Protein AF-A0A9D5DJA9-F1 (afdb_monomer)

Mean predicted aligned error: 13.7 Å

Structure (mmCIF, N/CA/C/O backbone):
data_AF-A0A9D5DJA9-F1
#
_entry.id   AF-A0A9D5DJA9-F1
#
loop_
_atom_site.group_PDB
_atom_site.id
_atom_site.type_symbol
_atom_site.label_atom_id
_atom_site.label_alt_id
_atom_site.label_comp_id
_atom_site.label_asym_id
_atom_site.label_entity_id
_atom_site.label_seq_id
_atom_site.pdbx_PDB_ins_code
_atom_site.Cartn_x
_atom_site.Cartn_y
_atom_site.Cartn_z
_atom_site.occupancy
_atom_site.B_iso_or_equiv
_atom_site.auth_seq_id
_atom_site.auth_comp_id
_atom_site.auth_asym_id
_atom_site.auth_atom_id
_atom_site.pdbx_PDB_model_num
ATOM 1 N N . MET A 1 1 ? -20.448 58.907 3.415 1.00 36.34 1 MET A N 1
ATOM 2 C CA . MET A 1 1 ? -21.772 58.763 2.767 1.00 36.34 1 MET A CA 1
ATOM 3 C C . MET A 1 1 ? -21.547 58.430 1.294 1.00 36.34 1 MET A C 1
ATOM 5 O O . MET A 1 1 ? -20.767 59.131 0.669 1.00 36.34 1 MET A O 1
ATOM 9 N N . LYS A 1 2 ? -22.205 57.372 0.790 1.00 32.16 2 LYS A N 1
ATOM 10 C CA . LYS A 1 2 ? -22.183 56.823 -0.588 1.00 32.16 2 LYS A CA 1
ATOM 11 C C . LYS A 1 2 ? -20.876 56.150 -1.057 1.00 32.16 2 LYS A C 1
ATOM 13 O O . LYS A 1 2 ? -20.073 56.747 -1.760 1.00 32.16 2 LYS A O 1
ATOM 18 N N . VAL A 1 3 ? -20.738 54.856 -0.750 1.00 26.50 3 VAL A N 1
ATOM 19 C CA . VAL A 1 3 ? -19.906 53.929 -1.540 1.00 26.50 3 VAL A CA 1
ATOM 20 C C . VAL A 1 3 ? -20.794 53.358 -2.647 1.00 26.50 3 VAL A C 1
ATOM 22 O O . VAL A 1 3 ? -21.825 52.747 -2.376 1.00 26.50 3 VAL A O 1
ATOM 25 N N . SER A 1 4 ? -20.425 53.659 -3.890 1.00 28.14 4 SER A N 1
ATOM 26 C CA . SER A 1 4 ? -21.183 53.378 -5.108 1.00 28.14 4 SER A CA 1
ATOM 27 C C . SER A 1 4 ? -20.696 52.094 -5.776 1.00 28.14 4 SER A C 1
ATOM 29 O O . SER A 1 4 ? -19.523 51.979 -6.119 1.00 28.14 4 SER A O 1
ATOM 31 N N . VAL A 1 5 ? -21.641 5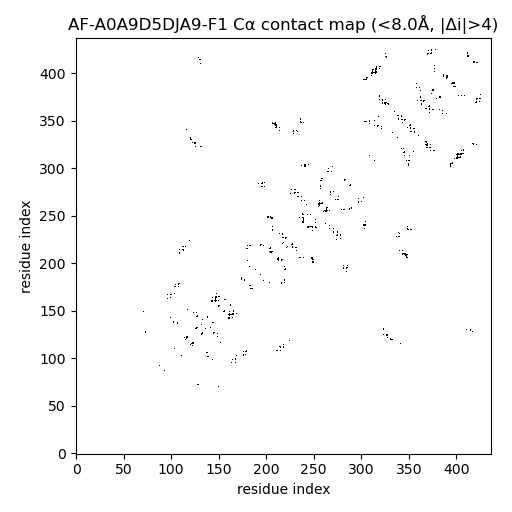1.176 -5.987 1.00 40.59 5 VAL A N 1
ATOM 32 C CA . VAL A 1 5 ? -21.747 50.143 -7.034 1.00 40.59 5 VAL A CA 1
ATOM 33 C C . VAL A 1 5 ? -20.590 50.133 -8.047 1.00 40.59 5 VAL A C 1
ATOM 35 O O . VAL A 1 5 ? -20.647 50.806 -9.074 1.00 40.59 5 VAL A O 1
ATOM 38 N N . LYS A 1 6 ? -19.543 49.346 -7.769 1.00 29.00 6 LYS A N 1
ATOM 39 C CA . LYS A 1 6 ? -18.534 48.940 -8.770 1.00 29.00 6 LYS A CA 1
ATOM 40 C C . LYS A 1 6 ? -17.794 47.635 -8.431 1.00 29.00 6 LYS A C 1
ATOM 42 O O . LYS A 1 6 ? -16.675 47.431 -8.884 1.00 29.00 6 LYS A O 1
ATOM 47 N N . SER A 1 7 ? -18.433 46.723 -7.691 1.00 35.75 7 SER A N 1
ATOM 48 C CA . SER A 1 7 ? -17.777 45.488 -7.215 1.00 35.75 7 SER A CA 1
ATOM 49 C C . SER A 1 7 ? -18.457 44.182 -7.633 1.00 35.75 7 SER A C 1
ATOM 51 O O . SER A 1 7 ? -18.205 43.161 -7.002 1.00 35.75 7 SER A O 1
ATOM 53 N N . HIS A 1 8 ? -19.316 44.161 -8.659 1.00 33.22 8 HIS A N 1
ATOM 54 C CA . HIS A 1 8 ? -20.079 42.948 -9.025 1.00 33.22 8 HIS A CA 1
ATOM 55 C C . HIS A 1 8 ? -19.922 42.461 -10.476 1.00 33.22 8 HIS A C 1
ATOM 57 O O . HIS A 1 8 ? -20.715 41.642 -10.921 1.00 33.22 8 HIS A O 1
ATOM 63 N N . ILE A 1 9 ? -18.889 42.884 -11.218 1.00 36.00 9 ILE A N 1
ATOM 64 C CA . ILE A 1 9 ? -18.659 42.367 -12.590 1.00 36.00 9 ILE A CA 1
ATOM 65 C C . ILE A 1 9 ? -17.254 41.761 -12.802 1.00 36.00 9 ILE A C 1
ATOM 67 O O . ILE A 1 9 ? -17.023 41.084 -13.796 1.00 36.00 9 ILE A O 1
ATOM 71 N N . THR A 1 10 ? -16.340 41.835 -11.828 1.00 32.41 10 THR A N 1
ATOM 72 C CA . THR A 1 10 ? -14.958 41.325 -12.003 1.00 32.41 10 THR A CA 1
ATOM 73 C C . THR A 1 10 ? -14.703 39.930 -11.406 1.00 32.41 10 THR A C 1
ATOM 75 O O . THR A 1 10 ? -13.595 39.422 -11.503 1.00 32.41 10 THR A O 1
ATOM 78 N N . ILE A 1 11 ? -15.706 39.254 -10.831 1.00 35.00 11 ILE A N 1
ATOM 79 C CA . ILE A 1 11 ? -15.525 37.904 -10.238 1.00 35.00 11 ILE A CA 1
ATOM 80 C C . ILE A 1 11 ? -16.177 36.789 -11.084 1.00 35.00 11 ILE A C 1
ATOM 82 O O . ILE A 1 11 ? -15.930 35.609 -10.863 1.00 35.00 11 ILE A O 1
ATOM 86 N N . ALA A 1 12 ? -16.914 37.134 -12.145 1.00 31.17 12 ALA A N 1
ATOM 87 C CA . ALA A 1 12 ? -17.607 36.156 -12.992 1.00 31.17 12 ALA A CA 1
ATOM 88 C C . ALA A 1 12 ? -16.880 35.789 -14.305 1.00 31.17 12 ALA A C 1
ATOM 90 O O . ALA A 1 12 ? -17.435 35.037 -15.099 1.00 31.17 12 ALA A O 1
ATOM 91 N N . PHE A 1 13 ? -15.654 36.276 -14.553 1.00 28.52 13 PHE A N 1
ATOM 92 C CA . PHE A 1 13 ? -14.967 36.066 -15.844 1.00 28.52 13 PHE A CA 1
ATOM 93 C C . PHE A 1 13 ? -13.617 35.327 -15.775 1.00 28.52 13 PHE A C 1
ATOM 95 O O . PHE A 1 13 ? -12.977 35.131 -16.802 1.00 28.52 13 PHE A O 1
ATOM 102 N N . CYS A 1 14 ? -13.209 34.836 -14.598 1.00 27.42 14 CYS A N 1
ATOM 103 C CA . CYS A 1 14 ? -11.973 34.050 -14.431 1.00 27.42 14 CYS A CA 1
ATOM 104 C C . CYS A 1 14 ? -12.200 32.533 -14.260 1.00 27.42 14 CYS A C 1
ATOM 106 O O . CYS A 1 14 ? -11.260 31.820 -13.928 1.00 27.42 14 CYS A O 1
ATOM 108 N N . PHE A 1 15 ? -13.414 32.015 -14.496 1.00 28.53 15 PHE A N 1
ATOM 109 C CA . PHE A 1 15 ? -13.750 30.605 -14.219 1.00 28.53 15 PHE A CA 1
ATOM 110 C C . PHE A 1 15 ? -14.035 29.719 -15.448 1.00 28.53 15 PHE A C 1
ATOM 112 O O . PHE A 1 15 ? -14.559 28.618 -15.299 1.00 28.53 15 PHE A O 1
ATOM 119 N N . THR A 1 16 ? -13.653 30.133 -16.662 1.00 29.38 16 THR A N 1
ATOM 120 C CA . THR A 1 16 ? -13.977 29.381 -17.898 1.00 29.38 16 THR A CA 1
ATOM 121 C C . THR A 1 16 ? -12.842 29.248 -18.918 1.00 29.38 16 THR A C 1
ATOM 123 O O . THR A 1 16 ? -13.104 29.090 -20.105 1.00 29.38 16 THR A O 1
ATOM 126 N N . ILE A 1 17 ? -11.576 29.230 -18.488 1.00 30.67 17 ILE A N 1
ATOM 127 C CA . ILE A 1 17 ? -10.458 28.795 -19.348 1.00 30.67 17 ILE A CA 1
ATOM 128 C C . ILE A 1 17 ? -9.490 27.940 -18.524 1.00 30.67 17 ILE A C 1
ATOM 130 O O . ILE A 1 17 ? -8.507 28.452 -18.010 1.00 30.67 17 ILE A O 1
ATOM 134 N N . LEU A 1 18 ? -9.804 26.650 -18.355 1.00 26.69 18 LEU A N 1
ATOM 135 C CA . LEU A 1 18 ? -8.837 25.563 -18.087 1.00 26.69 18 LEU A CA 1
ATOM 136 C C . LEU A 1 18 ? -9.529 24.188 -18.101 1.00 26.69 18 LEU A C 1
ATOM 138 O O . LEU A 1 18 ? -9.305 23.314 -17.270 1.00 26.69 18 LEU A O 1
ATOM 142 N N . VAL A 1 19 ? -10.389 23.985 -19.095 1.00 31.23 19 VAL A N 1
ATOM 143 C CA . VAL A 1 19 ? -10.791 22.651 -19.537 1.00 31.23 19 VAL A CA 1
ATOM 144 C C . VAL A 1 19 ? -10.399 22.597 -21.001 1.00 31.23 19 VAL A C 1
ATOM 146 O O . VAL A 1 19 ? -10.895 23.418 -21.763 1.00 31.23 19 VAL A O 1
ATOM 149 N N . LEU A 1 20 ? -9.462 21.705 -21.340 1.00 24.70 20 LEU A N 1
ATOM 150 C CA . LEU A 1 20 ? -9.339 20.927 -22.585 1.00 24.70 20 LEU A CA 1
ATOM 151 C C . LEU A 1 20 ? -7.870 20.473 -22.778 1.00 24.70 20 LEU A C 1
ATOM 153 O O . LEU A 1 20 ? -7.034 21.244 -23.222 1.00 24.70 20 LEU A O 1
ATOM 157 N N . PHE A 1 21 ? -7.632 19.185 -22.490 1.00 26.33 21 PHE A N 1
ATOM 158 C CA . PHE A 1 21 ? -6.691 18.260 -23.152 1.00 26.33 21 PHE A CA 1
ATOM 159 C C . PHE A 1 21 ? -5.170 18.536 -23.194 1.00 26.33 21 PHE A C 1
ATOM 161 O O . PHE A 1 21 ? -4.714 19.585 -23.627 1.00 26.33 21 PHE A O 1
ATOM 168 N N . PRO A 1 22 ? -4.384 17.448 -23.083 1.00 28.67 22 PRO A N 1
ATOM 169 C CA . PRO A 1 22 ? -3.460 17.088 -24.145 1.00 28.67 22 PRO A CA 1
ATOM 170 C C . PRO A 1 22 ? -4.057 15.907 -24.919 1.00 28.67 22 PRO A C 1
ATOM 172 O O . PRO A 1 22 ? -4.161 14.786 -24.422 1.00 28.67 22 PRO A O 1
ATOM 175 N N . ARG A 1 23 ? -4.510 16.187 -26.144 1.00 26.44 23 ARG A N 1
ATOM 176 C CA . ARG A 1 23 ? -4.796 15.174 -27.156 1.00 26.44 23 ARG A CA 1
ATOM 177 C C . ARG A 1 23 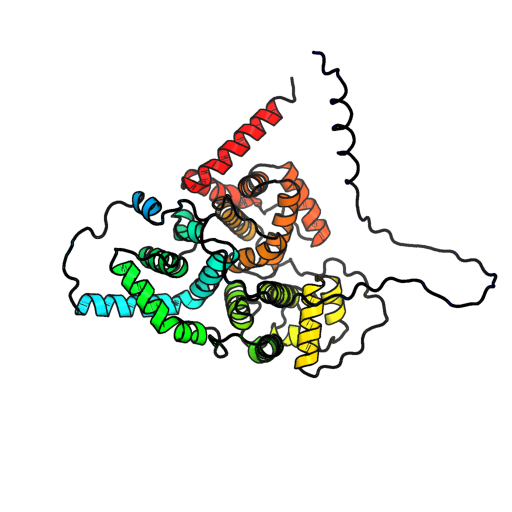? -3.459 14.794 -27.779 1.00 26.44 23 ARG A C 1
ATOM 179 O O . ARG A 1 23 ? -2.734 15.649 -28.279 1.00 26.44 23 ARG A O 1
ATOM 186 N N . SER A 1 24 ? -3.181 13.503 -27.752 1.00 25.73 24 SER A N 1
ATOM 187 C CA . SER A 1 24 ? -2.437 12.802 -28.786 1.00 25.73 24 SER A CA 1
ATOM 188 C C . SER A 1 24 ? -2.873 13.258 -30.186 1.00 25.73 24 SER A C 1
ATOM 190 O O . SER A 1 24 ? -4.067 13.379 -30.449 1.00 25.73 24 SER A O 1
ATOM 192 N N . ASN A 1 25 ? -1.912 13.477 -31.084 1.00 24.27 25 ASN A N 1
ATOM 193 C CA . ASN A 1 25 ? -2.109 13.402 -32.531 1.00 24.27 25 ASN A CA 1
ATOM 194 C C . ASN A 1 25 ? -0.808 12.929 -33.197 1.00 24.27 25 ASN A C 1
ATOM 196 O O . ASN A 1 25 ? 0.294 13.307 -32.801 1.00 24.27 25 ASN A O 1
ATOM 200 N N . PHE A 1 26 ? -0.990 12.075 -34.195 1.00 24.00 26 PHE A N 1
ATOM 201 C CA . PHE A 1 26 ? -0.014 11.358 -35.011 1.00 24.00 26 PHE A CA 1
ATOM 202 C C . PHE A 1 26 ? -0.150 11.873 -36.471 1.00 24.00 26 PHE A C 1
ATOM 204 O O . PHE A 1 26 ? -1.289 12.055 -36.890 1.00 24.00 26 PHE A O 1
ATOM 211 N N . VAL A 1 27 ? 0.985 12.014 -37.200 1.00 25.80 27 VAL A N 1
ATOM 212 C CA . VAL A 1 27 ? 1.198 11.863 -38.686 1.00 25.80 27 VAL A CA 1
ATOM 213 C C . VAL A 1 27 ? 0.548 12.926 -39.635 1.00 25.80 27 VAL A C 1
ATOM 215 O O . VAL A 1 27 ? -0.579 13.316 -39.382 1.00 25.80 27 VAL A O 1
ATOM 218 N N . ASP A 1 28 ? 1.098 13.484 -40.741 1.00 23.45 28 ASP A N 1
ATOM 219 C CA . ASP A 1 28 ? 2.324 13.338 -41.570 1.00 23.45 28 ASP A CA 1
ATOM 220 C C . ASP A 1 28 ? 2.656 14.616 -42.407 1.00 23.45 28 ASP A C 1
ATOM 222 O O . ASP A 1 28 ? 1.810 15.486 -42.592 1.00 23.45 28 ASP A O 1
ATOM 226 N N . SER A 1 29 ? 3.881 14.616 -42.966 1.00 23.44 29 SER A N 1
ATOM 227 C CA . SER A 1 29 ? 4.398 15.192 -44.241 1.00 23.44 29 SER A CA 1
ATOM 228 C C . SER A 1 29 ? 4.299 16.692 -44.611 1.00 23.44 29 SER A C 1
ATOM 230 O O . SER A 1 29 ? 3.230 17.209 -44.907 1.00 23.44 29 SER A O 1
ATOM 232 N N . GLU A 1 30 ? 5.464 17.347 -44.756 1.00 22.75 30 GLU A N 1
ATOM 233 C CA . GLU A 1 30 ? 6.076 17.837 -46.024 1.00 22.75 30 GLU A CA 1
ATOM 234 C C . GLU A 1 30 ? 7.092 18.973 -45.750 1.00 22.75 30 GLU A C 1
ATOM 236 O O . GLU A 1 30 ? 6.800 19.965 -45.086 1.00 22.75 30 GLU A O 1
ATOM 241 N N . GLN A 1 31 ? 8.320 18.834 -46.268 1.00 25.28 31 GLN A N 1
ATOM 242 C CA . GLN A 1 31 ? 9.280 19.944 -46.391 1.00 25.28 31 GLN A CA 1
ATOM 243 C C . GLN A 1 31 ? 8.955 20.786 -47.637 1.00 25.28 31 GLN A C 1
ATOM 245 O O . GLN A 1 31 ? 8.545 20.219 -48.649 1.00 25.28 31 GLN A O 1
ATOM 250 N N . PRO A 1 32 ? 9.308 22.090 -47.653 1.00 24.48 32 PRO A N 1
ATOM 251 C CA . PRO A 1 32 ? 10.512 22.454 -48.418 1.00 24.48 32 PRO A CA 1
ATOM 252 C C . PRO A 1 32 ? 11.396 23.594 -47.841 1.00 24.48 32 PRO A C 1
ATOM 254 O O . PRO A 1 32 ? 10.934 24.646 -47.424 1.00 24.48 32 PRO A O 1
ATOM 257 N N . LYS A 1 33 ? 12.717 23.350 -47.914 1.00 21.42 33 LYS A N 1
ATOM 258 C CA . LYS A 1 33 ? 13.864 24.189 -48.368 1.00 21.42 33 LYS A CA 1
ATOM 259 C C . LYS A 1 33 ? 14.027 25.700 -48.006 1.00 21.42 33 LYS A C 1
ATOM 261 O O . LYS A 1 33 ? 13.395 26.563 -48.593 1.00 21.42 33 LYS A O 1
ATOM 266 N N . ARG A 1 34 ? 15.138 25.952 -47.272 1.00 22.56 34 ARG A N 1
ATOM 267 C CA . ARG A 1 34 ? 16.270 26.933 -47.431 1.00 22.56 34 ARG A CA 1
ATOM 268 C C . ARG A 1 34 ? 16.043 28.461 -47.595 1.00 22.56 34 ARG A C 1
ATOM 270 O O . ARG A 1 34 ? 15.627 28.895 -48.661 1.00 22.56 34 ARG A O 1
ATOM 277 N N . ARG A 1 35 ? 16.658 29.260 -46.691 1.00 22.56 35 ARG A N 1
ATOM 278 C CA . ARG A 1 35 ? 17.911 30.091 -46.821 1.00 22.56 35 ARG A CA 1
ATOM 279 C C . ARG A 1 35 ? 18.038 31.007 -45.574 1.00 22.56 35 ARG A C 1
ATOM 281 O O . ARG A 1 35 ? 17.096 31.711 -45.263 1.00 22.56 35 ARG A O 1
ATOM 288 N N . GLU A 1 36 ? 19.009 30.825 -44.676 1.00 24.50 36 GLU A N 1
ATOM 289 C CA . GLU A 1 36 ? 20.404 31.333 -44.621 1.00 24.50 36 GLU A CA 1
ATOM 290 C C . GLU A 1 36 ? 20.612 32.774 -44.074 1.00 24.50 36 GLU A C 1
ATOM 292 O O . GLU A 1 36 ? 20.091 33.732 -44.633 1.00 24.50 36 GLU A O 1
ATOM 297 N N . LYS A 1 37 ? 21.517 32.854 -43.071 1.00 21.28 37 LYS A N 1
ATOM 298 C CA . LYS A 1 37 ? 22.297 33.987 -42.500 1.00 21.28 37 LYS A CA 1
ATOM 299 C C . LYS A 1 37 ? 21.657 34.864 -41.404 1.00 21.28 37 LYS A C 1
ATOM 301 O O . LYS A 1 37 ? 20.852 35.732 -41.696 1.00 21.28 37 LYS A O 1
ATOM 306 N N . PHE A 1 38 ? 22.164 34.768 -40.167 1.00 20.75 38 PHE A N 1
ATOM 307 C CA . PHE A 1 38 ? 23.286 35.603 -39.696 1.00 20.75 38 PHE A CA 1
ATOM 308 C C . PHE A 1 38 ? 23.914 35.065 -38.392 1.00 20.75 38 PHE A C 1
ATOM 310 O O . PHE A 1 38 ? 23.298 34.332 -37.626 1.00 20.75 38 PHE A O 1
ATOM 317 N N . VAL A 1 39 ? 25.190 35.402 -38.233 1.00 22.12 39 VAL A N 1
ATOM 318 C CA . VAL A 1 39 ? 26.179 35.008 -37.221 1.00 22.12 39 VAL A CA 1
ATOM 319 C C . VAL A 1 39 ? 26.060 35.881 -35.964 1.00 22.12 39 VAL A C 1
ATOM 321 O O . VAL A 1 39 ? 25.800 37.071 -36.101 1.00 22.12 39 VAL A O 1
ATOM 324 N N . GLY A 1 40 ? 26.393 35.338 -34.784 1.00 21.64 40 GLY A N 1
ATOM 325 C CA . GLY A 1 40 ? 27.031 36.132 -33.720 1.00 21.64 40 GLY A CA 1
ATOM 326 C C . GLY A 1 40 ? 26.403 36.066 -32.327 1.00 21.64 40 GLY A C 1
ATOM 327 O O . GLY A 1 40 ? 25.271 36.473 -32.116 1.00 21.64 40 GLY A O 1
ATOM 328 N N . ALA A 1 41 ? 27.211 35.575 -31.389 1.00 22.62 41 ALA A N 1
ATOM 329 C CA . ALA A 1 41 ? 27.055 35.527 -29.939 1.00 22.62 41 ALA A CA 1
ATOM 330 C C . ALA A 1 41 ? 26.520 36.798 -29.250 1.00 22.62 41 ALA A C 1
ATOM 332 O O . ALA A 1 41 ? 26.930 37.900 -29.595 1.00 22.62 41 ALA A O 1
ATOM 333 N N . LEU A 1 42 ? 25.722 36.595 -28.193 1.00 21.22 42 LEU A N 1
ATOM 334 C CA . LEU A 1 42 ? 25.864 37.121 -26.818 1.00 21.22 42 LEU A CA 1
ATOM 335 C C . LEU A 1 42 ? 24.521 36.939 -26.095 1.00 21.22 42 LEU A C 1
ATOM 337 O O . LEU A 1 42 ? 23.494 37.450 -26.532 1.00 21.22 42 LEU A O 1
ATOM 341 N N . GLY A 1 43 ? 24.524 36.159 -25.010 1.00 29.84 43 GLY A N 1
ATOM 342 C CA . GLY A 1 43 ? 23.352 35.992 -24.148 1.00 29.84 43 GLY A CA 1
ATOM 343 C C . GLY A 1 43 ? 23.043 37.244 -23.320 1.00 29.84 43 GLY A C 1
ATOM 344 O O . GLY A 1 43 ? 23.879 38.141 -23.211 1.00 29.84 43 GLY A O 1
ATOM 345 N N . PRO A 1 44 ? 21.862 37.273 -22.686 1.00 23.86 44 PRO A N 1
ATOM 346 C CA . PRO A 1 44 ? 21.751 37.837 -21.342 1.00 23.86 44 PRO A CA 1
ATOM 347 C C . PRO A 1 44 ? 20.846 36.986 -20.419 1.00 23.86 44 PRO A C 1
ATOM 349 O O . PRO A 1 44 ? 19.667 36.819 -20.700 1.00 23.86 44 PRO A O 1
ATOM 352 N N . TRP A 1 45 ? 21.451 36.405 -19.369 1.00 22.64 45 TRP A N 1
ATOM 353 C CA . TRP A 1 45 ? 21.137 36.501 -17.921 1.00 22.64 45 TRP A CA 1
ATOM 354 C C . TRP A 1 45 ? 19.667 36.682 -17.434 1.00 22.64 45 TRP A C 1
ATOM 356 O O . TRP A 1 45 ? 18.876 37.331 -18.107 1.00 22.64 45 TRP A O 1
ATOM 366 N N . PRO A 1 46 ? 19.305 36.210 -16.212 1.00 26.81 46 PRO A N 1
ATOM 367 C CA . PRO A 1 46 ? 20.210 36.106 -15.069 1.00 26.81 46 PRO A CA 1
ATOM 368 C C . PRO A 1 46 ? 20.335 34.733 -14.410 1.00 26.81 46 PRO A C 1
ATOM 370 O O . PRO A 1 46 ? 19.397 33.943 -14.328 1.00 26.81 46 PRO A O 1
ATOM 373 N N . ASN A 1 47 ? 21.540 34.530 -13.875 1.00 28.58 47 ASN A N 1
ATOM 374 C CA . ASN A 1 47 ? 21.827 33.661 -12.749 1.00 28.58 47 ASN A CA 1
ATOM 375 C C . ASN A 1 47 ? 20.749 33.807 -11.673 1.00 28.58 47 ASN A C 1
ATOM 377 O O . ASN A 1 47 ? 20.655 34.838 -11.007 1.00 28.58 47 ASN A O 1
ATOM 381 N N . ILE A 1 48 ? 19.991 32.737 -11.479 1.00 23.33 48 ILE A N 1
ATOM 382 C CA . ILE A 1 48 ? 19.471 32.393 -10.168 1.00 23.33 48 ILE A CA 1
ATOM 383 C C . ILE A 1 48 ? 20.397 31.280 -9.696 1.00 23.33 48 ILE A C 1
ATOM 385 O O . ILE A 1 48 ? 20.356 30.163 -10.214 1.00 23.33 48 ILE A O 1
ATOM 389 N N . GLU A 1 49 ? 21.296 31.622 -8.777 1.00 22.27 49 GLU A N 1
ATOM 390 C CA . GLU A 1 49 ? 21.931 30.626 -7.925 1.00 22.27 49 GLU A CA 1
ATOM 391 C C . GLU A 1 49 ? 20.803 29.831 -7.265 1.00 22.27 49 GLU A C 1
ATOM 393 O O . GLU A 1 49 ? 20.072 30.347 -6.420 1.00 22.27 49 GLU A O 1
ATOM 398 N N . PHE A 1 50 ? 20.618 28.579 -7.679 1.00 22.52 50 PHE A N 1
ATOM 399 C CA . PHE A 1 50 ? 19.891 27.632 -6.852 1.00 22.52 50 PHE A CA 1
ATOM 400 C C . PHE A 1 50 ? 20.797 27.338 -5.660 1.00 22.52 50 PHE A C 1
ATOM 402 O O . PHE A 1 50 ? 21.672 26.478 -5.734 1.00 22.52 50 PHE A O 1
ATOM 409 N N . ARG A 1 51 ? 20.602 28.092 -4.573 1.00 20.73 51 ARG A N 1
ATOM 410 C CA . ARG A 1 51 ? 20.913 27.582 -3.241 1.00 20.73 51 ARG A CA 1
ATOM 411 C C . ARG A 1 51 ? 20.147 26.271 -3.098 1.00 20.73 51 ARG A C 1
ATOM 413 O O . ARG A 1 51 ? 18.922 26.251 -3.232 1.00 20.73 51 ARG A O 1
ATOM 420 N N . GLU A 1 52 ? 20.879 25.184 -2.873 1.00 26.52 52 GLU A N 1
ATOM 421 C CA . GLU A 1 52 ? 20.318 24.030 -2.177 1.00 26.52 52 GLU A CA 1
ATOM 422 C C . GLU A 1 52 ? 19.615 24.572 -0.922 1.00 26.52 52 GLU A C 1
ATOM 424 O O . GLU A 1 52 ? 20.155 25.494 -0.299 1.00 26.52 52 GLU A O 1
ATOM 429 N N . PRO A 1 53 ? 18.405 24.103 -0.569 1.00 24.77 53 PRO A N 1
ATOM 430 C CA . PRO A 1 53 ? 17.883 24.402 0.749 1.00 24.77 53 PRO A CA 1
ATOM 431 C C . PRO A 1 53 ? 18.906 23.827 1.726 1.00 24.77 53 PRO A C 1
ATOM 433 O O . PRO A 1 53 ? 19.101 22.613 1.766 1.00 24.77 53 PRO A O 1
ATOM 436 N N . GLU A 1 54 ? 19.620 24.707 2.425 1.00 24.44 54 GLU A N 1
ATOM 437 C CA . GLU A 1 54 ? 20.298 24.328 3.653 1.00 24.44 54 GLU A CA 1
ATOM 438 C C . GLU A 1 54 ? 19.229 23.678 4.532 1.00 24.44 54 GLU A C 1
ATOM 440 O O . GLU A 1 54 ? 18.116 24.203 4.644 1.00 24.44 54 GLU A O 1
ATOM 445 N N . ASP A 1 55 ? 19.546 22.499 5.066 1.00 29.97 55 ASP A N 1
ATOM 446 C CA . ASP A 1 55 ? 18.750 21.829 6.083 1.00 29.97 55 ASP A CA 1
ATOM 447 C C . ASP A 1 55 ? 18.616 22.789 7.275 1.00 29.97 55 ASP A C 1
ATOM 449 O O . ASP A 1 55 ? 19.471 22.843 8.159 1.00 29.97 55 ASP A O 1
ATOM 453 N N . GLU A 1 56 ? 17.562 23.607 7.273 1.00 25.91 56 GLU A N 1
ATOM 454 C CA . GLU A 1 56 ? 17.128 24.306 8.469 1.00 25.91 56 GLU A CA 1
ATOM 455 C C . GLU A 1 56 ? 16.620 23.241 9.436 1.00 25.91 56 GLU A C 1
ATOM 457 O O . GLU A 1 56 ? 15.592 22.595 9.213 1.00 25.91 56 GLU A O 1
ATOM 462 N N . ASP A 1 57 ? 17.393 23.061 10.507 1.00 28.91 57 ASP A N 1
ATOM 463 C CA . ASP A 1 57 ? 16.999 22.409 11.746 1.00 28.91 57 ASP A CA 1
ATOM 464 C C . ASP A 1 57 ? 15.531 22.735 12.060 1.00 28.91 57 ASP A C 1
ATOM 466 O O . ASP A 1 57 ? 15.190 23.824 12.527 1.00 28.91 57 ASP A O 1
ATOM 470 N N . LEU A 1 58 ? 14.644 21.760 11.851 1.00 29.31 58 LEU A N 1
ATOM 471 C CA . LEU A 1 58 ? 13.266 21.789 12.337 1.00 29.31 58 LEU A CA 1
ATOM 472 C C . LEU A 1 58 ? 13.258 21.543 13.856 1.00 29.31 58 LEU A C 1
ATOM 474 O O . LEU A 1 58 ? 12.675 20.587 14.369 1.00 29.31 58 LEU A O 1
ATOM 478 N N . GLN A 1 59 ? 13.900 22.442 14.602 1.00 30.58 59 GLN A N 1
ATOM 479 C CA . GLN A 1 59 ? 13.546 22.725 15.983 1.00 30.58 59 GLN A CA 1
ATOM 480 C C . GLN A 1 59 ? 12.478 23.819 15.987 1.00 30.58 59 GLN A C 1
ATOM 482 O O . GLN A 1 59 ? 12.768 24.994 15.801 1.00 30.58 59 GLN A O 1
ATOM 487 N N . GLY A 1 60 ? 11.231 23.427 16.258 1.00 31.25 60 GLY A N 1
ATOM 488 C CA . GLY A 1 60 ? 10.185 24.370 16.661 1.00 31.25 60 GLY A CA 1
ATOM 489 C C . GLY A 1 60 ? 8.977 24.451 15.734 1.00 31.25 60 GLY A C 1
ATOM 490 O O . GLY A 1 60 ? 8.711 25.482 15.134 1.00 31.25 60 GLY A O 1
ATOM 491 N N . THR A 1 61 ? 8.172 23.393 15.687 1.00 26.20 61 THR A N 1
ATOM 492 C CA . THR A 1 61 ? 6.707 23.519 15.527 1.00 26.20 61 THR A CA 1
ATOM 493 C C . THR A 1 61 ? 6.040 22.278 16.113 1.00 26.20 61 THR A C 1
ATOM 495 O O . THR A 1 61 ? 5.359 21.492 15.465 1.00 26.20 61 THR A O 1
ATOM 498 N N . ARG A 1 62 ? 6.323 22.057 17.398 1.00 34.44 62 ARG A N 1
ATOM 499 C CA . ARG A 1 62 ? 5.597 21.122 18.254 1.00 34.44 62 ARG A CA 1
ATOM 500 C C . ARG A 1 62 ? 4.590 21.976 19.025 1.00 34.44 62 ARG A C 1
ATOM 502 O O . ARG A 1 62 ? 5.039 22.854 19.755 1.00 34.44 62 ARG A O 1
ATOM 509 N N . ARG A 1 63 ? 3.297 21.647 18.898 1.00 33.47 63 ARG A N 1
ATOM 510 C CA . ARG A 1 63 ? 2.106 22.279 19.517 1.00 33.47 63 ARG A CA 1
ATOM 511 C C . ARG A 1 63 ? 1.495 23.408 18.680 1.00 33.47 63 ARG A C 1
ATOM 513 O O . ARG A 1 63 ? 2.117 24.447 18.530 1.00 33.47 63 ARG A O 1
ATOM 520 N N . ASP A 1 64 ? 0.321 23.135 18.096 1.00 26.81 64 ASP A N 1
ATOM 521 C CA . ASP A 1 64 ? -0.877 24.014 18.144 1.00 26.81 64 ASP A CA 1
ATOM 522 C C . ASP A 1 64 ? -1.954 23.716 17.075 1.00 26.81 64 ASP A C 1
ATOM 524 O O . ASP A 1 64 ? -2.979 24.382 17.039 1.00 26.81 64 ASP A O 1
ATOM 528 N N . SER A 1 65 ? -1.834 22.646 16.279 1.00 30.27 65 SER A N 1
ATOM 529 C CA . SER A 1 65 ? -2.966 22.102 15.488 1.00 30.27 65 SER A CA 1
ATOM 530 C C . SER A 1 65 ? -3.481 20.741 15.984 1.00 30.27 65 SER A C 1
ATOM 532 O O . SER A 1 65 ? -4.323 20.111 15.354 1.00 30.27 65 SER A O 1
ATOM 534 N N . GLN A 1 66 ? -3.011 20.300 17.153 1.00 40.56 66 GLN A N 1
ATOM 535 C CA . GLN A 1 66 ? -3.358 19.031 17.810 1.00 40.56 66 GLN A CA 1
ATOM 536 C C . GLN A 1 66 ? -4.613 19.124 18.702 1.00 40.56 66 GLN A C 1
ATOM 538 O O . GLN A 1 66 ? -4.782 18.328 19.628 1.00 40.56 66 GLN A O 1
ATOM 543 N N . GLU A 1 67 ? -5.490 20.107 18.477 1.00 32.88 67 GLU A N 1
ATOM 544 C CA . GLU A 1 67 ? -6.652 20.319 19.338 1.00 32.88 67 GLU A CA 1
ATOM 545 C C . GLU A 1 67 ? -7.654 19.151 19.255 1.00 32.88 67 GLU A C 1
ATOM 547 O O . GLU A 1 67 ? -8.489 19.053 18.360 1.00 32.88 67 GLU A O 1
ATOM 552 N N . ASN A 1 68 ? -7.602 18.315 20.296 1.00 34.00 68 ASN A N 1
ATOM 553 C CA . ASN A 1 68 ? -8.700 17.517 20.842 1.00 34.00 68 ASN A CA 1
ATOM 554 C C . ASN A 1 68 ? -9.195 16.307 20.036 1.00 34.00 68 ASN A C 1
ATOM 556 O O . ASN A 1 68 ? -10.400 16.140 19.861 1.00 34.00 68 ASN A O 1
ATOM 560 N N . PHE A 1 69 ? -8.312 15.364 19.703 1.00 42.12 69 PHE A N 1
ATOM 561 C CA . PHE A 1 69 ? -8.746 13.972 19.527 1.00 42.12 69 PHE A CA 1
ATOM 562 C C . PHE A 1 69 ? -8.172 13.105 20.640 1.00 42.12 69 PHE A C 1
ATOM 564 O O . PHE A 1 69 ? -7.036 12.654 20.597 1.00 42.12 69 PHE A O 1
ATOM 571 N N . ARG A 1 70 ? -8.970 12.914 21.694 1.00 42.28 70 ARG A N 1
ATOM 572 C CA . ARG A 1 70 ? -8.615 12.031 22.802 1.00 42.28 70 ARG A CA 1
ATOM 573 C C . ARG A 1 70 ? -8.781 10.584 22.337 1.00 42.28 70 ARG A C 1
ATOM 575 O O . ARG A 1 70 ? -9.914 10.163 22.110 1.00 42.28 70 ARG A O 1
ATOM 582 N N . ALA A 1 71 ? -7.722 9.776 22.372 1.00 40.16 71 ALA A N 1
ATOM 583 C CA . ALA A 1 71 ? -7.852 8.314 22.425 1.00 40.16 71 ALA A CA 1
ATOM 584 C C . ALA A 1 71 ? -8.826 7.867 23.550 1.00 40.16 71 ALA A C 1
ATOM 586 O O . ALA A 1 71 ? -9.518 6.857 23.433 1.00 40.16 71 ALA A O 1
ATOM 587 N N . LYS A 1 72 ? -8.999 8.696 24.600 1.00 38.09 72 LYS A N 1
ATOM 588 C CA . LYS A 1 72 ? -10.025 8.525 25.651 1.00 38.09 72 LYS A CA 1
ATOM 589 C C . LYS A 1 72 ? -11.486 8.585 25.152 1.00 38.09 72 LYS A C 1
ATOM 591 O O . LYS A 1 72 ? -12.356 8.112 25.871 1.00 38.09 72 LYS A O 1
ATOM 596 N N . GLN A 1 73 ? -11.789 9.149 23.978 1.00 39.38 73 GLN A N 1
ATOM 597 C CA . GLN A 1 73 ? -13.163 9.235 23.450 1.00 39.38 73 GLN A CA 1
ATOM 598 C C . GLN A 1 73 ? -13.618 7.928 22.777 1.00 39.38 73 GLN A C 1
ATOM 600 O O . GLN A 1 73 ? -14.776 7.556 22.926 1.00 39.38 73 GLN A O 1
ATOM 605 N N . TYR A 1 74 ? -12.709 7.184 22.132 1.00 38.09 74 TYR A N 1
ATOM 606 C CA . TYR A 1 74 ? -13.014 5.852 21.579 1.00 38.09 74 TYR A CA 1
ATOM 607 C C . TYR A 1 74 ? -13.153 4.766 22.659 1.00 38.09 74 TYR A C 1
ATOM 609 O O . TYR A 1 74 ? -13.834 3.767 22.435 1.00 38.09 74 TYR A O 1
ATOM 617 N N . LYS A 1 75 ? -12.610 4.984 23.870 1.00 41.81 75 LYS A N 1
ATOM 618 C CA . LYS A 1 75 ? -12.856 4.111 25.036 1.00 41.81 75 LYS A CA 1
ATOM 619 C C . LYS A 1 75 ? -14.338 4.007 25.423 1.00 41.81 75 LYS A C 1
ATOM 621 O O . LYS A 1 75 ? -14.712 3.057 26.102 1.00 41.81 75 LYS A O 1
ATOM 626 N N . PHE A 1 76 ? -15.189 4.949 25.005 1.00 33.88 76 PHE A N 1
ATOM 627 C CA . PHE A 1 76 ? -16.585 5.005 25.448 1.00 33.88 76 PHE A CA 1
ATOM 628 C C . PHE A 1 76 ? -17.549 4.060 24.712 1.00 33.88 76 PHE A C 1
ATOM 630 O O . PHE A 1 76 ? -18.686 3.923 25.154 1.00 33.88 76 PHE A O 1
ATOM 637 N N . THR A 1 77 ? -17.126 3.370 23.646 1.00 34.81 77 THR A N 1
ATOM 638 C CA . THR A 1 77 ? -18.038 2.518 22.851 1.00 34.81 77 THR A CA 1
ATOM 639 C C . THR A 1 77 ? -17.929 1.021 23.167 1.00 34.81 77 THR A C 1
ATOM 641 O O . THR A 1 77 ? -18.644 0.212 22.579 1.00 34.81 77 THR A O 1
ATOM 644 N N . LYS A 1 78 ? -17.084 0.616 24.123 1.00 36.53 78 LYS A N 1
ATOM 645 C CA . LYS A 1 78 ? -17.017 -0.778 24.588 1.00 36.53 78 LYS A CA 1
ATOM 646 C C . LYS A 1 78 ? -16.945 -0.820 26.111 1.00 36.53 78 LYS A C 1
ATOM 648 O O . LYS A 1 78 ? -15.880 -0.916 26.712 1.00 36.53 78 LYS A O 1
ATOM 653 N N . GLU A 1 79 ? -18.108 -0.707 26.747 1.00 36.50 79 GLU A N 1
ATOM 654 C CA . GLU A 1 79 ? -18.219 -0.961 28.178 1.00 36.50 79 GLU A CA 1
ATOM 655 C C . GLU A 1 79 ? -17.832 -2.412 28.510 1.00 36.50 79 GLU A C 1
ATOM 657 O O . GLU A 1 79 ? -18.406 -3.368 27.994 1.00 36.50 79 GLU A O 1
ATOM 662 N N . ARG A 1 80 ? -16.912 -2.496 29.479 1.00 35.50 80 ARG A N 1
ATOM 663 C CA . ARG A 1 80 ? -16.561 -3.612 30.373 1.00 35.50 80 ARG A CA 1
ATOM 664 C C . ARG A 1 80 ? -15.723 -4.750 29.798 1.00 35.50 80 ARG A C 1
ATOM 666 O O . ARG A 1 80 ? -16.192 -5.629 29.086 1.00 35.50 80 ARG A O 1
ATOM 673 N N . GLY A 1 81 ? -14.492 -4.788 30.304 1.00 32.91 81 GLY A N 1
ATOM 674 C CA . GLY A 1 81 ? -13.633 -5.961 30.256 1.00 32.91 81 GLY A CA 1
ATOM 675 C C . GLY A 1 81 ? -12.662 -6.091 31.423 1.00 32.91 81 GLY A C 1
ATOM 676 O O . GLY A 1 81 ? -12.405 -7.213 31.804 1.00 32.91 81 GLY A O 1
ATOM 677 N N . TYR A 1 82 ? -12.154 -5.013 32.029 1.00 37.56 82 TYR A N 1
ATOM 678 C CA . TYR A 1 82 ? -11.284 -5.115 33.212 1.00 37.56 82 TYR A CA 1
ATOM 679 C C . TYR A 1 82 ? -11.401 -3.855 34.079 1.00 37.56 82 TYR A C 1
ATOM 681 O O . TYR A 1 82 ? -10.584 -2.947 33.993 1.00 37.56 82 TYR A O 1
ATOM 689 N N . SER A 1 83 ? -12.444 -3.786 34.909 1.00 35.44 83 SER A N 1
ATOM 690 C CA . SER A 1 83 ? -12.552 -2.787 35.983 1.00 35.44 83 SER A CA 1
ATOM 691 C C . SER A 1 83 ? -12.221 -3.368 37.356 1.00 35.44 83 SER A C 1
ATOM 693 O O . SER A 1 83 ? -12.679 -2.831 38.358 1.00 35.44 83 SER A O 1
ATOM 695 N N . ASP A 1 84 ? -11.450 -4.453 37.417 1.00 36.53 84 ASP A N 1
ATOM 696 C CA . ASP A 1 84 ? -10.946 -4.952 38.689 1.00 36.53 84 ASP A CA 1
ATOM 697 C C . ASP A 1 84 ? -9.470 -4.600 38.808 1.00 36.53 84 ASP A C 1
ATOM 699 O O . ASP A 1 84 ? -8.618 -5.139 38.103 1.00 36.53 84 ASP A O 1
ATOM 703 N N . GLN A 1 85 ? -9.186 -3.708 39.758 1.00 38.72 85 GLN A N 1
ATOM 704 C CA . GLN A 1 85 ? -7.883 -3.499 40.387 1.00 38.72 85 GLN A CA 1
ATOM 705 C C . GLN A 1 85 ? -7.440 -4.771 41.139 1.00 38.72 85 GLN A C 1
ATOM 707 O O . GLN A 1 85 ? -7.147 -4.744 42.331 1.00 38.72 85 GLN A O 1
ATOM 712 N N . THR A 1 86 ? -7.416 -5.920 40.464 1.00 42.22 86 THR A N 1
ATOM 713 C CA . THR A 1 86 ? -6.686 -7.084 40.952 1.00 42.22 86 THR A CA 1
ATOM 714 C C . THR A 1 86 ? -5.231 -6.857 40.593 1.00 42.22 86 THR A C 1
ATOM 716 O O . THR A 1 86 ? -4.897 -6.680 39.423 1.00 42.22 86 THR A O 1
ATOM 719 N N . SER A 1 87 ? -4.361 -6.836 41.602 1.00 48.09 87 SER A N 1
ATOM 720 C CA . SER A 1 87 ? -2.920 -6.916 41.398 1.00 48.09 87 SER A CA 1
ATOM 721 C C . SER A 1 87 ? -2.635 -8.068 40.433 1.00 48.09 87 SER A C 1
ATOM 723 O O . SER A 1 87 ? -2.885 -9.238 40.731 1.00 48.09 87 SER A O 1
ATOM 725 N N . LEU A 1 88 ? -2.189 -7.728 39.223 1.00 59.78 88 LEU A N 1
ATOM 726 C CA . LEU A 1 88 ? -1.696 -8.709 38.270 1.00 59.78 88 LEU A CA 1
ATOM 727 C C . LEU A 1 88 ? -0.529 -9.420 38.955 1.00 59.78 88 LEU A C 1
ATOM 729 O O . LEU A 1 88 ? 0.469 -8.792 39.292 1.00 59.78 88 LEU A O 1
ATOM 733 N N . THR A 1 89 ? -0.687 -10.711 39.228 1.00 66.81 89 THR A N 1
ATOM 734 C CA . THR A 1 89 ? 0.399 -11.536 39.753 1.00 66.81 89 THR A CA 1
ATOM 735 C C . THR A 1 89 ? 1.539 -11.565 38.737 1.00 66.81 89 THR A C 1
ATOM 737 O O . THR A 1 89 ? 1.278 -11.572 37.532 1.00 66.81 89 THR A O 1
ATOM 740 N N . ASP A 1 90 ? 2.788 -11.635 39.199 1.00 70.88 90 ASP A N 1
ATOM 741 C CA . ASP A 1 90 ? 3.975 -11.648 38.326 1.00 70.88 90 ASP A CA 1
ATOM 742 C C . ASP A 1 90 ? 3.885 -12.726 37.227 1.00 70.88 90 ASP A C 1
ATOM 744 O O . ASP A 1 90 ? 4.263 -12.496 36.079 1.00 70.88 90 ASP A O 1
ATOM 748 N N . GLU A 1 91 ? 3.275 -13.876 37.534 1.00 75.50 91 GLU A N 1
ATOM 749 C CA . GLU A 1 91 ? 3.004 -14.947 36.565 1.00 75.50 91 GLU A CA 1
ATOM 750 C C . GLU A 1 91 ? 2.054 -14.526 35.429 1.00 75.50 91 GLU A C 1
ATOM 752 O O . GLU A 1 91 ? 2.255 -14.912 34.276 1.00 75.50 91 GLU A O 1
ATOM 757 N N . LYS A 1 92 ? 1.026 -13.719 35.725 1.00 72.56 92 LYS A N 1
ATOM 758 C CA . LYS A 1 92 ? 0.086 -13.209 34.713 1.00 72.56 92 LYS A CA 1
ATOM 759 C C . LYS A 1 92 ? 0.746 -12.152 33.835 1.00 72.56 92 LYS A C 1
ATOM 761 O O . LYS A 1 92 ? 0.495 -12.138 32.634 1.00 72.56 92 LYS A O 1
ATOM 766 N N . VAL A 1 93 ? 1.601 -11.305 34.410 1.00 73.00 93 VAL A N 1
ATOM 767 C CA . VAL A 1 93 ? 2.382 -10.318 33.646 1.00 73.00 93 VAL A CA 1
ATOM 768 C C . VAL A 1 93 ? 3.339 -11.030 32.691 1.00 73.00 93 VAL A C 1
ATOM 770 O O . VAL A 1 93 ? 3.324 -10.743 31.499 1.00 73.00 93 VAL A O 1
ATOM 773 N N . ALA A 1 94 ? 4.086 -12.027 33.171 1.00 76.88 94 ALA A N 1
ATOM 774 C CA . ALA A 1 94 ? 5.008 -12.798 32.337 1.00 76.88 94 ALA A CA 1
ATOM 775 C C . ALA A 1 94 ? 4.300 -13.550 31.192 1.00 76.88 94 ALA A C 1
ATOM 777 O O . ALA A 1 94 ? 4.817 -13.630 30.074 1.00 76.88 94 ALA A O 1
ATOM 778 N N . LEU A 1 95 ? 3.100 -14.093 31.442 1.00 80.00 95 LEU A N 1
ATOM 779 C CA . LEU A 1 95 ? 2.288 -14.723 30.399 1.00 80.00 95 LEU A CA 1
ATOM 780 C C . LEU A 1 95 ? 1.853 -13.706 29.334 1.00 80.00 95 LEU A C 1
ATOM 782 O O . LEU A 1 95 ? 2.020 -13.967 28.142 1.00 80.00 95 LEU A O 1
ATOM 786 N N . LEU A 1 96 ? 1.361 -12.539 29.761 1.00 76.06 96 LEU A N 1
ATOM 787 C CA . LEU A 1 96 ? 0.958 -11.452 28.866 1.00 76.06 96 LEU A CA 1
ATOM 788 C C . LEU A 1 96 ? 2.132 -10.938 28.025 1.00 76.06 96 LEU A C 1
ATOM 790 O O . LEU A 1 96 ? 1.974 -10.738 26.824 1.00 76.06 96 LEU A O 1
ATOM 794 N N . GLU A 1 97 ? 3.318 -10.773 28.613 1.00 79.00 97 GLU A N 1
ATOM 795 C CA . GLU A 1 97 ? 4.526 -10.367 27.883 1.00 79.00 97 GLU A CA 1
ATOM 796 C C . GLU A 1 97 ? 4.907 -11.379 26.796 1.00 79.00 97 GLU A C 1
ATOM 798 O O . GLU A 1 97 ? 5.245 -11.004 25.671 1.00 79.00 97 GLU A O 1
ATOM 803 N N . LYS A 1 98 ? 4.806 -12.678 27.098 1.00 83.19 98 LYS A N 1
ATOM 804 C CA . LYS A 1 98 ? 5.089 -13.740 26.127 1.00 83.19 98 LYS A CA 1
ATOM 805 C C . LYS A 1 98 ? 4.078 -13.754 24.979 1.00 83.19 98 LYS A C 1
ATOM 807 O O . LYS A 1 98 ? 4.473 -13.902 23.819 1.00 83.19 98 LYS A O 1
ATOM 812 N N . GLU A 1 99 ? 2.789 -13.621 25.285 1.00 83.31 99 GLU A N 1
ATOM 813 C CA . GLU A 1 99 ? 1.726 -13.526 24.276 1.00 83.31 99 GLU A CA 1
ATOM 814 C C . GLU A 1 99 ? 1.905 -12.292 23.393 1.00 83.31 99 GLU A C 1
ATOM 816 O O . GLU A 1 99 ? 1.827 -12.384 22.168 1.00 83.31 99 GLU A O 1
ATOM 821 N N . LEU A 1 100 ? 2.238 -11.158 24.007 1.00 83.50 100 LEU A N 1
ATOM 822 C CA . LEU A 1 100 ? 2.513 -9.910 23.317 1.00 83.50 100 LEU A CA 1
ATOM 823 C C . LEU A 1 100 ? 3.702 -10.041 22.362 1.00 83.50 100 LEU A C 1
ATOM 825 O O . LEU A 1 100 ? 3.586 -9.687 21.192 1.00 83.50 100 LEU A O 1
ATOM 829 N N . GLY A 1 101 ? 4.827 -10.595 22.819 1.00 83.44 101 GLY A N 1
ATOM 830 C CA . GLY A 1 101 ? 5.993 -10.819 21.966 1.00 83.44 101 GLY A CA 1
ATOM 831 C C . GLY A 1 101 ? 5.684 -11.720 20.769 1.00 83.44 101 GLY A C 1
ATOM 832 O O . GLY A 1 101 ? 6.100 -11.421 19.647 1.00 83.44 101 GLY A O 1
ATOM 833 N N . LYS A 1 102 ? 4.893 -12.781 20.980 1.00 86.69 102 LYS A N 1
ATOM 834 C CA . LYS A 1 102 ? 4.442 -13.672 19.904 1.00 86.69 102 LYS A CA 1
ATOM 835 C C . LYS A 1 102 ? 3.545 -12.941 18.903 1.00 86.69 102 LYS A C 1
ATOM 837 O O . LYS A 1 102 ? 3.760 -13.084 17.702 1.00 86.69 102 LYS A O 1
ATOM 842 N N . ASN A 1 103 ? 2.584 -12.152 19.378 1.00 86.19 103 ASN A N 1
ATOM 843 C CA . ASN A 1 103 ? 1.656 -11.424 18.513 1.00 86.19 103 ASN A CA 1
ATOM 844 C C . ASN A 1 103 ? 2.354 -10.312 17.729 1.00 86.19 103 ASN A C 1
ATOM 846 O O . ASN A 1 103 ? 2.171 -10.228 16.521 1.00 86.19 103 ASN A O 1
ATOM 850 N N . LEU A 1 104 ? 3.231 -9.528 18.360 1.00 87.06 104 LEU A N 1
ATOM 851 C CA . LEU A 1 104 ? 4.003 -8.499 17.657 1.00 87.06 104 LEU A CA 1
ATOM 852 C C . LEU A 1 104 ? 4.930 -9.098 16.586 1.00 87.06 104 LEU A C 1
ATOM 854 O O . LEU A 1 104 ? 5.060 -8.538 15.503 1.00 87.06 104 LEU A O 1
ATOM 858 N N . SER A 1 105 ? 5.559 -10.245 16.860 1.00 88.56 105 SER A N 1
ATOM 859 C CA . SER A 1 105 ? 6.388 -10.948 15.869 1.00 88.56 105 SER A CA 1
ATOM 860 C C . SER A 1 105 ? 5.553 -11.503 14.711 1.00 88.56 105 SER A C 1
ATOM 862 O O . SER A 1 105 ? 5.940 -11.362 13.551 1.00 88.56 105 SER A O 1
ATOM 864 N N . ARG A 1 106 ? 4.383 -12.082 15.008 1.00 90.38 106 ARG A N 1
ATOM 865 C CA . ARG A 1 106 ? 3.442 -12.592 14.000 1.00 90.38 106 ARG A CA 1
ATOM 866 C C . ARG A 1 106 ? 2.956 -11.479 13.067 1.00 90.38 106 ARG A C 1
ATOM 868 O O . ARG A 1 106 ? 2.948 -11.670 11.855 1.00 90.38 106 ARG A O 1
ATOM 875 N N . GLU A 1 107 ? 2.646 -10.315 13.632 1.00 91.69 107 GLU A N 1
ATOM 876 C CA . GLU A 1 107 ? 2.084 -9.163 12.919 1.00 91.69 107 GLU A CA 1
ATOM 877 C C . GLU A 1 107 ? 3.123 -8.126 12.479 1.00 91.69 107 GLU A C 1
ATOM 879 O O . GLU A 1 107 ? 2.785 -6.978 12.200 1.00 91.69 107 GLU A O 1
ATOM 884 N N . VAL A 1 108 ? 4.403 -8.498 12.373 1.00 93.00 108 VAL A N 1
ATOM 885 C CA . VAL A 1 108 ? 5.486 -7.543 12.077 1.00 93.00 108 VAL A CA 1
ATOM 886 C C . VAL A 1 108 ? 5.288 -6.762 10.771 1.00 93.00 108 VAL A C 1
ATOM 888 O O . VAL A 1 108 ? 5.626 -5.583 10.699 1.00 93.00 108 VAL A O 1
ATOM 891 N N . ILE A 1 109 ? 4.702 -7.385 9.742 1.00 95.00 109 ILE A N 1
ATOM 892 C CA . ILE A 1 109 ? 4.388 -6.707 8.473 1.00 95.00 109 ILE A CA 1
ATOM 893 C C . ILE A 1 109 ? 3.354 -5.601 8.711 1.00 95.00 109 ILE A C 1
ATOM 895 O O . ILE A 1 109 ? 3.526 -4.483 8.223 1.00 95.00 109 ILE A O 1
ATOM 899 N N . ASP A 1 110 ? 2.308 -5.905 9.478 1.00 92.88 110 ASP A N 1
ATOM 900 C CA . ASP A 1 110 ? 1.243 -4.959 9.794 1.00 92.88 110 ASP A CA 1
ATOM 901 C C . ASP A 1 110 ? 1.744 -3.854 10.719 1.00 92.88 110 ASP A C 1
ATOM 903 O O . ASP A 1 110 ? 1.428 -2.697 10.477 1.00 92.88 110 ASP A O 1
ATOM 907 N N . LEU A 1 111 ? 2.617 -4.165 11.684 1.00 93.25 111 LEU A N 1
ATOM 908 C CA . LEU A 1 111 ? 3.268 -3.167 12.537 1.00 93.25 111 LEU A CA 1
ATOM 909 C C . LEU A 1 111 ? 4.046 -2.125 11.730 1.00 93.25 111 LEU A C 1
ATOM 911 O O . LEU A 1 111 ? 3.880 -0.930 11.961 1.00 93.25 111 LEU A O 1
ATOM 915 N N . VAL A 1 112 ? 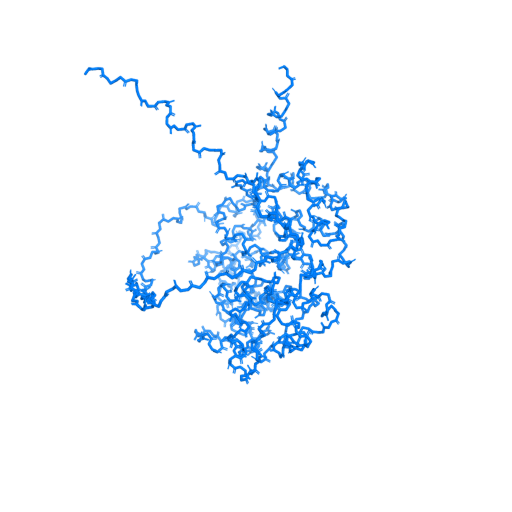4.873 -2.562 10.774 1.00 94.69 112 VAL A N 1
ATOM 916 C CA . VAL A 1 112 ? 5.670 -1.655 9.928 1.00 94.69 112 VAL A CA 1
ATOM 917 C C . VAL A 1 112 ? 4.771 -0.744 9.103 1.00 94.69 112 VAL A C 1
ATOM 919 O O . VAL A 1 112 ? 4.999 0.464 9.029 1.00 94.69 112 VAL A O 1
ATOM 922 N N . VAL A 1 113 ? 3.746 -1.325 8.479 1.00 94.44 113 VAL A N 1
ATOM 923 C CA . VAL A 1 113 ? 2.793 -0.585 7.652 1.00 94.44 113 VAL A CA 1
ATOM 924 C C . VAL A 1 113 ? 1.975 0.385 8.504 1.00 94.44 113 VAL A C 1
ATOM 926 O O . VAL A 1 113 ? 1.823 1.538 8.116 1.00 94.44 113 VAL A O 1
ATOM 929 N N . MET A 1 114 ? 1.492 -0.038 9.672 1.00 93.00 114 MET A N 1
ATOM 930 C CA . MET A 1 114 ? 0.721 0.809 10.583 1.00 93.00 114 MET A CA 1
ATOM 931 C C . MET A 1 114 ? 1.553 1.965 11.135 1.00 93.00 114 MET A C 1
ATOM 933 O O . MET A 1 114 ? 1.078 3.097 11.110 1.00 93.00 114 MET A O 1
ATOM 937 N N . GLU A 1 115 ? 2.792 1.722 11.587 1.00 92.75 115 GLU A N 1
ATOM 938 C CA . GLU A 1 115 ? 3.682 2.795 12.058 1.00 92.75 115 GLU A CA 1
ATOM 939 C C . GLU A 1 115 ? 3.911 3.824 10.942 1.00 92.75 115 GLU A C 1
ATOM 941 O O . GLU A 1 115 ? 3.793 5.030 11.163 1.00 92.75 115 GLU A O 1
ATOM 946 N N . PHE A 1 116 ? 4.179 3.354 9.721 1.00 92.25 116 PHE A N 1
ATOM 947 C CA . PHE A 1 116 ? 4.342 4.216 8.554 1.00 92.25 116 PHE A CA 1
ATOM 948 C C . PHE A 1 116 ? 3.076 5.031 8.259 1.00 92.25 116 PHE A C 1
ATOM 950 O O . PHE A 1 116 ? 3.135 6.250 8.107 1.00 92.25 116 PHE A O 1
ATOM 957 N N . GLU A 1 117 ? 1.915 4.387 8.209 1.00 90.06 117 GLU A N 1
ATOM 958 C CA . GLU A 1 117 ? 0.651 5.053 7.903 1.00 90.06 117 GLU A CA 1
ATOM 959 C C . GLU A 1 117 ? 0.195 6.013 9.006 1.00 90.06 117 GLU A C 1
ATOM 961 O O . GLU A 1 117 ? -0.447 7.026 8.723 1.00 90.06 117 GLU A O 1
ATOM 966 N N . LEU A 1 118 ? 0.550 5.753 10.261 1.00 89.12 118 LEU A N 1
ATOM 967 C CA . LEU A 1 118 ? 0.345 6.713 11.336 1.00 89.12 118 LEU A CA 1
ATOM 968 C C . LEU A 1 118 ? 1.214 7.954 11.115 1.00 89.12 118 LEU A C 1
ATOM 970 O O . LEU A 1 118 ? 0.695 9.064 11.151 1.00 89.12 118 LEU A O 1
ATOM 974 N N . ILE A 1 119 ? 2.506 7.780 10.829 1.00 85.50 119 ILE A N 1
ATOM 975 C CA . ILE A 1 119 ? 3.451 8.896 10.675 1.00 85.50 119 ILE A CA 1
ATOM 976 C C . ILE A 1 119 ? 3.129 9.756 9.444 1.00 85.50 119 ILE A C 1
ATOM 978 O O . ILE A 1 119 ? 3.145 10.980 9.539 1.00 85.50 119 ILE A O 1
ATOM 982 N N . TYR A 1 120 ? 2.852 9.139 8.291 1.00 84.19 120 TYR A N 1
ATOM 983 C CA . TYR A 1 120 ? 2.721 9.865 7.017 1.00 84.19 120 TYR A CA 1
ATOM 984 C C . TYR A 1 120 ? 1.303 10.237 6.647 1.00 84.19 120 TYR A C 1
ATOM 986 O O . TYR A 1 120 ? 1.089 11.230 5.956 1.00 84.19 120 TYR A O 1
ATOM 994 N N . PHE A 1 121 ? 0.343 9.426 7.068 1.00 82.38 121 PHE A N 1
ATOM 995 C CA . PHE A 1 121 ? -1.048 9.650 6.728 1.00 82.38 121 PHE A CA 1
ATOM 996 C C . PHE A 1 121 ? -1.865 10.098 7.928 1.00 82.38 121 PHE A C 1
ATOM 998 O O . PHE A 1 121 ? -3.020 10.424 7.727 1.00 82.38 121 PHE A O 1
ATOM 1005 N N . ASN A 1 122 ? -1.312 10.142 9.147 1.00 82.62 122 ASN A N 1
ATOM 1006 C CA . ASN A 1 122 ? -2.056 10.408 10.383 1.00 82.62 122 ASN A CA 1
ATOM 1007 C C . ASN A 1 122 ? -3.224 9.422 10.603 1.00 82.62 122 ASN A C 1
ATOM 1009 O O . ASN A 1 122 ? -4.289 9.784 11.102 1.00 82.62 122 ASN A O 1
ATOM 1013 N N . SER A 1 123 ? -3.031 8.160 10.203 1.00 83.44 123 SER A N 1
ATOM 1014 C CA . SER A 1 123 ? -4.085 7.130 10.169 1.00 83.44 123 SER A CA 1
ATOM 1015 C C . SER A 1 123 ? -4.470 6.567 11.543 1.00 83.44 123 SER A C 1
ATOM 1017 O O . SER A 1 123 ? -5.220 5.598 11.610 1.00 83.44 123 SER A O 1
ATOM 1019 N N . GLY A 1 124 ? -3.983 7.133 12.653 1.00 83.62 124 GLY A N 1
ATOM 1020 C CA . GLY A 1 124 ? -4.215 6.569 13.985 1.00 83.62 124 GLY A CA 1
ATOM 1021 C C . GLY A 1 124 ? -5.700 6.409 14.318 1.00 83.62 124 GLY A C 1
ATOM 1022 O O . GLY A 1 124 ? -6.092 5.381 14.860 1.00 83.62 124 GLY A O 1
ATOM 1023 N N . ILE A 1 125 ? -6.546 7.356 13.893 1.00 83.25 125 ILE A N 1
ATOM 1024 C CA . ILE A 1 125 ? -8.007 7.268 14.072 1.00 83.25 125 ILE A CA 1
ATOM 1025 C C . ILE A 1 125 ? -8.581 6.029 13.380 1.00 83.25 125 ILE A C 1
ATOM 1027 O O . ILE A 1 125 ? -9.435 5.361 13.956 1.00 83.25 125 ILE A O 1
ATOM 1031 N N . ILE A 1 126 ? -8.102 5.701 12.176 1.00 87.12 126 ILE A N 1
ATOM 1032 C CA . ILE A 1 126 ? -8.577 4.538 11.422 1.00 87.12 126 ILE A CA 1
ATOM 1033 C C . ILE A 1 126 ? -8.341 3.262 12.233 1.00 87.12 126 ILE A C 1
ATOM 1035 O O . ILE A 1 126 ? -9.272 2.481 12.409 1.00 87.12 126 ILE A O 1
ATOM 1039 N N . PHE A 1 127 ? -7.135 3.072 12.775 1.00 88.38 127 PHE A N 1
ATOM 1040 C CA . PHE A 1 127 ? -6.757 1.852 13.501 1.00 88.38 127 PHE A CA 1
ATOM 1041 C C . PHE A 1 127 ? -7.554 1.629 14.789 1.00 88.38 127 PHE A C 1
ATOM 1043 O O . PHE A 1 127 ? -7.696 0.496 15.246 1.00 88.38 127 PHE A O 1
ATOM 1050 N N . LEU A 1 128 ? -8.098 2.703 15.360 1.00 87.12 128 LEU A N 1
ATOM 1051 C CA . LEU A 1 128 ? -8.922 2.649 16.564 1.00 87.12 128 LEU A CA 1
ATOM 1052 C C . LEU A 1 128 ? -10.406 2.384 16.271 1.00 87.12 128 LEU A C 1
ATOM 1054 O O . LEU A 1 128 ? -11.167 2.121 17.199 1.00 87.12 128 LEU A O 1
ATOM 1058 N N . THR A 1 129 ? -10.831 2.413 15.006 1.00 87.38 129 THR A N 1
ATOM 1059 C CA . THR A 1 129 ? -12.229 2.144 14.644 1.00 87.38 129 THR A CA 1
ATOM 1060 C C . THR A 1 129 ? -12.582 0.661 14.732 1.00 87.38 129 THR A C 1
ATOM 1062 O O . THR A 1 129 ? -11.758 -0.216 14.447 1.00 87.38 129 THR A O 1
ATOM 1065 N N . ASN A 1 130 ? -13.843 0.375 15.070 1.00 86.12 130 ASN A N 1
ATOM 1066 C CA . ASN A 1 130 ? -14.386 -0.984 14.991 1.00 86.12 130 ASN A CA 1
ATOM 1067 C C . ASN A 1 130 ? -14.402 -1.470 13.535 1.00 86.12 130 ASN A C 1
ATOM 1069 O O . ASN A 1 130 ? -14.124 -2.637 13.276 1.00 86.12 130 ASN A O 1
ATOM 1073 N N . PHE A 1 131 ? -14.646 -0.566 12.578 1.00 89.25 131 PHE A N 1
ATOM 1074 C CA . PHE A 1 131 ? -14.580 -0.887 11.158 1.00 89.25 131 PHE A CA 1
ATOM 1075 C C . PHE A 1 131 ? -13.217 -1.453 10.737 1.00 89.25 131 PHE A C 1
ATOM 1077 O O . PHE A 1 131 ? -13.157 -2.488 10.074 1.00 89.25 131 PHE A O 1
ATOM 1084 N N . TRP A 1 132 ? -12.110 -0.807 11.120 1.00 88.81 132 TRP A N 1
ATOM 1085 C CA . TRP A 1 132 ? -10.778 -1.298 10.763 1.00 88.81 132 TRP A CA 1
ATOM 1086 C C . TRP A 1 132 ? -10.449 -2.623 11.455 1.00 88.81 132 TRP A C 1
ATOM 1088 O O . TRP A 1 132 ? -9.915 -3.529 10.810 1.00 88.81 132 TRP A O 1
ATOM 1098 N N . GLN A 1 133 ? -10.806 -2.754 12.737 1.00 84.81 133 GLN A N 1
ATOM 1099 C CA . GLN A 1 133 ? -10.601 -3.991 13.494 1.00 84.81 133 GLN A CA 1
ATOM 1100 C C . GLN A 1 133 ? -11.281 -5.184 12.831 1.00 84.81 133 GLN A C 1
ATOM 1102 O O . GLN A 1 133 ? -10.617 -6.184 12.568 1.00 84.81 133 GLN A O 1
ATOM 1107 N N . ASP A 1 134 ? -12.563 -5.040 12.496 1.00 85.56 134 ASP A N 1
ATOM 1108 C CA . ASP A 1 134 ? -13.368 -6.108 11.902 1.00 85.56 134 ASP A CA 1
ATOM 1109 C C . ASP A 1 134 ? -12.885 -6.507 10.504 1.00 85.56 134 ASP A C 1
ATOM 1111 O O . ASP A 1 134 ? -13.109 -7.636 10.066 1.00 85.56 134 ASP A O 1
ATOM 1115 N N . LEU A 1 135 ? -12.245 -5.587 9.777 1.00 83.81 135 LEU A N 1
ATOM 1116 C CA . LEU A 1 135 ? -11.757 -5.861 8.431 1.00 83.81 135 LEU A CA 1
ATOM 1117 C C . LEU A 1 135 ? -10.344 -6.440 8.396 1.00 83.81 135 LEU A C 1
ATOM 1119 O O . LEU A 1 135 ? -10.057 -7.228 7.493 1.00 83.81 135 LEU A O 1
ATOM 1123 N N . ARG A 1 136 ? -9.432 -5.969 9.260 1.00 75.12 136 ARG A N 1
ATOM 1124 C CA . ARG A 1 136 ? -7.984 -6.132 9.021 1.00 75.12 136 ARG A CA 1
ATOM 1125 C C . ARG A 1 136 ? -7.115 -6.348 10.251 1.00 75.12 136 ARG A C 1
ATOM 1127 O O . ARG A 1 136 ? -5.910 -6.518 10.071 1.00 75.12 136 ARG A O 1
ATOM 1134 N N . SER A 1 137 ? -7.661 -6.337 11.467 1.00 71.06 137 SER A N 1
ATOM 1135 C CA . SER A 1 137 ? -6.819 -6.570 12.640 1.00 71.06 137 SER A CA 1
ATOM 1136 C C . SER A 1 137 ? -6.485 -8.051 12.765 1.00 71.06 137 SER A C 1
ATOM 1138 O O . SER A 1 137 ? -7.267 -8.839 13.287 1.00 71.06 137 SER A O 1
ATOM 1140 N N . ASN A 1 138 ? -5.276 -8.409 12.346 1.00 75.50 138 ASN A N 1
ATOM 1141 C CA . ASN A 1 138 ? -4.680 -9.705 12.657 1.00 75.50 138 ASN A CA 1
ATOM 1142 C C . ASN A 1 138 ? -4.188 -9.783 14.119 1.00 75.50 138 ASN A C 1
ATOM 1144 O O . ASN A 1 138 ? -3.729 -10.830 14.574 1.00 75.50 138 ASN A O 1
ATOM 1148 N N . PHE A 1 139 ? -4.293 -8.690 14.885 1.00 79.44 139 PHE A N 1
ATOM 1149 C CA . PHE A 1 139 ? -4.035 -8.702 16.322 1.00 79.44 139 PHE A CA 1
ATOM 1150 C C . PHE A 1 139 ? -5.189 -9.370 17.066 1.00 79.44 139 PHE A C 1
ATOM 1152 O O . PHE A 1 139 ? -6.340 -8.961 16.929 1.00 79.44 139 PHE A O 1
ATOM 1159 N N . ASP A 1 140 ? -4.857 -10.334 17.930 1.00 74.31 140 ASP A N 1
ATOM 1160 C CA . ASP A 1 140 ? -5.839 -11.080 18.736 1.00 74.31 140 ASP A CA 1
ATOM 1161 C C . ASP A 1 140 ? -6.576 -10.200 19.765 1.00 74.31 140 ASP A C 1
ATOM 1163 O O . ASP A 1 140 ? -7.604 -10.604 20.307 1.00 74.31 140 ASP A O 1
ATOM 1167 N N . ARG A 1 141 ? -6.036 -9.014 20.080 1.00 77.56 141 ARG A N 1
ATOM 1168 C CA . ARG A 1 141 ? -6.541 -8.111 21.121 1.00 77.56 141 ARG A CA 1
ATOM 1169 C C . ARG A 1 141 ? -6.492 -6.662 20.655 1.00 77.56 141 ARG A C 1
ATOM 1171 O O . ARG A 1 141 ? -5.429 -6.167 20.281 1.00 77.56 141 ARG A O 1
ATOM 1178 N N . HIS A 1 142 ? -7.629 -5.972 20.720 1.00 80.56 142 HIS A N 1
ATOM 1179 C CA . HIS A 1 142 ? -7.730 -4.561 20.342 1.00 80.56 142 HIS A CA 1
ATOM 1180 C C . HIS A 1 142 ? -6.850 -3.666 21.225 1.00 80.56 142 HIS A C 1
ATOM 1182 O O . HIS A 1 142 ? -6.242 -2.715 20.740 1.00 80.56 142 HIS A O 1
ATOM 1188 N N . GLU A 1 143 ? -6.709 -4.021 22.499 1.00 79.62 143 GLU A N 1
ATOM 1189 C CA . GLU A 1 143 ? -5.870 -3.326 23.476 1.00 79.62 143 GLU A CA 1
ATOM 1190 C C . GLU A 1 143 ? -4.403 -3.241 23.016 1.00 79.62 143 GLU A C 1
ATOM 1192 O O . GLU A 1 143 ? -3.703 -2.286 23.332 1.00 79.62 143 GLU A O 1
ATOM 1197 N N . PHE A 1 144 ? -3.932 -4.193 22.200 1.00 85.25 144 PHE A N 1
ATOM 1198 C CA . PHE A 1 144 ? -2.588 -4.119 21.620 1.00 85.25 144 PHE A CA 1
ATOM 1199 C C . PHE A 1 144 ? -2.485 -3.008 20.577 1.00 85.25 144 PHE A C 1
ATOM 1201 O O . PHE A 1 144 ? -1.507 -2.266 20.563 1.00 85.25 144 PHE A O 1
ATOM 1208 N N . VAL A 1 145 ? -3.508 -2.851 19.737 1.00 88.12 145 VAL A N 1
ATOM 1209 C CA . VAL A 1 145 ? -3.568 -1.772 18.744 1.00 88.12 145 VAL A CA 1
ATOM 1210 C C . VAL A 1 145 ? -3.656 -0.415 19.442 1.00 88.12 145 VAL A C 1
ATOM 1212 O O . VAL A 1 145 ? -2.919 0.499 19.079 1.00 88.12 145 VAL A O 1
ATOM 1215 N N . VAL A 1 146 ? -4.486 -0.300 20.484 1.00 86.75 146 VAL A N 1
ATOM 1216 C CA . VAL A 1 146 ? -4.605 0.921 21.300 1.00 86.75 146 VAL A CA 1
ATOM 1217 C C . VAL A 1 146 ? -3.265 1.285 21.935 1.00 86.75 146 VAL A C 1
ATOM 1219 O O . VAL A 1 146 ? -2.797 2.411 21.764 1.00 86.75 146 VAL A O 1
ATOM 1222 N N . GLY A 1 147 ? -2.608 0.331 22.601 1.00 88.00 147 GLY A N 1
ATOM 1223 C CA . GLY A 1 147 ? -1.300 0.543 23.216 1.00 88.00 147 GLY A CA 1
ATOM 1224 C C . GLY A 1 147 ? -0.233 1.007 22.218 1.00 88.00 147 GLY A C 1
ATOM 1225 O O . GLY A 1 147 ? 0.522 1.929 22.518 1.00 88.00 147 GLY A O 1
ATOM 1226 N N . LEU A 1 148 ? -0.198 0.431 21.011 1.00 90.50 148 LEU A N 1
ATOM 1227 C CA . LEU A 1 148 ? 0.728 0.841 19.946 1.00 90.50 148 LEU A CA 1
ATOM 1228 C C . LEU A 1 148 ? 0.437 2.255 19.427 1.00 90.50 148 LEU A C 1
ATOM 1230 O O . LEU A 1 148 ? 1.358 3.059 19.286 1.00 90.50 148 LEU A O 1
ATOM 1234 N N . VAL A 1 149 ? -0.832 2.577 19.164 1.00 90.00 149 VAL A N 1
ATOM 1235 C CA . VAL A 1 149 ? -1.239 3.904 18.678 1.00 90.00 149 VAL A CA 1
ATOM 1236 C C . VAL A 1 149 ? -0.934 4.984 19.717 1.00 90.00 149 VAL A C 1
ATOM 1238 O O . VAL A 1 149 ? -0.327 5.998 19.369 1.00 90.00 149 VAL A O 1
ATOM 1241 N N . ASN A 1 150 ? -1.261 4.744 20.991 1.00 87.25 150 ASN A N 1
ATOM 1242 C CA . ASN A 1 150 ? -0.930 5.654 22.092 1.00 87.25 150 ASN A CA 1
ATOM 1243 C C . ASN A 1 150 ? 0.588 5.857 22.201 1.00 87.25 150 ASN A C 1
ATOM 1245 O O . ASN A 1 150 ? 1.056 6.995 22.275 1.00 87.25 150 ASN A O 1
ATOM 1249 N N . PHE A 1 151 ? 1.369 4.771 22.119 1.00 89.50 151 PHE A N 1
ATOM 1250 C CA . PHE A 1 151 ? 2.829 4.841 22.108 1.00 89.50 151 PHE A CA 1
ATOM 1251 C C . PHE A 1 151 ? 3.364 5.724 20.973 1.00 89.50 151 PHE A C 1
ATOM 1253 O O . PHE A 1 151 ? 4.209 6.587 21.212 1.00 89.50 151 PHE A O 1
ATOM 1260 N N . TRP A 1 152 ? 2.878 5.533 19.744 1.00 90.19 152 TRP A N 1
ATOM 1261 C CA . TRP A 1 152 ? 3.339 6.296 18.581 1.00 90.19 152 TRP A CA 1
ATOM 1262 C C . TRP A 1 152 ? 2.947 7.776 18.632 1.00 90.19 152 TRP A C 1
ATOM 1264 O O . TRP A 1 152 ? 3.726 8.617 18.181 1.00 90.19 152 TRP A O 1
ATOM 1274 N N . TYR A 1 153 ? 1.800 8.116 19.228 1.00 85.50 153 TYR A N 1
ATOM 1275 C CA . TYR A 1 153 ? 1.429 9.509 19.501 1.00 85.50 153 TYR A CA 1
ATOM 1276 C C . TYR A 1 153 ? 2.168 10.121 20.703 1.00 85.50 153 TYR A C 1
ATOM 1278 O O . TYR A 1 153 ? 2.133 11.339 20.890 1.00 85.50 153 TYR A O 1
ATOM 1286 N N . GLY A 1 154 ? 2.889 9.312 21.484 1.00 81.06 154 GLY A N 1
ATOM 1287 C CA . GLY A 1 154 ? 3.573 9.754 22.697 1.00 81.06 154 GLY A CA 1
ATOM 1288 C C . GLY A 1 154 ? 2.613 10.051 23.850 1.00 81.06 154 GLY A C 1
ATOM 1289 O O . GLY A 1 154 ? 2.933 10.873 24.707 1.00 81.06 154 GLY A O 1
ATOM 1290 N N . GLU A 1 155 ? 1.439 9.418 23.856 1.00 77.38 155 GLU A N 1
ATOM 1291 C CA . GLU A 1 155 ? 0.452 9.539 24.924 1.00 77.38 155 GLU A CA 1
ATOM 1292 C C . GLU A 1 155 ? 0.747 8.532 26.041 1.00 77.38 155 GLU A C 1
ATOM 1294 O O . GLU A 1 155 ? 0.917 7.334 25.803 1.00 77.38 155 GLU A O 1
ATOM 1299 N N . GLU A 1 156 ? 0.782 9.009 27.284 1.00 71.12 156 GLU A N 1
ATOM 1300 C CA . GLU A 1 156 ? 0.875 8.139 28.455 1.00 71.12 156 GLU A CA 1
ATOM 1301 C C . GLU A 1 156 ? -0.518 7.595 28.796 1.00 71.12 156 GLU A C 1
ATOM 1303 O O . GLU A 1 156 ? -1.436 8.349 29.127 1.00 71.12 156 GLU A O 1
ATOM 1308 N N . SER A 1 157 ? -0.688 6.273 28.703 1.00 73.94 157 SER A N 1
ATOM 1309 C CA . SER A 1 157 ? -1.927 5.607 29.113 1.00 73.94 157 SER A CA 1
ATOM 1310 C C . SER A 1 157 ? -1.896 5.270 30.600 1.00 73.94 157 SER A C 1
ATOM 1312 O O . SER A 1 157 ? -0.883 4.816 31.127 1.00 73.94 157 SER A O 1
ATOM 1314 N N . GLU A 1 158 ? -3.031 5.453 31.273 1.00 75.06 158 GLU A N 1
ATOM 1315 C CA . GLU A 1 158 ? -3.251 5.010 32.657 1.00 75.06 158 GLU A CA 1
ATOM 1316 C C . GLU A 1 158 ? -3.514 3.491 32.738 1.00 75.06 158 GLU A C 1
ATOM 1318 O O . GLU A 1 158 ? -3.497 2.914 33.823 1.00 75.06 158 GLU A O 1
ATOM 1323 N N . GLU A 1 159 ? -3.753 2.825 31.601 1.00 79.56 159 GLU A N 1
ATOM 1324 C CA . GLU A 1 159 ? -4.016 1.386 31.556 1.00 79.56 159 GLU A CA 1
ATOM 1325 C C . GLU A 1 159 ? -2.724 0.569 31.508 1.00 79.56 159 GLU A C 1
ATOM 1327 O O . GLU A 1 159 ? -1.879 0.739 30.629 1.00 79.56 159 GLU A O 1
ATOM 1332 N N . ILE A 1 160 ? -2.611 -0.390 32.430 1.00 76.94 160 ILE A N 1
ATOM 1333 C CA . ILE A 1 160 ? -1.436 -1.263 32.568 1.00 76.94 160 ILE A CA 1
ATOM 1334 C C . ILE A 1 160 ? -1.149 -2.028 31.265 1.00 76.94 160 ILE A C 1
ATOM 1336 O O . ILE A 1 160 ? 0.009 -2.170 30.880 1.00 76.94 160 ILE A O 1
ATOM 1340 N N . CYS A 1 161 ? -2.185 -2.500 30.560 1.00 75.62 161 CYS A N 1
ATOM 1341 C CA . CYS A 1 161 ? -2.007 -3.229 29.300 1.00 75.62 161 CYS A CA 1
ATOM 1342 C C . CYS A 1 161 ? -1.351 -2.354 28.221 1.00 75.62 161 CYS A C 1
ATOM 1344 O O . CYS A 1 161 ? -0.382 -2.786 27.601 1.00 75.62 161 CYS A O 1
ATOM 1346 N N . ASP A 1 162 ? -1.808 -1.113 28.049 1.00 80.25 162 ASP A N 1
ATOM 1347 C CA . ASP A 1 162 ? -1.228 -0.167 27.088 1.00 80.25 162 ASP A CA 1
ATOM 1348 C C . ASP A 1 162 ? 0.234 0.161 27.424 1.00 80.25 162 ASP A C 1
ATOM 1350 O O . ASP A 1 162 ? 1.088 0.234 26.534 1.00 80.25 162 ASP A O 1
ATOM 1354 N N . GLN A 1 163 ? 0.541 0.334 28.714 1.00 81.00 163 GLN A N 1
ATOM 1355 C CA . GLN A 1 163 ? 1.904 0.580 29.189 1.00 81.00 163 GLN A CA 1
ATOM 1356 C C . GLN A 1 163 ? 2.828 -0.607 28.892 1.00 81.00 163 GLN A C 1
ATOM 1358 O O . GLN A 1 163 ? 3.945 -0.409 28.410 1.00 81.00 163 GLN A O 1
ATOM 1363 N N . LEU A 1 164 ? 2.358 -1.837 29.124 1.00 82.94 164 LEU A N 1
ATOM 1364 C CA . LEU A 1 164 ? 3.102 -3.061 28.812 1.00 82.94 164 LEU A CA 1
ATOM 1365 C C . LEU A 1 164 ? 3.355 -3.197 27.306 1.00 82.94 164 LEU A C 1
ATOM 1367 O O . LEU A 1 164 ? 4.483 -3.481 26.900 1.00 82.94 164 LEU A O 1
ATOM 1371 N N . VAL A 1 165 ? 2.341 -2.929 26.476 1.00 86.31 165 VAL A N 1
ATOM 1372 C CA . VAL A 1 165 ? 2.464 -2.910 25.008 1.00 86.31 165 VAL A CA 1
ATOM 1373 C C . VAL A 1 165 ? 3.539 -1.923 24.567 1.00 86.31 165 VAL A C 1
ATOM 1375 O O . VAL A 1 165 ? 4.472 -2.292 23.850 1.00 86.31 165 VAL A O 1
ATOM 1378 N N . SER A 1 166 ? 3.447 -0.688 25.058 1.00 86.19 166 SER A N 1
ATOM 1379 C CA . SER A 1 166 ? 4.385 0.396 24.762 1.00 86.19 166 SER A CA 1
ATOM 1380 C C . SER A 1 166 ? 5.817 0.034 25.161 1.00 86.19 166 SER A C 1
ATOM 1382 O O . SER A 1 166 ? 6.754 0.181 24.373 1.00 86.19 166 SER A O 1
ATOM 1384 N N . PHE A 1 167 ? 5.994 -0.475 26.383 1.00 84.62 167 PHE A N 1
ATOM 1385 C CA . PHE A 1 167 ? 7.292 -0.882 26.911 1.00 84.62 167 PHE A CA 1
ATOM 1386 C C . PHE A 1 167 ? 7.911 -2.009 26.082 1.00 84.62 167 PHE A C 1
ATOM 1388 O O . PHE A 1 167 ? 9.072 -1.923 25.671 1.00 84.62 167 PHE A O 1
ATOM 1395 N N . HIS A 1 168 ? 7.131 -3.049 25.792 1.00 84.62 168 HIS A N 1
ATOM 1396 C CA . HIS A 1 168 ? 7.611 -4.203 25.049 1.00 84.62 168 HIS A CA 1
ATOM 1397 C C . HIS A 1 168 ? 7.932 -3.847 23.595 1.00 84.62 168 HIS A C 1
ATOM 1399 O O . HIS A 1 168 ? 8.968 -4.277 23.084 1.00 84.62 168 HIS A O 1
ATOM 1405 N N . TYR A 1 169 ? 7.092 -3.044 22.933 1.00 88.81 169 TYR A N 1
ATOM 1406 C CA . TYR A 1 169 ? 7.371 -2.558 21.584 1.00 88.81 169 TYR A CA 1
ATOM 1407 C C . TYR A 1 169 ? 8.665 -1.744 21.564 1.00 88.81 169 TYR A C 1
ATOM 1409 O O . TYR A 1 169 ? 9.578 -2.064 20.807 1.00 88.81 169 TYR A O 1
ATOM 1417 N N . LYS A 1 170 ? 8.807 -0.764 22.467 1.00 88.81 170 LYS A N 1
ATOM 1418 C CA . LYS A 1 170 ? 10.017 0.063 22.581 1.00 88.81 170 LYS A CA 1
ATOM 1419 C C . LYS A 1 170 ? 11.282 -0.773 22.782 1.00 88.81 170 LYS A C 1
ATOM 1421 O O . LYS A 1 170 ? 12.306 -0.478 22.173 1.00 88.81 170 LYS A O 1
ATOM 1426 N N . ARG A 1 171 ? 11.223 -1.809 23.623 1.00 88.25 171 ARG A N 1
ATOM 1427 C CA . ARG A 1 171 ? 12.375 -2.668 23.935 1.00 88.25 171 ARG A CA 1
ATOM 1428 C C . ARG A 1 171 ? 12.746 -3.620 22.796 1.00 88.25 171 ARG A C 1
ATOM 1430 O O . ARG A 1 171 ? 13.917 -3.956 22.657 1.00 88.25 171 ARG A O 1
ATOM 1437 N N . ASN A 1 172 ? 11.768 -4.061 22.006 1.00 88.56 172 ASN A N 1
ATOM 1438 C CA . ASN A 1 172 ? 11.955 -5.124 21.016 1.00 88.56 172 ASN A CA 1
ATOM 1439 C C . ASN A 1 172 ? 11.845 -4.658 19.560 1.00 88.56 172 ASN A C 1
ATOM 1441 O O . ASN A 1 172 ? 12.032 -5.483 18.667 1.00 88.56 172 ASN A O 1
ATOM 1445 N N . LYS A 1 173 ? 11.568 -3.372 19.303 1.00 90.50 173 LYS A N 1
ATOM 1446 C CA . LYS A 1 173 ? 11.354 -2.818 17.957 1.00 90.50 173 LYS A CA 1
ATOM 1447 C C . LYS A 1 173 ? 12.421 -3.276 16.968 1.00 90.50 173 LYS A C 1
ATOM 1449 O O . LYS A 1 173 ? 12.081 -3.839 15.936 1.00 90.50 173 LYS A O 1
ATOM 1454 N N . ASP A 1 174 ? 13.696 -3.106 17.297 1.00 91.50 174 ASP A N 1
ATOM 1455 C CA . ASP A 1 174 ? 14.786 -3.432 16.372 1.00 91.50 174 ASP A CA 1
ATOM 1456 C C . ASP A 1 174 ? 14.837 -4.926 16.047 1.00 91.50 174 ASP A C 1
ATOM 1458 O O . ASP A 1 174 ? 14.967 -5.305 14.886 1.00 91.50 174 ASP A O 1
ATOM 1462 N N . SER A 1 175 ? 14.649 -5.776 17.060 1.00 92.31 175 SER A N 1
ATOM 1463 C CA . SER A 1 175 ? 14.567 -7.230 16.888 1.00 92.31 175 SER A CA 1
ATOM 1464 C C . SER A 1 175 ? 13.401 -7.626 15.981 1.00 92.31 175 SER A C 1
ATOM 1466 O O . SER A 1 175 ? 13.564 -8.474 15.107 1.00 92.31 175 SER A O 1
ATOM 1468 N N . LEU A 1 176 ? 12.240 -6.980 16.137 1.00 92.38 176 LEU A N 1
ATOM 1469 C CA . LEU A 1 176 ? 11.082 -7.194 15.270 1.00 92.38 176 LEU A CA 1
ATOM 1470 C C . LEU A 1 176 ? 11.404 -6.783 13.827 1.00 92.38 176 LEU A C 1
ATOM 1472 O O . LEU A 1 176 ? 11.244 -7.591 12.916 1.00 92.38 176 LEU A O 1
ATOM 1476 N N . MET A 1 177 ? 11.934 -5.577 13.607 1.00 94.00 177 MET A N 1
ATOM 1477 C CA . MET A 1 177 ? 12.249 -5.094 12.255 1.00 94.00 177 MET A CA 1
ATOM 1478 C C . MET A 1 177 ? 13.291 -5.967 11.546 1.00 94.00 177 MET A C 1
ATOM 1480 O O . MET A 1 177 ? 13.159 -6.228 10.348 1.00 94.00 177 MET A O 1
ATOM 1484 N N . LEU A 1 178 ? 14.274 -6.495 12.283 1.00 93.44 178 LEU A N 1
ATOM 1485 C CA . LEU A 1 178 ? 15.286 -7.418 11.760 1.00 93.44 178 LEU A CA 1
ATOM 1486 C C . LEU A 1 178 ? 14.708 -8.758 11.275 1.00 93.44 178 LEU A C 1
ATOM 1488 O O . LEU A 1 178 ? 15.290 -9.371 10.379 1.00 93.44 178 LEU A O 1
ATOM 1492 N N . GLN A 1 179 ? 13.558 -9.204 11.801 1.00 90.94 179 GLN A N 1
ATOM 1493 C CA . GLN A 1 179 ? 12.869 -10.406 11.301 1.00 90.94 179 GLN A CA 1
ATOM 1494 C C . GLN A 1 179 ? 12.363 -10.216 9.868 1.00 90.94 179 GLN A C 1
ATOM 1496 O O . GLN A 1 179 ? 12.326 -11.169 9.088 1.00 90.94 179 GLN A O 1
ATOM 1501 N N . LEU A 1 180 ? 11.975 -8.987 9.517 1.0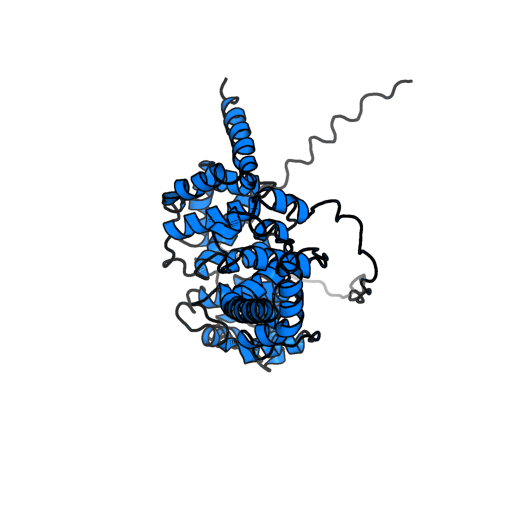0 90.69 180 LEU A N 1
ATOM 1502 C CA . LEU A 1 180 ? 11.476 -8.652 8.188 1.00 90.69 180 LEU A CA 1
ATOM 1503 C C . LEU A 1 180 ? 12.602 -8.213 7.243 1.00 90.69 180 LEU A C 1
ATOM 1505 O O . LEU A 1 180 ? 12.638 -8.641 6.087 1.00 90.69 180 LEU A O 1
ATOM 1509 N N . TYR A 1 181 ? 13.526 -7.384 7.736 1.00 92.31 181 TYR A N 1
ATOM 1510 C CA . TYR A 1 181 ? 14.646 -6.834 6.980 1.00 92.31 181 TYR A CA 1
ATOM 1511 C C . TYR A 1 181 ? 15.953 -6.902 7.796 1.00 92.31 181 TYR A C 1
ATOM 1513 O O . TYR A 1 181 ? 16.200 -6.036 8.635 1.00 92.31 181 TYR A O 1
ATOM 1521 N N . PRO A 1 182 ? 16.842 -7.882 7.529 1.00 87.88 182 PRO A N 1
ATOM 1522 C CA . PRO A 1 182 ? 18.084 -8.057 8.291 1.00 87.88 182 PRO A CA 1
ATOM 1523 C C . PRO A 1 182 ? 19.069 -6.879 8.224 1.00 87.88 182 PRO A C 1
ATOM 1525 O O . PRO A 1 182 ? 19.938 -6.769 9.081 1.00 87.88 182 PRO A O 1
ATOM 1528 N N . GLY A 1 183 ? 18.958 -6.012 7.211 1.00 85.00 183 GLY A N 1
ATOM 1529 C CA . GLY A 1 183 ? 19.776 -4.800 7.072 1.00 85.00 183 GLY A CA 1
ATOM 1530 C C . GLY A 1 183 ? 19.238 -3.589 7.846 1.00 85.00 183 GLY A C 1
ATOM 1531 O O . GLY A 1 183 ? 19.750 -2.476 7.678 1.00 85.00 183 GLY A O 1
ATOM 1532 N N . TYR A 1 184 ? 18.180 -3.767 8.646 1.00 90.00 184 TYR A N 1
ATOM 1533 C CA . TYR A 1 184 ? 17.559 -2.686 9.404 1.00 90.00 184 TYR A CA 1
ATOM 1534 C C . TYR A 1 184 ? 18.527 -2.104 10.436 1.00 90.00 184 TYR A C 1
ATOM 1536 O O . TYR A 1 184 ? 19.165 -2.823 11.204 1.00 90.00 184 TYR A O 1
ATOM 1544 N N . VAL A 1 185 ? 18.593 -0.775 10.470 1.00 86.12 185 VAL A N 1
ATOM 1545 C CA . VAL A 1 185 ? 19.308 -0.014 11.494 1.00 86.12 185 VAL A CA 1
ATOM 1546 C C . VAL A 1 185 ? 18.460 1.180 11.913 1.00 86.12 185 VAL A C 1
ATOM 1548 O O . VAL A 1 185 ? 17.648 1.680 11.133 1.00 86.12 185 VAL A O 1
ATOM 1551 N N . THR A 1 186 ? 18.671 1.648 13.139 1.00 81.38 186 THR A N 1
ATOM 1552 C CA . THR A 1 186 ? 17.933 2.773 13.729 1.00 81.38 186 THR A CA 1
ATOM 1553 C C . THR A 1 186 ? 18.510 4.140 13.398 1.00 81.38 186 THR A C 1
ATOM 1555 O O . THR A 1 186 ? 17.778 5.127 13.441 1.00 81.38 186 THR A O 1
ATOM 1558 N N . HIS A 1 187 ? 19.804 4.215 13.085 1.00 84.75 187 HIS A N 1
ATOM 1559 C CA . HIS A 1 187 ? 20.437 5.471 12.708 1.00 84.75 187 HIS A CA 1
ATOM 1560 C C . HIS A 1 187 ? 20.067 5.865 11.277 1.00 84.75 187 HIS A C 1
ATOM 1562 O O . HIS A 1 187 ? 19.734 5.026 10.433 1.00 84.75 187 HIS A O 1
ATOM 1568 N N . GLU A 1 188 ? 20.123 7.167 11.027 1.00 84.44 188 GLU A N 1
ATOM 1569 C CA . GLU A 1 188 ? 19.876 7.731 9.712 1.00 84.44 188 GLU A CA 1
ATOM 1570 C C . GLU A 1 188 ? 20.964 7.290 8.732 1.00 84.44 188 GLU A C 1
ATOM 1572 O O . GLU A 1 188 ? 22.159 7.367 9.024 1.00 84.44 188 GLU A O 1
ATOM 1577 N N . LYS A 1 189 ? 20.534 6.802 7.570 1.00 88.44 189 LYS A N 1
ATOM 1578 C CA . LYS A 1 189 ? 21.410 6.389 6.476 1.00 88.44 189 LYS A CA 1
ATOM 1579 C C . LYS A 1 189 ? 21.433 7.463 5.403 1.00 88.44 189 LYS A C 1
ATOM 1581 O O . LYS A 1 189 ? 20.401 8.019 5.028 1.00 88.44 189 LYS A O 1
ATOM 1586 N N . SER A 1 190 ? 22.606 7.689 4.825 1.00 89.81 190 SER A N 1
ATOM 1587 C CA . SER A 1 190 ? 22.724 8.533 3.642 1.00 89.81 190 SER A CA 1
ATOM 1588 C C . SER A 1 190 ? 21.936 7.939 2.470 1.00 89.81 190 SER A C 1
ATOM 1590 O O . SER A 1 190 ? 21.775 6.725 2.336 1.00 89.81 190 SER A O 1
ATOM 1592 N N . VAL A 1 191 ? 21.522 8.787 1.526 1.00 87.25 191 VAL A N 1
ATOM 1593 C CA . VAL A 1 191 ? 20.857 8.349 0.283 1.00 87.25 191 VAL A CA 1
ATOM 1594 C C . VAL A 1 191 ? 21.650 7.257 -0.443 1.00 87.25 191 VAL A C 1
ATOM 1596 O O . VAL A 1 191 ? 21.063 6.347 -1.033 1.00 87.25 191 VAL A O 1
ATOM 1599 N N . LYS A 1 192 ? 22.986 7.340 -0.416 1.00 90.12 192 LYS A N 1
ATOM 1600 C CA . LYS A 1 192 ? 23.871 6.353 -1.041 1.00 90.12 192 LYS A CA 1
ATOM 1601 C C . LYS A 1 192 ? 23.728 4.984 -0.375 1.00 90.12 192 LYS A C 1
ATOM 1603 O O . LYS A 1 192 ? 23.631 3.992 -1.092 1.00 90.12 192 LYS A O 1
ATOM 1608 N N . GLU A 1 193 ? 23.693 4.946 0.953 1.00 90.62 193 GLU A N 1
ATOM 1609 C CA . GLU A 1 193 ? 23.516 3.720 1.737 1.00 90.62 193 GLU A CA 1
ATOM 1610 C C . GLU A 1 193 ? 22.121 3.131 1.537 1.00 90.62 193 GLU A C 1
ATOM 1612 O O . GLU A 1 193 ? 22.025 1.967 1.172 1.00 90.62 193 GLU A O 1
ATOM 1617 N N . LEU A 1 194 ? 21.056 3.938 1.631 1.00 91.06 194 LEU A N 1
ATOM 1618 C CA . LEU A 1 194 ? 19.676 3.485 1.378 1.00 91.06 194 LEU A CA 1
ATOM 1619 C C . LEU A 1 194 ? 19.530 2.838 -0.014 1.00 91.06 194 LEU A C 1
ATOM 1621 O O . LEU A 1 194 ? 18.884 1.807 -0.195 1.00 91.06 194 LEU A O 1
ATOM 1625 N N . THR A 1 195 ? 20.167 3.440 -1.020 1.00 90.56 195 THR A N 1
ATOM 1626 C CA . THR A 1 195 ? 20.143 2.942 -2.402 1.00 90.56 195 THR A CA 1
ATOM 1627 C C . THR A 1 195 ? 20.960 1.653 -2.568 1.00 90.56 195 THR A C 1
ATOM 1629 O O . THR A 1 195 ? 20.578 0.762 -3.335 1.00 90.56 195 THR A O 1
ATOM 1632 N N . LEU A 1 196 ? 22.097 1.547 -1.872 1.00 90.50 196 LEU A N 1
ATOM 1633 C CA . LEU A 1 196 ? 22.923 0.341 -1.867 1.00 90.50 196 LEU A CA 1
ATOM 1634 C C . LEU A 1 196 ? 22.173 -0.821 -1.206 1.00 90.50 196 LEU A C 1
ATOM 1636 O O . LEU A 1 196 ? 22.091 -1.897 -1.794 1.00 90.50 196 LEU A O 1
ATOM 1640 N N . ASP A 1 197 ? 21.564 -0.570 -0.051 1.00 90.75 197 ASP A N 1
ATOM 1641 C CA . ASP A 1 197 ? 20.722 -1.508 0.689 1.00 90.75 197 ASP A CA 1
ATOM 1642 C C . ASP A 1 197 ? 19.601 -2.078 -0.182 1.00 90.75 197 ASP A C 1
ATOM 1644 O O . ASP A 1 197 ? 19.452 -3.297 -0.286 1.00 90.75 197 ASP A O 1
ATOM 1648 N N . PHE A 1 198 ? 18.869 -1.208 -0.888 1.00 92.50 198 PHE A N 1
ATOM 1649 C CA . PHE A 1 198 ? 17.841 -1.633 -1.841 1.00 92.50 198 PHE A CA 1
ATOM 1650 C C . PHE A 1 198 ? 18.388 -2.593 -2.905 1.00 92.50 198 PHE A C 1
ATOM 1652 O O . PHE A 1 198 ? 17.743 -3.580 -3.255 1.00 92.50 198 PHE A O 1
ATOM 1659 N N . SER A 1 199 ? 19.592 -2.320 -3.410 1.00 88.62 199 SER A N 1
ATOM 1660 C CA . SER A 1 199 ? 20.225 -3.127 -4.458 1.00 88.62 199 SER A CA 1
ATOM 1661 C C . SER A 1 199 ? 20.674 -4.497 -3.943 1.00 88.62 199 SER A C 1
ATOM 1663 O O . SER A 1 199 ? 20.536 -5.494 -4.650 1.00 88.62 199 SER A O 1
ATOM 1665 N N . ILE A 1 200 ? 21.209 -4.549 -2.720 1.00 88.69 200 ILE A N 1
ATOM 1666 C CA . ILE A 1 200 ? 21.693 -5.781 -2.083 1.00 88.69 200 ILE A CA 1
ATOM 1667 C C . ILE A 1 200 ? 20.521 -6.690 -1.703 1.00 88.69 200 ILE A C 1
ATOM 1669 O O . ILE A 1 200 ? 20.602 -7.901 -1.896 1.00 88.69 200 ILE A O 1
ATOM 1673 N N . HIS A 1 201 ? 19.429 -6.109 -1.206 1.00 89.62 201 HIS A N 1
ATOM 1674 C CA . HIS A 1 201 ? 18.305 -6.841 -0.618 1.00 89.62 201 HIS A CA 1
ATOM 1675 C C . HIS A 1 201 ? 17.072 -6.941 -1.523 1.00 89.62 201 HIS A C 1
ATOM 1677 O O . HIS A 1 201 ? 15.963 -7.209 -1.058 1.00 89.62 201 HIS A O 1
ATOM 1683 N N . VAL A 1 202 ? 17.258 -6.767 -2.834 1.00 91.12 202 VAL A N 1
ATOM 1684 C CA . VAL A 1 202 ? 16.193 -6.906 -3.838 1.00 91.12 202 VAL A CA 1
ATOM 1685 C C . VAL A 1 202 ? 15.529 -8.295 -3.804 1.00 91.12 202 VAL A C 1
ATOM 1687 O O . VAL A 1 202 ? 14.363 -8.428 -4.158 1.00 91.12 202 VAL A O 1
ATOM 1690 N N . ASP A 1 203 ? 16.238 -9.329 -3.331 1.00 91.38 203 ASP A N 1
ATOM 1691 C CA . ASP A 1 203 ? 15.728 -10.697 -3.155 1.00 91.38 203 ASP A CA 1
ATOM 1692 C C . ASP A 1 203 ? 14.633 -10.811 -2.082 1.00 91.38 203 ASP A C 1
ATOM 1694 O O . ASP A 1 203 ? 13.869 -11.774 -2.077 1.00 91.38 203 ASP A O 1
ATOM 1698 N N . LYS A 1 204 ? 14.543 -9.842 -1.163 1.00 93.19 204 LYS A N 1
ATOM 1699 C CA . LYS A 1 204 ? 13.515 -9.812 -0.110 1.00 93.19 204 LYS A CA 1
ATOM 1700 C C . LYS A 1 204 ? 12.174 -9.271 -0.592 1.00 93.19 204 LYS A C 1
ATOM 1702 O O . LYS A 1 204 ? 11.177 -9.408 0.117 1.00 93.19 204 LYS A O 1
ATOM 1707 N N . ILE A 1 205 ? 12.147 -8.681 -1.783 1.00 95.19 205 ILE A N 1
ATOM 1708 C CA . ILE A 1 205 ? 10.966 -8.084 -2.393 1.00 95.19 205 ILE A CA 1
ATOM 1709 C C . ILE A 1 205 ? 10.409 -9.072 -3.424 1.00 95.19 205 ILE A C 1
ATOM 1711 O O . ILE A 1 205 ? 11.132 -9.575 -4.281 1.00 95.19 205 ILE A O 1
ATOM 1715 N N . SER A 1 206 ? 9.111 -9.363 -3.340 1.00 93.88 206 SER A N 1
ATOM 1716 C CA . SER A 1 206 ? 8.436 -10.355 -4.184 1.00 93.88 206 SER A CA 1
ATOM 1717 C C . SER A 1 206 ? 7.134 -9.813 -4.763 1.00 93.88 206 SER A C 1
ATOM 1719 O O . SER A 1 206 ? 6.330 -9.206 -4.051 1.00 93.88 206 SER A O 1
ATOM 1721 N N . CYS A 1 207 ? 6.893 -10.097 -6.046 1.00 93.38 207 CYS A N 1
ATOM 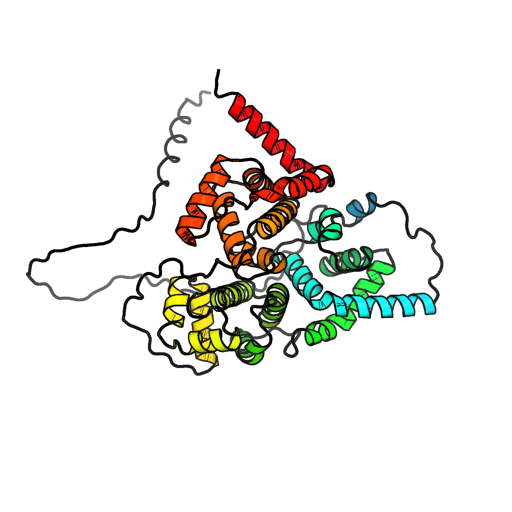1722 C CA . CYS A 1 207 ? 5.638 -9.772 -6.727 1.00 93.38 207 CYS A CA 1
ATOM 1723 C C . CYS A 1 207 ? 4.432 -10.550 -6.168 1.00 93.38 207 CYS A C 1
ATOM 1725 O O . CYS A 1 207 ? 3.297 -10.147 -6.393 1.00 93.38 207 CYS A O 1
ATOM 1727 N N . LEU A 1 208 ? 4.669 -11.634 -5.415 1.00 93.00 208 LEU A N 1
ATOM 1728 C CA . LEU A 1 208 ? 3.618 -12.481 -4.838 1.00 93.00 208 LEU A CA 1
ATOM 1729 C C . LEU A 1 208 ? 3.042 -11.938 -3.525 1.00 93.00 208 LEU A C 1
ATOM 1731 O O . LEU A 1 208 ? 1.952 -12.336 -3.129 1.00 93.00 208 LEU A O 1
ATOM 1735 N N . ASN A 1 209 ? 3.773 -11.070 -2.817 1.00 93.69 209 ASN A N 1
ATOM 1736 C CA . ASN A 1 209 ? 3.320 -10.513 -1.544 1.00 93.69 209 ASN A CA 1
ATOM 1737 C C . ASN A 1 209 ? 3.561 -9.004 -1.502 1.00 93.69 209 ASN A C 1
ATOM 1739 O O . ASN A 1 209 ? 4.598 -8.514 -1.051 1.00 93.69 209 ASN A O 1
ATOM 1743 N N . VAL A 1 210 ? 2.559 -8.277 -1.984 1.00 95.62 210 VAL A N 1
ATOM 1744 C CA . VAL A 1 210 ? 2.556 -6.823 -2.158 1.00 95.62 210 VAL A CA 1
ATOM 1745 C C . VAL A 1 210 ? 2.766 -6.079 -0.838 1.00 95.62 210 VAL A C 1
ATOM 1747 O O . VAL A 1 210 ? 3.593 -5.168 -0.775 1.00 95.62 210 VAL A O 1
ATOM 1750 N N . LYS A 1 211 ? 2.069 -6.502 0.223 1.00 95.94 211 LYS A N 1
ATOM 1751 C CA . LYS A 1 211 ? 2.127 -5.872 1.549 1.00 95.94 211 LYS A CA 1
ATOM 1752 C C . LYS A 1 211 ? 3.478 -6.091 2.227 1.00 95.94 211 LYS A C 1
ATOM 1754 O O . LYS A 1 211 ? 4.065 -5.150 2.753 1.00 95.94 211 LYS A O 1
ATOM 1759 N N . LYS A 1 212 ? 4.020 -7.313 2.156 1.00 96.25 212 LYS A N 1
ATOM 1760 C CA . LYS A 1 212 ? 5.370 -7.611 2.659 1.00 96.25 212 LYS A CA 1
ATOM 1761 C C . LYS A 1 212 ? 6.429 -6.801 1.914 1.00 96.25 212 LYS A C 1
ATOM 1763 O O . LYS A 1 212 ? 7.314 -6.234 2.544 1.00 96.25 212 LYS A O 1
ATOM 1768 N N . SER A 1 213 ? 6.325 -6.728 0.588 1.00 97.50 213 SER A N 1
ATOM 1769 C CA . SER A 1 213 ? 7.223 -5.935 -0.255 1.00 97.50 213 SER A CA 1
ATOM 1770 C C . SER A 1 213 ? 7.172 -4.447 0.096 1.00 97.50 213 SER A C 1
ATOM 1772 O O . SER A 1 213 ? 8.223 -3.823 0.226 1.00 97.50 213 SER A O 1
ATOM 1774 N N . LEU A 1 214 ? 5.976 -3.894 0.329 1.00 97.44 214 LEU A N 1
ATOM 1775 C CA . LEU A 1 214 ? 5.806 -2.530 0.832 1.00 97.44 214 LEU A CA 1
ATOM 1776 C C . LEU A 1 214 ? 6.524 -2.336 2.174 1.00 97.44 214 LEU A C 1
ATOM 1778 O O . LEU A 1 214 ? 7.312 -1.405 2.308 1.00 97.44 214 LEU A O 1
ATOM 1782 N N . ALA A 1 215 ? 6.306 -3.232 3.138 1.00 96.94 215 ALA A N 1
ATOM 1783 C CA . ALA A 1 215 ? 6.925 -3.149 4.458 1.00 96.94 215 ALA A CA 1
ATOM 1784 C C . ALA A 1 215 ? 8.464 -3.222 4.392 1.00 96.94 215 ALA A C 1
ATOM 1786 O O . ALA A 1 215 ? 9.149 -2.424 5.027 1.00 96.94 215 ALA A O 1
ATOM 1787 N N . VAL A 1 216 ? 9.030 -4.104 3.562 1.00 96.88 216 VAL A N 1
ATOM 1788 C CA . VAL A 1 216 ? 10.485 -4.162 3.328 1.00 96.88 216 VAL A CA 1
ATOM 1789 C C . VAL A 1 216 ? 11.000 -2.861 2.701 1.00 96.88 216 VAL A C 1
ATOM 1791 O O . VAL A 1 216 ? 12.017 -2.334 3.144 1.00 96.88 216 VAL A O 1
ATOM 1794 N N . ILE A 1 217 ? 10.297 -2.303 1.710 1.00 96.75 217 ILE A N 1
ATOM 1795 C CA . ILE A 1 217 ? 10.669 -1.029 1.070 1.00 96.75 217 ILE A CA 1
ATOM 1796 C C . ILE A 1 217 ? 10.614 0.137 2.069 1.00 96.75 217 ILE A C 1
ATOM 1798 O O . ILE A 1 217 ? 11.518 0.974 2.066 1.00 96.75 217 ILE A O 1
ATOM 1802 N N . ILE A 1 218 ? 9.606 0.167 2.949 1.00 95.69 218 ILE A N 1
ATOM 1803 C CA . ILE A 1 218 ? 9.506 1.127 4.059 1.00 95.69 218 ILE A CA 1
ATOM 1804 C C . ILE A 1 218 ? 10.722 1.002 4.982 1.00 95.69 218 ILE A C 1
ATOM 1806 O O . ILE A 1 218 ? 11.328 2.012 5.324 1.00 95.69 218 ILE A O 1
ATOM 1810 N N . LEU A 1 219 ? 11.124 -0.215 5.361 1.00 95.19 219 LEU A N 1
ATOM 1811 C CA . LEU A 1 219 ? 12.286 -0.412 6.234 1.00 95.19 219 LEU A CA 1
ATOM 1812 C C . LEU A 1 219 ? 13.611 -0.028 5.564 1.00 95.19 219 LEU A C 1
ATOM 1814 O O . LEU A 1 219 ? 14.482 0.521 6.235 1.00 95.19 219 LEU A O 1
ATOM 1818 N N . ILE A 1 220 ? 13.760 -0.286 4.260 1.00 95.06 220 ILE A N 1
ATOM 1819 C CA . ILE A 1 220 ? 14.964 0.076 3.499 1.00 95.06 220 ILE A CA 1
ATOM 1820 C C . ILE A 1 220 ? 15.106 1.590 3.402 1.00 95.06 220 ILE A C 1
ATOM 1822 O O . ILE A 1 220 ? 16.167 2.110 3.721 1.00 95.06 220 ILE A O 1
ATOM 1826 N N . PHE A 1 221 ? 14.063 2.296 2.954 1.00 92.94 221 PHE A N 1
ATOM 1827 C CA . PHE A 1 221 ? 14.115 3.746 2.723 1.00 92.94 221 PHE A CA 1
ATOM 1828 C C . PHE A 1 221 ? 13.717 4.582 3.942 1.00 92.94 221 PHE A C 1
ATOM 1830 O O . PHE A 1 221 ? 13.735 5.816 3.879 1.00 92.94 221 PHE A O 1
ATOM 1837 N N . GLN A 1 222 ? 13.400 3.909 5.050 1.00 85.94 222 GLN A N 1
ATOM 1838 C CA . GLN A 1 222 ? 13.055 4.491 6.338 1.00 85.94 222 GLN A CA 1
ATOM 1839 C C . GLN A 1 222 ? 12.033 5.630 6.166 1.00 85.94 222 GLN A C 1
ATOM 1841 O O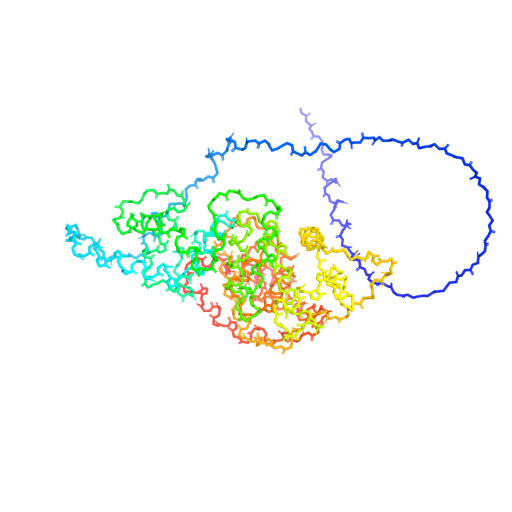 . GLN A 1 222 ? 11.019 5.492 5.482 1.00 85.94 222 GLN A O 1
ATOM 1846 N N . LYS A 1 223 ? 12.308 6.789 6.772 1.00 73.62 223 LYS A N 1
ATOM 1847 C CA . LYS A 1 223 ? 11.417 7.948 6.789 1.00 73.62 223 LYS A CA 1
ATOM 1848 C C . LYS A 1 223 ? 11.442 8.798 5.507 1.00 73.62 223 LYS A C 1
ATOM 1850 O O . LYS A 1 223 ? 10.889 9.900 5.475 1.00 73.62 223 LYS A O 1
ATOM 1855 N N . SER A 1 224 ? 12.068 8.329 4.430 1.00 88.19 224 SER A N 1
ATOM 1856 C CA . SER A 1 224 ? 12.117 9.098 3.188 1.00 88.19 224 SER A CA 1
ATOM 1857 C C . SER A 1 224 ? 10.956 8.750 2.256 1.00 88.19 224 SER A C 1
ATOM 1859 O O . SER A 1 224 ? 11.082 7.919 1.352 1.00 88.19 224 SER A O 1
ATOM 1861 N N . LEU A 1 225 ? 9.817 9.423 2.461 1.00 88.06 225 LEU A N 1
ATOM 1862 C CA . LEU A 1 225 ? 8.560 9.183 1.736 1.00 88.06 225 LEU A CA 1
ATOM 1863 C C . LEU A 1 225 ? 8.743 9.158 0.211 1.00 88.06 225 LEU A C 1
ATOM 1865 O O . LEU A 1 225 ? 8.232 8.264 -0.459 1.00 88.06 225 LEU A O 1
ATOM 1869 N N . ASN A 1 226 ? 9.527 10.091 -0.338 1.00 89.69 226 ASN A N 1
ATOM 1870 C CA . ASN A 1 226 ? 9.788 10.161 -1.776 1.00 89.69 226 ASN A CA 1
ATOM 1871 C C . ASN A 1 226 ? 10.491 8.906 -2.310 1.00 89.69 226 ASN A C 1
ATOM 1873 O O . ASN A 1 226 ? 10.145 8.432 -3.395 1.00 89.69 226 ASN A O 1
ATOM 1877 N N . TYR A 1 227 ? 11.458 8.343 -1.578 1.00 92.06 227 TYR A N 1
ATOM 1878 C CA . TYR A 1 227 ? 12.107 7.103 -2.005 1.00 92.06 227 TYR A CA 1
ATOM 1879 C C . TYR A 1 227 ? 11.221 5.886 -1.781 1.00 92.06 227 TYR A C 1
ATOM 1881 O O . TYR A 1 227 ? 11.181 5.041 -2.670 1.00 92.06 227 TYR A O 1
ATOM 1889 N N . VAL A 1 228 ? 10.471 5.822 -0.673 1.00 94.12 228 VAL A N 1
ATOM 1890 C CA . VAL A 1 228 ? 9.474 4.762 -0.445 1.00 94.12 228 VAL A CA 1
ATOM 1891 C C . VAL A 1 228 ? 8.490 4.723 -1.612 1.00 94.12 228 VAL A C 1
ATOM 1893 O O . VAL A 1 228 ? 8.340 3.689 -2.256 1.00 94.12 228 VAL A O 1
ATOM 1896 N N . TYR A 1 229 ? 7.903 5.868 -1.963 1.00 93.75 229 TYR A N 1
ATOM 1897 C CA . TYR A 1 229 ? 7.016 6.008 -3.113 1.00 93.75 229 TYR A CA 1
ATOM 1898 C C . TYR A 1 229 ? 7.682 5.578 -4.426 1.00 93.75 229 TYR A C 1
ATOM 1900 O O . TYR A 1 229 ? 7.132 4.764 -5.166 1.00 93.75 229 TYR A O 1
ATOM 1908 N N . SER A 1 230 ? 8.879 6.092 -4.717 1.00 93.81 230 SER A N 1
ATOM 1909 C CA . SER A 1 230 ? 9.579 5.812 -5.979 1.00 93.81 230 SER A CA 1
ATOM 1910 C C . SER A 1 230 ? 9.953 4.340 -6.122 1.00 93.81 230 SER A C 1
ATOM 1912 O O . SER A 1 230 ? 9.793 3.759 -7.194 1.00 93.81 230 SER A O 1
ATOM 1914 N N . ALA A 1 231 ? 10.456 3.733 -5.047 1.00 95.56 231 ALA A N 1
ATOM 1915 C CA . ALA A 1 231 ? 10.852 2.335 -5.017 1.00 95.56 231 ALA A CA 1
ATOM 1916 C C . ALA A 1 231 ? 9.636 1.417 -5.073 1.00 95.56 231 ALA A C 1
ATOM 1918 O O . ALA A 1 231 ? 9.670 0.405 -5.768 1.00 95.56 231 ALA A O 1
ATOM 1919 N N . TYR A 1 232 ? 8.547 1.795 -4.405 1.00 96.56 232 TYR A N 1
ATOM 1920 C CA . TYR A 1 232 ? 7.307 1.041 -4.454 1.00 96.56 232 TYR A CA 1
ATOM 1921 C C . TYR A 1 232 ? 6.647 1.107 -5.833 1.00 96.56 232 TYR A C 1
ATOM 1923 O O . TYR A 1 232 ? 6.244 0.080 -6.370 1.00 96.56 232 TYR A O 1
ATOM 1931 N N . LEU A 1 233 ? 6.621 2.278 -6.474 1.00 95.50 233 LEU A N 1
ATOM 1932 C CA . LEU A 1 233 ? 6.150 2.402 -7.853 1.00 95.50 233 LEU A CA 1
ATOM 1933 C C . LEU A 1 233 ? 7.031 1.603 -8.824 1.00 95.50 233 LEU A C 1
ATOM 1935 O O . LEU A 1 233 ? 6.507 0.909 -9.692 1.00 95.50 233 LEU A O 1
ATOM 1939 N N . LEU A 1 234 ? 8.358 1.651 -8.659 1.00 95.88 234 LEU A N 1
ATOM 1940 C CA . LEU A 1 234 ? 9.277 0.809 -9.426 1.00 95.88 234 LEU A CA 1
ATOM 1941 C C . LEU A 1 234 ? 8.972 -0.679 -9.212 1.00 95.88 234 LEU A C 1
ATOM 1943 O O . LEU A 1 234 ? 8.947 -1.425 -10.187 1.00 95.88 234 LEU A O 1
ATOM 1947 N N . PHE A 1 235 ? 8.708 -1.103 -7.975 1.00 96.75 235 PHE A N 1
ATOM 1948 C CA . PHE A 1 235 ? 8.289 -2.465 -7.649 1.00 96.75 235 PHE A CA 1
ATOM 1949 C C . PHE A 1 235 ? 7.020 -2.871 -8.400 1.00 96.75 235 PHE A C 1
ATOM 1951 O O . PHE A 1 235 ? 7.041 -3.849 -9.147 1.00 96.75 235 PHE A O 1
ATOM 1958 N N . LEU A 1 236 ? 5.952 -2.082 -8.277 1.00 95.75 236 LEU A N 1
ATOM 1959 C CA . LEU A 1 236 ? 4.674 -2.362 -8.928 1.00 95.75 236 LEU A CA 1
ATOM 1960 C C . LEU A 1 236 ? 4.824 -2.450 -10.450 1.00 95.75 236 LEU A C 1
ATOM 1962 O O . LEU A 1 236 ? 4.353 -3.406 -11.061 1.00 95.75 236 LEU A O 1
ATOM 1966 N N . LEU A 1 237 ? 5.531 -1.501 -11.068 1.00 94.25 237 LEU A N 1
ATOM 1967 C CA . LEU A 1 237 ? 5.775 -1.517 -12.512 1.00 94.25 237 LEU A CA 1
ATOM 1968 C C . LEU A 1 237 ? 6.645 -2.706 -12.929 1.00 94.25 237 LEU A C 1
ATOM 1970 O O . LEU A 1 237 ? 6.354 -3.345 -13.929 1.00 94.25 237 LEU A O 1
ATOM 1974 N N . SER A 1 238 ? 7.673 -3.057 -12.157 1.00 94.62 238 SER A N 1
ATOM 1975 C CA . SER A 1 238 ? 8.541 -4.204 -12.471 1.00 94.62 238 SER A CA 1
ATOM 1976 C C . SER A 1 238 ? 7.798 -5.539 -12.435 1.00 94.62 238 SER A C 1
ATOM 1978 O O . SER A 1 238 ? 8.178 -6.458 -13.154 1.00 94.62 238 SER A O 1
ATOM 1980 N N . CYS A 1 239 ? 6.766 -5.645 -11.595 1.00 94.56 239 CYS A N 1
ATOM 1981 C CA . CYS A 1 239 ? 5.940 -6.844 -11.467 1.00 94.56 239 CYS A CA 1
ATOM 1982 C C . CYS A 1 239 ? 4.809 -6.924 -12.499 1.00 94.56 239 CYS A C 1
ATOM 1984 O O . CYS A 1 239 ? 4.300 -8.010 -12.755 1.00 94.56 239 CYS A O 1
ATOM 1986 N N . THR A 1 240 ? 4.401 -5.791 -13.073 1.00 93.19 240 THR A N 1
ATOM 1987 C CA . THR A 1 240 ? 3.202 -5.714 -13.922 1.00 93.19 240 THR A CA 1
ATOM 1988 C C . THR A 1 240 ? 3.492 -5.304 -15.359 1.00 93.19 240 THR A C 1
ATOM 1990 O O . THR A 1 240 ? 2.626 -5.447 -16.215 1.00 93.19 240 THR A O 1
ATOM 1993 N N . PHE A 1 241 ? 4.690 -4.808 -15.666 1.00 92.75 241 PHE A N 1
ATOM 1994 C CA . PHE A 1 241 ? 5.067 -4.447 -17.027 1.00 92.75 241 PHE A CA 1
ATOM 1995 C C . PHE A 1 241 ? 5.045 -5.689 -17.926 1.00 92.75 241 PHE A C 1
ATOM 1997 O O . PHE A 1 241 ? 5.695 -6.680 -17.606 1.00 92.75 241 PHE A O 1
ATOM 2004 N N . ASN A 1 242 ? 4.325 -5.640 -19.052 1.00 89.06 242 ASN A N 1
ATOM 2005 C CA . ASN A 1 242 ? 4.043 -6.816 -19.893 1.00 89.06 242 ASN A CA 1
ATOM 2006 C C . ASN A 1 242 ? 5.287 -7.641 -20.260 1.00 89.06 242 ASN A C 1
ATOM 2008 O O . ASN A 1 242 ? 5.227 -8.864 -20.301 1.00 89.06 242 ASN A O 1
ATOM 2012 N N . GLU A 1 243 ? 6.417 -6.983 -20.530 1.00 88.56 243 GLU A N 1
ATOM 2013 C CA . GLU A 1 243 ? 7.666 -7.652 -20.928 1.00 88.56 243 GLU A CA 1
ATOM 2014 C C . GLU A 1 243 ? 8.398 -8.348 -19.771 1.00 88.56 243 GLU A C 1
ATOM 2016 O O . GLU A 1 243 ? 9.325 -9.119 -20.003 1.00 88.56 243 GLU A O 1
ATOM 2021 N N . LEU A 1 244 ? 8.008 -8.043 -18.534 1.00 90.44 244 LEU A N 1
ATOM 2022 C CA . LEU A 1 244 ? 8.555 -8.583 -17.288 1.00 90.44 244 LEU A CA 1
ATOM 2023 C C . LEU A 1 244 ? 7.505 -9.392 -16.514 1.00 90.44 244 LEU A C 1
ATOM 2025 O O . LEU A 1 244 ? 7.739 -9.818 -15.385 1.00 90.44 244 LEU A O 1
ATOM 2029 N N . TYR A 1 245 ? 6.315 -9.577 -17.082 1.00 88.69 245 TYR A N 1
ATOM 2030 C CA . TYR A 1 245 ? 5.248 -10.264 -16.380 1.00 88.69 245 TYR A CA 1
ATOM 2031 C C . TYR A 1 245 ? 5.620 -11.730 -16.137 1.00 88.69 245 TYR A C 1
ATOM 2033 O O . TYR A 1 245 ? 6.061 -12.435 -17.045 1.00 88.69 245 TYR A O 1
ATOM 2041 N N . GLY A 1 246 ? 5.428 -12.193 -14.902 1.00 85.69 246 GLY A N 1
ATOM 2042 C CA . GLY A 1 246 ? 5.761 -13.557 -14.492 1.00 85.69 246 GLY A CA 1
ATOM 2043 C C . GLY A 1 246 ? 7.239 -13.797 -14.163 1.00 85.69 246 GLY A C 1
ATOM 2044 O O . GLY A 1 246 ? 7.564 -14.903 -13.736 1.00 85.69 246 GLY A O 1
ATOM 2045 N N . THR A 1 247 ? 8.125 -12.802 -14.301 1.00 91.81 247 THR A N 1
ATOM 2046 C CA . THR A 1 247 ? 9.510 -12.914 -13.814 1.00 91.81 247 THR A CA 1
ATOM 2047 C C . THR A 1 247 ? 9.620 -12.510 -12.346 1.00 91.81 247 THR A C 1
ATOM 2049 O O . THR A 1 247 ? 8.863 -11.675 -11.846 1.00 91.81 247 THR A O 1
ATOM 2052 N N . GLU A 1 248 ? 10.586 -13.090 -11.630 1.00 93.56 248 GLU A N 1
ATOM 2053 C CA . GLU A 1 248 ? 10.865 -12.673 -10.257 1.00 93.56 248 GLU A CA 1
ATOM 2054 C C . GLU A 1 248 ? 11.347 -11.219 -10.218 1.00 93.56 248 GLU A C 1
ATOM 2056 O O . GLU A 1 248 ? 12.126 -10.778 -11.065 1.00 93.56 248 GLU A O 1
ATOM 2061 N N . PHE A 1 249 ? 10.950 -10.477 -9.181 1.00 94.75 249 PHE A N 1
ATOM 2062 C CA . PHE A 1 249 ? 11.280 -9.056 -9.051 1.00 94.75 249 PHE A CA 1
ATOM 2063 C C . PHE A 1 249 ? 12.788 -8.768 -9.157 1.00 94.75 249 PHE A C 1
ATOM 2065 O O . PHE A 1 249 ? 13.199 -7.817 -9.823 1.00 94.75 249 PHE A O 1
ATOM 2072 N N . LYS A 1 250 ? 13.627 -9.618 -8.553 1.00 95.06 250 LYS A N 1
ATOM 2073 C CA . LYS A 1 250 ? 15.091 -9.521 -8.637 1.00 95.06 250 LYS A CA 1
ATOM 2074 C C . LYS A 1 250 ? 15.597 -9.560 -10.082 1.00 95.06 250 LYS A C 1
ATOM 2076 O O . LYS A 1 250 ? 16.487 -8.788 -10.444 1.00 95.06 250 LYS A O 1
ATOM 2081 N N . GLU A 1 251 ? 15.033 -10.439 -10.905 1.00 94.62 251 GLU A N 1
ATOM 2082 C CA . GLU A 1 251 ? 15.386 -10.551 -12.319 1.00 94.62 251 GLU A CA 1
ATOM 2083 C C . GLU A 1 251 ? 14.861 -9.353 -13.119 1.00 94.62 251 GLU A C 1
ATOM 2085 O O . GLU A 1 251 ? 15.615 -8.749 -13.889 1.00 94.62 251 GLU A O 1
ATOM 2090 N N . SER A 1 252 ? 13.613 -8.941 -12.868 1.00 94.56 252 SER A N 1
ATOM 2091 C CA . SER A 1 252 ? 13.013 -7.741 -13.460 1.00 94.56 252 SER A CA 1
ATOM 2092 C C . SER A 1 252 ? 13.887 -6.506 -13.232 1.00 94.56 252 SER A C 1
ATOM 2094 O O . SER A 1 252 ? 14.246 -5.807 -14.182 1.00 94.56 252 SER A O 1
ATOM 2096 N N . ILE A 1 253 ? 14.307 -6.268 -11.986 1.00 94.56 253 ILE A N 1
ATOM 2097 C CA . ILE A 1 253 ? 15.172 -5.141 -11.622 1.00 94.56 253 ILE A CA 1
ATOM 2098 C C . ILE A 1 253 ? 16.525 -5.227 -12.315 1.00 94.56 253 ILE A C 1
ATOM 2100 O O . ILE A 1 253 ? 17.002 -4.221 -12.838 1.00 94.56 253 ILE A O 1
ATOM 2104 N N . HIS A 1 254 ? 17.134 -6.409 -12.389 1.00 93.06 254 HIS A N 1
ATOM 2105 C CA . HIS A 1 254 ? 18.381 -6.578 -13.126 1.00 93.06 254 HIS A CA 1
ATOM 2106 C C . HIS A 1 254 ? 18.214 -6.196 -14.612 1.00 93.06 254 HIS A C 1
ATOM 2108 O O . HIS A 1 254 ? 19.023 -5.436 -15.154 1.00 93.06 254 HIS A O 1
ATOM 2114 N N . ASN A 1 255 ? 17.133 -6.632 -15.262 1.00 93.06 255 ASN A N 1
ATOM 2115 C CA . ASN A 1 255 ? 16.844 -6.286 -16.657 1.00 93.06 255 ASN A CA 1
ATOM 2116 C C . ASN A 1 255 ? 16.608 -4.775 -16.850 1.00 93.06 255 ASN A C 1
ATOM 2118 O O . ASN A 1 255 ? 17.129 -4.192 -17.805 1.00 93.06 255 ASN A O 1
ATOM 2122 N N . ILE A 1 256 ? 15.909 -4.122 -15.918 1.00 92.88 256 ILE A N 1
ATOM 2123 C CA . ILE A 1 256 ? 15.665 -2.668 -15.909 1.00 92.88 256 ILE A CA 1
ATOM 2124 C C . ILE A 1 256 ? 16.969 -1.881 -15.707 1.00 92.88 256 ILE A C 1
ATOM 2126 O O . ILE A 1 256 ? 17.251 -0.918 -16.432 1.00 92.88 256 ILE A O 1
ATOM 2130 N N . LEU A 1 257 ? 17.794 -2.278 -14.734 1.00 91.38 257 LEU A N 1
ATOM 2131 C CA . LEU A 1 257 ? 19.028 -1.574 -14.385 1.00 91.38 257 LEU A CA 1
ATOM 2132 C C . LEU A 1 257 ? 20.058 -1.644 -15.506 1.00 91.38 257 LEU A C 1
ATOM 2134 O O . LEU A 1 257 ? 20.619 -0.607 -15.854 1.00 91.38 257 LEU A O 1
ATOM 2138 N N . HIS A 1 258 ? 20.241 -2.816 -16.114 1.00 91.00 258 HIS A N 1
ATOM 2139 C CA . HIS A 1 258 ? 21.114 -2.998 -17.279 1.00 91.00 258 HIS A CA 1
ATOM 2140 C C . HIS A 1 258 ? 20.461 -2.573 -18.598 1.00 91.00 258 HIS A C 1
ATOM 2142 O O . HIS A 1 258 ? 21.100 -2.635 -19.647 1.00 91.00 258 HIS A O 1
ATOM 2148 N N . ASN A 1 259 ? 19.201 -2.130 -18.547 1.00 88.25 259 ASN A N 1
ATOM 2149 C CA . ASN A 1 259 ? 18.415 -1.714 -19.699 1.00 88.25 259 ASN A CA 1
ATOM 2150 C C . ASN A 1 259 ? 18.410 -2.762 -20.831 1.00 88.25 259 ASN A C 1
ATOM 2152 O O . ASN A 1 259 ? 18.491 -2.428 -22.018 1.00 88.25 259 ASN A O 1
ATOM 2156 N N . LYS A 1 260 ? 18.341 -4.050 -20.465 1.00 87.56 260 LYS A N 1
ATOM 2157 C CA . LYS A 1 260 ? 18.310 -5.149 -21.437 1.00 87.56 260 LYS A CA 1
ATOM 2158 C C . LYS A 1 260 ? 17.095 -4.972 -22.337 1.00 87.56 260 LYS A C 1
ATOM 2160 O O . LYS A 1 260 ? 16.009 -4.663 -21.858 1.00 87.56 260 LYS A O 1
ATOM 2165 N N . ASN A 1 261 ? 17.294 -5.102 -23.646 1.00 85.75 261 ASN A N 1
ATOM 2166 C CA . ASN A 1 261 ? 16.257 -4.878 -24.657 1.00 85.75 261 ASN A CA 1
ATOM 2167 C C . ASN A 1 261 ? 15.532 -3.519 -24.553 1.00 85.75 261 ASN A C 1
ATOM 2169 O O . ASN A 1 261 ? 14.438 -3.392 -25.090 1.00 85.75 261 ASN A O 1
ATOM 2173 N N . ARG A 1 262 ? 16.129 -2.498 -23.910 1.00 85.94 262 ARG A N 1
ATOM 2174 C CA . ARG A 1 262 ? 15.525 -1.175 -23.631 1.00 85.94 262 ARG A CA 1
ATOM 2175 C C . ARG A 1 262 ? 14.349 -1.179 -22.644 1.00 85.94 262 ARG A C 1
ATOM 2177 O O . ARG A 1 262 ? 13.590 -0.212 -22.588 1.00 85.94 262 ARG A O 1
ATOM 2184 N N . VAL A 1 263 ? 14.201 -2.241 -21.851 1.00 88.25 263 VAL A N 1
ATOM 2185 C CA . VAL A 1 263 ? 13.125 -2.368 -20.852 1.00 88.25 263 VAL A CA 1
ATOM 2186 C C . VAL A 1 263 ? 13.153 -1.219 -19.840 1.00 88.25 263 VAL A C 1
ATOM 2188 O O . VAL A 1 263 ? 12.109 -0.681 -19.487 1.00 88.25 263 VAL A O 1
ATOM 2191 N N . GLY A 1 264 ? 14.342 -0.799 -19.399 1.00 87.44 264 GLY A N 1
ATOM 2192 C CA . GLY A 1 264 ? 14.486 0.282 -18.426 1.00 87.44 264 GLY A CA 1
ATOM 2193 C C . GLY A 1 264 ? 14.018 1.635 -18.960 1.00 87.44 264 GLY A C 1
ATOM 2194 O O . GLY A 1 264 ? 13.328 2.360 -18.249 1.00 87.44 264 GLY A O 1
ATOM 2195 N N . ASP A 1 265 ? 14.339 1.969 -20.210 1.00 85.94 265 ASP A N 1
ATOM 2196 C CA . ASP A 1 265 ? 13.881 3.224 -20.826 1.00 85.94 265 ASP A CA 1
ATOM 2197 C C . ASP A 1 265 ? 12.371 3.219 -21.071 1.00 85.94 265 ASP A C 1
ATOM 2199 O O . ASP A 1 265 ? 11.694 4.218 -20.825 1.00 85.94 265 ASP A O 1
ATOM 2203 N N . ARG A 1 266 ? 11.838 2.077 -21.524 1.00 87.31 266 ARG A N 1
ATOM 2204 C CA . ARG A 1 266 ? 10.399 1.864 -21.699 1.00 87.31 266 ARG A CA 1
ATOM 2205 C C . ARG A 1 266 ? 9.649 2.017 -20.378 1.00 87.31 266 ARG A C 1
ATOM 2207 O O . ARG A 1 266 ? 8.679 2.770 -20.329 1.00 87.31 266 ARG A O 1
ATOM 2214 N N . LEU A 1 267 ? 10.148 1.420 -19.297 1.00 88.75 267 LEU A N 1
ATOM 2215 C CA . LEU A 1 267 ? 9.573 1.575 -17.961 1.00 88.75 267 LEU A CA 1
ATOM 2216 C C . LEU A 1 267 ? 9.648 3.027 -17.467 1.00 88.75 267 LEU A C 1
ATOM 2218 O O . LEU A 1 267 ? 8.678 3.545 -16.927 1.00 88.75 267 LEU A O 1
ATOM 2222 N N . VAL A 1 268 ? 10.765 3.725 -17.687 1.00 87.56 268 VAL A N 1
ATOM 2223 C CA . VAL A 1 268 ? 10.880 5.148 -17.323 1.00 87.56 268 VAL A CA 1
ATOM 2224 C C . VAL A 1 268 ? 9.892 6.016 -18.104 1.00 87.56 268 VAL A C 1
ATOM 2226 O O . VAL A 1 268 ? 9.364 6.966 -17.539 1.00 87.56 268 VAL A O 1
ATOM 2229 N N . SER A 1 269 ? 9.600 5.689 -19.368 1.00 84.44 269 SER A N 1
ATOM 2230 C CA . SER A 1 269 ? 8.652 6.459 -20.190 1.00 84.44 269 SER A CA 1
ATOM 2231 C C . SER A 1 269 ? 7.196 6.382 -19.712 1.00 84.44 269 SER A C 1
ATOM 2233 O O . SER A 1 269 ? 6.416 7.289 -19.995 1.00 84.44 269 SER A O 1
ATOM 2235 N N . ILE A 1 270 ? 6.840 5.317 -18.987 1.00 83.62 270 ILE A N 1
ATOM 2236 C CA . ILE A 1 270 ? 5.507 5.121 -18.392 1.00 83.62 270 ILE A CA 1
ATOM 2237 C C . ILE A 1 270 ? 5.470 5.527 -16.913 1.00 83.62 270 ILE A C 1
ATOM 2239 O O . ILE A 1 270 ? 4.403 5.800 -16.368 1.00 83.62 270 ILE A O 1
ATOM 2243 N N . ALA A 1 271 ? 6.630 5.560 -16.257 1.00 82.50 271 ALA A N 1
ATOM 2244 C CA . ALA A 1 271 ? 6.779 6.014 -14.887 1.00 82.50 271 ALA A CA 1
ATOM 2245 C C . ALA A 1 271 ? 6.899 7.545 -14.809 1.00 82.50 271 ALA A C 1
ATOM 2247 O O . ALA A 1 271 ? 7.015 8.254 -15.807 1.00 82.50 271 ALA A O 1
ATOM 2248 N N . ASN A 1 272 ? 6.899 8.076 -13.588 1.00 78.44 272 ASN A N 1
ATOM 2249 C CA . ASN A 1 272 ? 7.224 9.479 -13.350 1.00 78.44 272 ASN A CA 1
ATOM 2250 C C . ASN A 1 272 ? 8.742 9.698 -13.200 1.00 78.44 272 ASN A C 1
ATOM 2252 O O . ASN A 1 272 ? 9.535 8.762 -13.059 1.00 78.44 272 ASN A O 1
ATOM 2256 N N . ASN A 1 273 ? 9.146 10.971 -13.162 1.00 85.06 273 ASN A N 1
ATOM 2257 C CA . ASN A 1 273 ? 10.546 11.368 -12.986 1.00 85.06 273 ASN A CA 1
ATOM 2258 C C . ASN A 1 273 ? 11.179 10.827 -11.693 1.00 85.06 273 ASN A C 1
ATOM 2260 O O . ASN A 1 273 ? 12.394 10.635 -11.653 1.00 85.06 273 ASN A O 1
ATOM 2264 N N . ASN A 1 274 ? 10.386 10.543 -10.657 1.00 85.88 274 ASN A N 1
ATOM 2265 C CA . ASN A 1 274 ? 10.907 10.053 -9.383 1.00 85.88 274 ASN A CA 1
ATOM 2266 C C . ASN A 1 274 ? 11.523 8.648 -9.534 1.00 85.88 274 ASN A C 1
ATOM 2268 O O . ASN A 1 274 ? 12.626 8.402 -9.039 1.00 85.88 274 ASN A O 1
ATOM 2272 N N . VAL A 1 275 ? 10.895 7.767 -10.324 1.00 90.00 275 VAL A N 1
ATOM 2273 C CA . VAL A 1 275 ? 11.462 6.449 -10.674 1.00 90.00 275 VAL A CA 1
ATOM 2274 C C . VAL A 1 275 ? 12.744 6.597 -11.496 1.00 90.00 275 VAL A C 1
ATOM 2276 O O . VAL A 1 275 ? 13.733 5.916 -11.225 1.00 90.00 275 VAL A O 1
ATOM 2279 N N . ALA A 1 276 ? 12.778 7.524 -12.458 1.00 89.69 276 ALA A N 1
ATOM 2280 C CA . ALA A 1 276 ? 13.974 7.780 -13.263 1.00 89.69 276 ALA A CA 1
ATOM 2281 C C . ALA A 1 276 ? 15.166 8.241 -12.402 1.00 89.69 276 ALA A C 1
ATOM 2283 O O . ALA A 1 276 ? 16.295 7.770 -12.576 1.00 89.69 276 ALA A O 1
ATOM 2284 N N . ILE A 1 277 ? 14.912 9.140 -11.444 1.00 90.81 277 ILE A N 1
ATOM 2285 C CA . ILE A 1 277 ? 15.913 9.635 -10.492 1.00 90.81 277 ILE A CA 1
ATOM 2286 C C . ILE A 1 277 ? 16.420 8.494 -9.604 1.00 90.81 277 ILE A C 1
ATOM 2288 O O . ILE A 1 277 ? 17.635 8.363 -9.428 1.00 90.81 277 ILE A O 1
ATOM 2292 N N . LEU A 1 278 ? 15.521 7.657 -9.075 1.00 92.50 278 LEU A N 1
ATOM 2293 C CA . LEU A 1 278 ? 15.890 6.498 -8.264 1.00 92.50 278 LEU A CA 1
ATOM 2294 C C . LEU A 1 278 ? 16.763 5.517 -9.060 1.00 92.50 278 LEU A C 1
ATOM 2296 O O . LEU A 1 278 ? 17.851 5.167 -8.609 1.00 92.50 278 LEU A O 1
ATOM 2300 N N . LEU A 1 279 ? 16.355 5.139 -10.274 1.00 92.19 279 LEU A N 1
ATOM 2301 C CA . LEU A 1 279 ? 17.128 4.235 -11.133 1.00 92.19 279 LEU A CA 1
ATOM 2302 C C . LEU A 1 279 ? 18.518 4.791 -11.460 1.00 92.19 279 LEU A C 1
ATOM 2304 O O . LEU A 1 279 ? 19.500 4.049 -11.444 1.00 92.19 279 LEU A O 1
ATOM 2308 N N . LYS A 1 280 ? 18.634 6.101 -11.713 1.00 91.00 280 LYS A N 1
ATOM 2309 C CA . LYS A 1 280 ? 19.933 6.759 -11.924 1.00 91.00 280 LYS A CA 1
ATOM 2310 C C . LYS A 1 280 ? 20.828 6.652 -10.686 1.00 91.00 280 LYS A C 1
ATOM 2312 O O . LYS A 1 280 ? 22.026 6.404 -10.829 1.00 91.00 280 LYS A O 1
ATOM 2317 N N . LYS A 1 281 ? 20.265 6.829 -9.486 1.00 92.19 281 LYS A N 1
ATOM 2318 C CA . LYS A 1 281 ? 20.992 6.675 -8.215 1.00 92.19 281 LYS A CA 1
ATOM 2319 C C . LYS A 1 281 ? 21.439 5.229 -8.008 1.00 92.19 281 LYS A C 1
ATOM 2321 O O . LYS A 1 281 ? 22.620 5.021 -7.744 1.00 92.19 281 LYS A O 1
ATOM 2326 N N . ILE A 1 282 ? 20.554 4.255 -8.230 1.00 92.19 282 ILE A N 1
ATOM 2327 C CA . ILE A 1 282 ? 20.878 2.823 -8.131 1.00 92.19 282 ILE A CA 1
ATOM 2328 C C . ILE A 1 282 ? 22.020 2.469 -9.081 1.00 92.19 282 ILE A C 1
ATOM 2330 O O . ILE A 1 282 ? 23.063 2.004 -8.635 1.00 92.19 282 ILE A O 1
ATOM 2334 N N . ARG A 1 283 ? 21.892 2.795 -10.373 1.00 91.31 283 ARG A N 1
ATOM 2335 C CA . ARG A 1 283 ? 22.940 2.532 -11.374 1.00 91.31 283 ARG A CA 1
ATOM 2336 C C . ARG A 1 283 ? 24.291 3.124 -10.969 1.00 91.31 283 ARG A C 1
ATOM 2338 O O . ARG A 1 283 ? 25.306 2.442 -11.072 1.00 91.31 283 ARG A O 1
ATOM 2345 N N . LYS A 1 284 ? 24.305 4.365 -10.465 1.00 90.50 284 LYS A N 1
ATOM 2346 C CA . LYS A 1 284 ? 25.532 5.030 -10.000 1.00 90.50 284 LYS A CA 1
ATOM 2347 C C . LYS A 1 284 ? 26.181 4.280 -8.834 1.00 90.50 284 LYS A C 1
ATOM 2349 O O . LYS A 1 284 ? 27.394 4.105 -8.840 1.00 90.50 284 LYS A O 1
ATOM 2354 N N . VAL A 1 285 ? 25.397 3.865 -7.840 1.00 89.94 285 VAL A N 1
ATOM 2355 C CA . VAL A 1 285 ? 25.906 3.183 -6.638 1.00 89.94 285 VAL A CA 1
ATOM 2356 C C . VAL A 1 285 ? 26.349 1.751 -6.942 1.00 89.94 285 VAL A C 1
ATOM 2358 O O . VAL A 1 285 ? 27.351 1.302 -6.398 1.00 89.94 285 VAL A O 1
ATOM 2361 N N . SER A 1 286 ? 25.672 1.069 -7.865 1.00 86.06 286 SER A N 1
ATOM 2362 C CA . SER A 1 286 ? 26.024 -0.282 -8.318 1.00 86.06 286 SER A CA 1
ATOM 2363 C C . SER A 1 286 ? 27.132 -0.321 -9.382 1.00 86.06 286 SER A C 1
ATOM 2365 O O . SER A 1 286 ? 27.454 -1.399 -9.871 1.00 86.06 286 SER A O 1
ATOM 2367 N N . GLY A 1 287 ? 27.692 0.825 -9.794 1.00 84.88 287 GLY A N 1
ATOM 2368 C CA . GLY A 1 287 ? 28.717 0.887 -10.848 1.00 84.88 287 GLY A CA 1
ATOM 2369 C C . GLY A 1 287 ? 28.216 0.489 -12.244 1.00 84.88 287 GLY A C 1
ATOM 2370 O O . GLY A 1 287 ? 29.006 0.121 -13.112 1.00 84.88 287 GLY A O 1
ATOM 2371 N N . ILE A 1 288 ? 26.902 0.541 -12.480 1.00 85.88 288 ILE A N 1
ATOM 2372 C CA . ILE A 1 288 ? 26.288 0.178 -13.759 1.00 85.88 288 ILE A CA 1
ATOM 2373 C C . ILE A 1 288 ? 26.311 1.397 -14.681 1.00 85.88 288 ILE A C 1
ATOM 2375 O O . ILE A 1 288 ? 25.599 2.382 -14.471 1.00 85.88 288 ILE A O 1
ATOM 2379 N N . HIS A 1 289 ? 27.095 1.308 -15.751 1.00 76.25 289 HIS A N 1
ATOM 2380 C CA . HIS A 1 289 ? 27.149 2.324 -16.796 1.00 76.25 289 HIS A CA 1
ATOM 2381 C C . HIS A 1 289 ? 26.328 1.879 -18.006 1.00 76.25 289 HIS A C 1
ATOM 2383 O O . HIS A 1 289 ? 26.759 1.052 -18.804 1.00 76.25 289 HIS A O 1
ATOM 2389 N N . THR A 1 290 ? 25.129 2.438 -18.154 1.00 65.62 290 THR A N 1
ATOM 2390 C CA . THR A 1 290 ? 24.298 2.261 -19.352 1.00 65.62 290 THR A CA 1
ATOM 2391 C C . THR A 1 290 ? 24.425 3.488 -20.243 1.00 65.62 290 THR A C 1
ATOM 2393 O O . THR A 1 290 ? 24.245 4.610 -19.764 1.00 65.62 290 THR A O 1
ATOM 2396 N N . ALA A 1 291 ? 24.702 3.293 -21.534 1.00 59.78 291 ALA A N 1
ATOM 2397 C CA . ALA A 1 291 ? 24.663 4.380 -22.506 1.00 59.78 291 ALA A CA 1
ATOM 2398 C C . ALA A 1 291 ? 23.267 5.023 -22.511 1.00 59.78 291 ALA A C 1
ATOM 2400 O O . ALA A 1 291 ? 22.258 4.318 -22.550 1.00 59.78 291 ALA A O 1
ATOM 2401 N N . SER A 1 292 ? 23.201 6.354 -22.463 1.00 53.06 292 SER A N 1
ATOM 2402 C CA . SER A 1 292 ? 21.939 7.073 -22.622 1.00 53.06 292 SER A CA 1
ATOM 2403 C C . SER A 1 292 ? 21.442 6.891 -24.061 1.00 53.06 292 SER A C 1
ATOM 2405 O O . SER A 1 292 ? 22.161 7.234 -25.007 1.00 53.06 292 SER A O 1
ATOM 2407 N N . PRO A 1 293 ? 20.232 6.356 -24.283 1.00 52.44 293 PRO A N 1
ATOM 2408 C CA . PRO A 1 293 ? 19.720 6.219 -25.632 1.00 52.44 293 PRO A CA 1
ATOM 2409 C C . PRO A 1 293 ? 19.382 7.607 -26.164 1.00 52.44 293 PRO A C 1
ATOM 2411 O O . PRO A 1 293 ? 18.630 8.362 -25.556 1.00 52.44 293 PRO A O 1
ATOM 2414 N N . LYS A 1 294 ? 19.923 7.940 -27.336 1.00 49.66 294 LYS A N 1
ATOM 2415 C CA . LYS A 1 294 ? 19.546 9.141 -28.098 1.00 49.66 294 LYS A CA 1
ATOM 2416 C C . LYS A 1 294 ? 18.304 8.922 -28.981 1.00 49.66 294 LYS A C 1
ATOM 2418 O O . LYS A 1 294 ? 17.925 9.825 -29.720 1.00 49.66 294 LYS A O 1
ATOM 2423 N N . MET A 1 295 ? 17.688 7.735 -28.950 1.00 55.00 295 MET A N 1
ATOM 2424 C CA . MET A 1 295 ? 16.493 7.411 -29.742 1.00 55.00 295 MET A CA 1
ATOM 2425 C C . MET A 1 295 ? 15.214 7.624 -28.936 1.00 55.00 295 MET A C 1
ATOM 2427 O O . MET A 1 295 ? 15.167 7.310 -27.748 1.00 55.00 295 MET A O 1
ATOM 2431 N N . ARG A 1 296 ? 14.162 8.105 -29.611 1.00 58.84 296 ARG A N 1
ATOM 2432 C CA . ARG A 1 296 ? 12.805 8.148 -29.055 1.00 58.84 296 ARG A CA 1
ATOM 2433 C C . ARG A 1 296 ? 12.356 6.729 -28.701 1.00 58.84 296 ARG A C 1
ATOM 2435 O O . ARG A 1 296 ? 12.474 5.822 -29.521 1.00 58.84 296 ARG A O 1
ATOM 2442 N N . VAL A 1 297 ? 11.855 6.563 -27.482 1.00 63.97 297 VAL A N 1
ATOM 2443 C CA . VAL A 1 297 ? 11.149 5.355 -27.051 1.00 63.97 297 VAL A CA 1
ATOM 2444 C C . VAL A 1 297 ? 9.791 5.344 -27.753 1.00 63.97 297 VAL A C 1
ATOM 2446 O O . VAL A 1 297 ? 9.090 6.356 -27.746 1.00 63.97 297 VAL A O 1
ATOM 2449 N N . GLU A 1 298 ? 9.453 4.240 -28.416 1.00 66.62 298 GLU A N 1
ATOM 2450 C CA . GLU A 1 298 ? 8.145 4.068 -29.058 1.00 66.62 298 GLU A CA 1
ATOM 2451 C C . GLU A 1 298 ? 7.028 4.063 -28.006 1.00 66.62 298 GLU A C 1
ATOM 2453 O O . GLU A 1 298 ? 7.213 3.569 -26.893 1.00 66.62 298 GLU A O 1
ATOM 2458 N N . SER A 1 299 ? 5.863 4.619 -28.348 1.00 67.38 299 SER A N 1
ATOM 2459 C CA . SER A 1 299 ? 4.703 4.619 -27.455 1.00 67.38 299 SER A CA 1
ATOM 2460 C C . SER A 1 299 ? 4.194 3.194 -27.241 1.00 67.38 299 SER A C 1
ATOM 2462 O O . SER A 1 299 ? 3.812 2.528 -28.203 1.00 67.38 299 SER A O 1
ATOM 2464 N N . ILE A 1 300 ? 4.146 2.749 -25.986 1.00 70.00 300 ILE A N 1
ATOM 2465 C CA . ILE A 1 300 ? 3.659 1.418 -25.614 1.00 70.00 300 ILE A CA 1
ATOM 2466 C C . ILE A 1 300 ? 2.158 1.502 -25.361 1.00 70.00 300 ILE A C 1
ATOM 2468 O O . ILE A 1 300 ? 1.703 2.297 -24.538 1.00 70.00 300 ILE A O 1
ATOM 2472 N N . ILE A 1 301 ? 1.391 0.671 -26.057 1.00 71.94 301 ILE A N 1
ATOM 2473 C CA . ILE A 1 301 ? -0.047 0.541 -25.832 1.00 71.94 301 ILE A CA 1
ATOM 2474 C C . ILE A 1 301 ? -0.248 -0.492 -24.714 1.00 71.94 301 ILE A C 1
ATOM 2476 O O . ILE A 1 301 ? 0.285 -1.595 -24.810 1.00 71.94 301 ILE A O 1
ATOM 2480 N N . TYR A 1 302 ? -0.986 -0.126 -23.662 1.00 78.38 302 TYR A N 1
ATOM 2481 C CA . TYR A 1 302 ? -1.290 -0.980 -22.502 1.00 78.38 302 TYR A CA 1
ATOM 2482 C C . TYR A 1 302 ? -0.048 -1.620 -21.867 1.00 78.38 302 TYR A C 1
ATOM 2484 O O . TYR A 1 302 ? 0.083 -2.839 -21.872 1.00 78.38 302 TYR A O 1
ATOM 2492 N N . PRO A 1 303 ? 0.887 -0.823 -21.321 1.00 78.25 303 PRO A N 1
ATOM 2493 C CA . PRO A 1 303 ? 2.174 -1.332 -20.842 1.00 78.25 303 PRO A CA 1
ATOM 2494 C C . PRO A 1 303 ? 2.068 -2.319 -19.669 1.00 78.25 303 PRO A C 1
ATOM 2496 O O . PRO A 1 303 ? 3.042 -3.005 -19.365 1.00 78.25 303 PRO A O 1
ATOM 2499 N N . ILE A 1 304 ? 0.913 -2.377 -19.006 1.00 86.69 304 ILE A N 1
ATOM 2500 C CA . ILE A 1 304 ? 0.697 -3.087 -17.750 1.00 86.69 304 ILE A CA 1
ATOM 2501 C C . ILE A 1 304 ? -0.237 -4.277 -17.986 1.00 86.69 304 ILE A C 1
ATOM 2503 O O . ILE A 1 304 ? -1.311 -4.130 -18.570 1.00 86.69 304 ILE A O 1
ATOM 2507 N N . TYR A 1 305 ? 0.166 -5.450 -17.508 1.00 87.44 305 TYR A N 1
ATOM 2508 C CA . TYR A 1 305 ? -0.582 -6.691 -17.630 1.00 87.44 305 TYR A CA 1
ATOM 2509 C C . TYR A 1 305 ? -1.689 -6.755 -16.576 1.00 87.44 305 TYR A C 1
ATOM 2511 O O . TYR A 1 305 ? -1.420 -7.040 -15.417 1.00 87.44 305 TYR A O 1
ATOM 2519 N N . MET A 1 306 ? -2.947 -6.525 -16.964 1.00 86.75 306 MET A N 1
ATOM 2520 C CA . MET A 1 306 ? -4.080 -6.475 -16.019 1.00 86.75 306 MET A CA 1
ATOM 2521 C C . MET A 1 306 ? -5.010 -7.702 -16.065 1.00 86.75 306 MET A C 1
ATOM 2523 O O . MET A 1 306 ? -6.038 -7.736 -15.391 1.00 86.75 306 MET A O 1
ATOM 2527 N N . LYS A 1 307 ? -4.691 -8.728 -16.866 1.00 76.75 307 LYS A N 1
ATOM 2528 C CA . LYS A 1 307 ? -5.647 -9.804 -17.207 1.00 76.75 307 LYS A CA 1
ATOM 2529 C C . LYS A 1 307 ? -5.997 -10.764 -16.064 1.00 76.75 307 LYS A C 1
ATOM 2531 O O . LYS A 1 307 ? -6.984 -11.480 -16.182 1.00 76.75 307 LYS A O 1
ATOM 2536 N N . ASN A 1 308 ? -5.220 -10.782 -14.982 1.00 79.81 308 ASN A N 1
ATOM 2537 C CA . ASN A 1 308 ? -5.365 -11.765 -13.902 1.00 79.81 308 ASN A CA 1
ATOM 2538 C C . ASN A 1 308 ? -6.096 -11.226 -12.659 1.00 79.81 308 ASN A C 1
ATOM 2540 O O . ASN A 1 308 ? -6.104 -11.886 -11.624 1.00 79.81 308 ASN A O 1
ATOM 2544 N N . ILE A 1 309 ? -6.710 -10.043 -12.742 1.00 90.38 309 ILE A N 1
ATOM 2545 C CA . ILE A 1 309 ? -7.471 -9.478 -11.625 1.00 90.38 309 ILE A CA 1
ATOM 2546 C C . ILE A 1 309 ? -8.857 -10.133 -11.557 1.00 90.38 309 ILE A C 1
ATOM 2548 O O . ILE A 1 309 ? -9.634 -10.059 -12.512 1.00 90.38 309 ILE A O 1
ATOM 2552 N N . ASP A 1 310 ? -9.217 -10.686 -10.396 1.00 93.06 310 ASP A N 1
ATOM 2553 C CA . ASP A 1 310 ? -10.622 -10.948 -10.072 1.00 93.06 310 ASP A CA 1
ATOM 2554 C C . ASP A 1 310 ? -11.324 -9.609 -9.817 1.00 93.06 310 ASP A C 1
ATOM 2556 O O . ASP A 1 310 ? -11.268 -9.040 -8.725 1.00 93.06 310 ASP A O 1
ATOM 2560 N N . ILE A 1 311 ? -11.980 -9.090 -10.854 1.00 94.44 311 ILE A N 1
ATOM 2561 C CA . ILE A 1 311 ? -12.639 -7.781 -10.836 1.00 94.44 311 ILE A CA 1
ATOM 2562 C C . ILE A 1 311 ? -13.682 -7.656 -9.716 1.00 94.44 311 ILE A C 1
ATOM 2564 O O . ILE A 1 311 ? -13.858 -6.561 -9.178 1.00 94.44 311 ILE A O 1
ATOM 2568 N N . GLN A 1 312 ? -14.380 -8.737 -9.356 1.00 94.06 312 GLN A N 1
ATOM 2569 C CA . GLN A 1 312 ? -15.442 -8.670 -8.350 1.00 94.06 312 GLN A CA 1
ATOM 2570 C C . GLN A 1 312 ? -14.847 -8.581 -6.944 1.00 94.06 312 GLN A C 1
ATOM 2572 O O . GLN A 1 312 ? -15.227 -7.700 -6.167 1.00 94.06 312 GLN A O 1
ATOM 2577 N N . ALA A 1 313 ? -13.875 -9.444 -6.637 1.00 94.19 313 ALA A N 1
ATOM 2578 C CA . ALA A 1 313 ? -13.158 -9.412 -5.364 1.00 94.19 313 ALA A CA 1
ATOM 2579 C C . ALA A 1 313 ? -12.361 -8.106 -5.199 1.00 94.19 313 ALA A C 1
ATOM 2581 O O . ALA A 1 313 ? -12.373 -7.485 -4.132 1.00 94.19 313 ALA A O 1
ATOM 2582 N N . PHE A 1 314 ? -11.714 -7.647 -6.272 1.00 96.06 314 PHE A N 1
ATOM 2583 C CA . PHE A 1 314 ? -11.040 -6.353 -6.326 1.00 96.06 314 PHE A CA 1
ATOM 2584 C C . PHE A 1 314 ? -11.998 -5.193 -6.030 1.00 96.06 314 PHE A C 1
ATOM 2586 O O . PHE A 1 314 ? -11.682 -4.321 -5.222 1.00 96.06 314 PHE A O 1
ATOM 2593 N N . GLY A 1 315 ? -13.190 -5.201 -6.629 1.00 96.06 315 GLY A N 1
ATOM 2594 C CA . GLY A 1 315 ? -14.200 -4.169 -6.419 1.00 96.06 315 GLY A CA 1
ATOM 2595 C C . GLY A 1 315 ? -14.636 -4.014 -4.965 1.00 96.06 315 GLY A C 1
ATOM 2596 O O . GLY A 1 315 ? -14.728 -2.888 -4.467 1.00 96.06 315 GLY A O 1
ATOM 2597 N N . LEU A 1 316 ? -14.831 -5.132 -4.261 1.00 95.25 316 LEU A N 1
ATOM 2598 C CA . LEU A 1 316 ? -15.133 -5.124 -2.830 1.00 95.25 316 LEU A CA 1
ATOM 2599 C C . LEU A 1 316 ? -13.963 -4.556 -2.012 1.00 95.25 316 LEU A C 1
ATOM 2601 O O . LEU A 1 316 ? -14.169 -3.639 -1.217 1.00 95.25 316 LEU A O 1
ATOM 2605 N N . LYS A 1 317 ? -12.730 -5.028 -2.250 1.00 95.31 317 LYS A N 1
ATOM 2606 C CA . LYS A 1 317 ? -11.520 -4.522 -1.568 1.00 95.31 317 LYS A CA 1
ATOM 2607 C C . LYS A 1 317 ? -11.330 -3.020 -1.767 1.00 95.31 317 LYS A C 1
ATOM 2609 O O . LYS A 1 317 ? -11.046 -2.294 -0.810 1.00 95.31 317 LYS A O 1
ATOM 2614 N N . LEU A 1 318 ? -11.516 -2.544 -2.997 1.00 96.81 318 LEU A N 1
ATOM 2615 C CA . LEU A 1 318 ? -11.464 -1.125 -3.324 1.00 96.81 318 LEU A CA 1
ATOM 2616 C C . LEU A 1 318 ? -12.533 -0.352 -2.558 1.00 96.81 318 LEU A C 1
ATOM 2618 O O . LEU A 1 318 ? -12.211 0.647 -1.923 1.00 96.81 318 LEU A O 1
ATOM 2622 N N . CYS A 1 319 ? -13.776 -0.834 -2.557 1.00 95.62 319 CYS A N 1
ATOM 2623 C CA . CYS A 1 319 ? -14.858 -0.183 -1.832 1.00 95.62 319 CYS A CA 1
ATOM 2624 C C . CYS A 1 319 ? -14.551 -0.032 -0.337 1.00 95.62 319 CYS A C 1
ATOM 2626 O O . CYS A 1 319 ? -14.622 1.074 0.192 1.00 95.62 319 CYS A O 1
ATOM 2628 N N . LEU A 1 320 ? -14.128 -1.113 0.324 1.00 94.81 320 LEU A N 1
ATOM 2629 C CA . LEU A 1 320 ? -13.785 -1.100 1.749 1.00 94.81 320 LEU A CA 1
ATOM 2630 C C . LEU A 1 320 ? -12.611 -0.158 2.049 1.00 94.81 320 LEU A C 1
ATOM 2632 O O . LEU A 1 320 ? -12.614 0.534 3.063 1.00 94.81 320 LEU A O 1
ATOM 2636 N N . SER A 1 321 ? -11.632 -0.081 1.146 1.00 94.44 321 SER A N 1
ATOM 2637 C CA . SER A 1 321 ? -10.506 0.857 1.263 1.00 94.44 321 SER A CA 1
ATOM 2638 C C . SER A 1 321 ? -10.945 2.318 1.101 1.00 94.44 321 SER A C 1
ATOM 2640 O O . SER A 1 321 ? -10.431 3.195 1.784 1.00 94.44 321 SER A O 1
ATOM 2642 N N . LEU A 1 322 ? -11.921 2.601 0.232 1.00 93.38 322 LEU A N 1
ATOM 2643 C CA . LEU A 1 322 ? -12.502 3.943 0.104 1.00 93.38 322 LEU A CA 1
ATOM 2644 C C . LEU A 1 322 ? -13.343 4.327 1.329 1.00 93.38 322 LEU A C 1
ATOM 2646 O O . LEU A 1 322 ? -13.315 5.488 1.736 1.00 93.38 322 LEU A O 1
ATOM 2650 N N . LEU A 1 323 ? -14.069 3.374 1.925 1.00 92.69 323 LEU A N 1
ATOM 2651 C CA . LEU A 1 323 ? -14.779 3.591 3.189 1.00 92.69 323 LEU A CA 1
ATOM 2652 C C . LEU A 1 323 ? -13.799 3.916 4.317 1.00 92.69 323 LEU A C 1
ATOM 2654 O O . LEU A 1 323 ? -13.995 4.897 5.024 1.00 92.69 323 LEU A O 1
ATOM 2658 N N . GLU A 1 324 ? -12.707 3.165 4.426 1.00 91.06 324 GLU A N 1
ATOM 2659 C CA . GLU A 1 324 ? -11.647 3.440 5.394 1.00 91.06 324 GLU A CA 1
ATOM 2660 C C . GLU A 1 324 ? -11.080 4.856 5.239 1.00 91.06 324 GLU A C 1
ATOM 2662 O O . GLU A 1 324 ? -11.050 5.621 6.197 1.00 91.06 324 GLU A O 1
ATOM 2667 N N . LEU A 1 325 ? -10.699 5.236 4.016 1.00 89.31 325 LEU A N 1
ATOM 2668 C CA . LEU A 1 325 ? -10.205 6.582 3.719 1.00 89.31 325 LEU A CA 1
ATOM 2669 C C . LEU A 1 325 ? -11.227 7.668 4.073 1.00 89.31 325 LEU A C 1
ATOM 2671 O O . LEU A 1 325 ? -10.858 8.780 4.436 1.00 89.31 325 LEU A O 1
ATOM 2675 N N . SER A 1 326 ? -12.522 7.365 3.972 1.00 88.56 326 SER A N 1
ATOM 2676 C CA . SER A 1 326 ? -13.584 8.323 4.277 1.00 88.56 326 SER A CA 1
ATOM 2677 C C . SER A 1 326 ? -13.784 8.592 5.771 1.00 88.56 326 SER A C 1
ATOM 2679 O O . SER A 1 326 ? -14.352 9.634 6.107 1.00 88.56 326 SER A O 1
ATOM 2681 N N . ILE A 1 327 ? -13.298 7.703 6.648 1.00 87.75 327 ILE A N 1
ATOM 2682 C CA . ILE A 1 327 ? -13.239 7.934 8.103 1.00 87.75 327 ILE A CA 1
ATOM 2683 C C . ILE A 1 327 ? -12.288 9.099 8.395 1.00 87.75 327 ILE A C 1
ATOM 2685 O O . ILE A 1 327 ? -12.484 9.863 9.343 1.00 87.75 327 ILE A O 1
ATOM 2689 N N . GLN A 1 328 ? -11.282 9.280 7.542 1.00 79.31 328 GLN A N 1
ATOM 2690 C CA . GLN A 1 328 ? -10.263 10.289 7.719 1.00 79.31 328 GLN A CA 1
ATOM 2691 C C . GLN A 1 328 ? -10.669 11.620 7.083 1.00 79.31 328 GLN A C 1
ATOM 2693 O O . GLN A 1 328 ? -10.489 11.869 5.891 1.00 79.31 328 GLN A O 1
ATOM 2698 N N . LYS A 1 329 ? -11.264 12.487 7.907 1.00 64.25 329 LYS A N 1
ATOM 2699 C CA . LYS A 1 329 ? -11.876 13.747 7.458 1.00 64.25 329 LYS A CA 1
ATOM 2700 C C . LYS A 1 329 ? -10.860 14.785 6.964 1.00 64.25 329 LYS A C 1
ATOM 2702 O O . LYS A 1 329 ? -11.160 15.467 5.988 1.00 64.25 329 LYS A O 1
ATOM 2707 N N . ASP A 1 330 ? -9.671 14.829 7.567 1.00 61.94 330 ASP A N 1
ATOM 2708 C CA . ASP A 1 330 ? -8.650 15.872 7.346 1.00 61.94 330 ASP A CA 1
ATOM 2709 C C . ASP A 1 330 ? -7.369 15.329 6.686 1.00 61.94 330 ASP A C 1
ATOM 2711 O O . ASP A 1 330 ? -6.258 15.787 6.943 1.00 61.94 330 ASP A O 1
ATOM 2715 N N . MET A 1 331 ? -7.504 14.293 5.857 1.00 63.53 331 MET A N 1
ATOM 2716 C CA . MET A 1 331 ? -6.360 13.651 5.213 1.00 63.53 331 MET A CA 1
ATOM 2717 C C . MET A 1 331 ? -5.824 14.516 4.055 1.00 63.53 331 MET A C 1
ATOM 2719 O O . MET A 1 331 ? -6.285 14.411 2.916 1.00 63.53 331 MET A O 1
ATOM 2723 N N . GLU A 1 332 ? -4.828 15.362 4.322 1.00 60.19 332 GLU A N 1
ATOM 2724 C CA . GLU A 1 332 ? -4.049 16.048 3.282 1.00 60.19 332 GLU A CA 1
ATOM 2725 C C . GLU A 1 332 ? -3.026 15.085 2.663 1.00 60.19 332 GLU A C 1
ATOM 2727 O O . GLU A 1 332 ? -1.828 15.141 2.928 1.00 60.19 332 GLU A O 1
ATOM 2732 N N . VAL A 1 333 ? -3.501 14.145 1.844 1.00 60.66 333 VAL A N 1
ATOM 2733 C CA . VAL A 1 333 ? -2.607 13.221 1.134 1.00 60.66 333 VAL A CA 1
ATOM 2734 C C . VAL A 1 333 ? -2.303 13.759 -0.240 1.00 60.66 333 VAL A C 1
ATOM 2736 O O . VAL A 1 333 ? -3.212 13.977 -1.045 1.00 60.66 333 VAL A O 1
ATOM 2739 N N . GLU A 1 334 ? -1.015 13.874 -0.558 1.00 68.31 334 GLU A N 1
ATOM 2740 C CA . GLU A 1 334 ? -0.609 14.022 -1.946 1.00 68.31 334 GLU A CA 1
ATOM 2741 C C . GLU A 1 334 ? -1.195 12.846 -2.751 1.00 68.31 334 GLU A C 1
ATOM 2743 O O . GLU A 1 334 ? -0.902 11.694 -2.428 1.00 68.31 334 GLU A O 1
ATOM 2748 N N . PRO A 1 335 ? -1.989 13.076 -3.814 1.00 68.38 335 PRO A N 1
ATOM 2749 C CA . PRO A 1 335 ? -2.692 12.007 -4.531 1.00 68.38 335 PRO A CA 1
ATOM 2750 C C . PRO A 1 335 ? -1.802 10.855 -5.015 1.00 68.38 335 PRO A C 1
ATOM 2752 O O . PRO A 1 335 ? -2.292 9.757 -5.258 1.00 68.38 335 PRO A O 1
ATOM 2755 N N . ASN A 1 336 ? -0.498 11.093 -5.166 1.00 71.25 336 ASN A N 1
ATOM 2756 C CA . ASN A 1 336 ? 0.478 10.072 -5.523 1.00 71.25 336 ASN A CA 1
ATOM 2757 C C . ASN A 1 336 ? 0.769 9.096 -4.375 1.00 71.25 336 ASN A C 1
ATOM 2759 O O . ASN A 1 336 ? 0.950 7.908 -4.629 1.00 71.25 336 ASN A O 1
ATOM 2763 N N . SER A 1 337 ? 0.748 9.558 -3.127 1.00 81.25 337 SER A N 1
ATOM 2764 C CA . SER A 1 337 ? 1.049 8.757 -1.937 1.00 81.25 337 SER A CA 1
ATOM 2765 C C . SER A 1 337 ? -0.053 7.750 -1.598 1.00 81.25 337 SER A C 1
ATOM 2767 O O . SER A 1 337 ? 0.217 6.769 -0.909 1.00 81.25 337 SER A O 1
ATOM 2769 N N . ILE A 1 338 ? -1.264 7.904 -2.156 1.00 89.75 338 ILE A N 1
ATOM 2770 C CA . ILE A 1 338 ? -2.371 6.946 -1.976 1.00 89.75 338 ILE A CA 1
ATOM 2771 C C . ILE A 1 338 ? -2.020 5.530 -2.455 1.00 89.75 338 ILE A C 1
ATOM 2773 O O . ILE A 1 338 ? -2.580 4.551 -1.968 1.00 89.75 338 ILE A O 1
ATOM 2777 N N . ILE A 1 339 ? -1.059 5.412 -3.380 1.00 94.06 339 ILE A N 1
ATOM 2778 C CA . ILE A 1 339 ? -0.562 4.122 -3.866 1.00 94.06 339 ILE A CA 1
ATOM 2779 C C . ILE A 1 339 ? 0.004 3.266 -2.729 1.00 94.06 339 ILE A C 1
ATOM 2781 O O . ILE A 1 339 ? -0.109 2.045 -2.773 1.00 94.06 339 ILE A O 1
ATOM 2785 N N . LEU A 1 340 ? 0.590 3.898 -1.705 1.00 94.62 340 LEU A N 1
ATOM 2786 C CA . LEU A 1 340 ? 1.172 3.210 -0.555 1.00 94.62 340 LEU A CA 1
ATOM 2787 C C . LEU A 1 340 ? 0.070 2.625 0.328 1.00 94.62 340 LEU A C 1
ATOM 2789 O O . LEU A 1 340 ? 0.180 1.481 0.757 1.00 94.62 340 LEU A O 1
ATOM 2793 N N . LEU A 1 341 ? -1.028 3.365 0.509 1.00 92.62 341 LEU A N 1
ATOM 2794 C CA . LEU A 1 341 ? -2.201 2.873 1.223 1.00 92.62 341 LEU A CA 1
ATOM 2795 C C . LEU A 1 341 ? -2.894 1.748 0.445 1.00 92.62 341 LEU A C 1
ATOM 2797 O O . LEU A 1 341 ? -3.229 0.717 1.012 1.00 92.62 341 LEU A O 1
ATOM 2801 N N . PHE A 1 342 ? -3.064 1.861 -0.874 1.00 95.56 342 PHE A N 1
ATOM 2802 C CA . PHE A 1 342 ? -3.579 0.720 -1.641 1.00 95.56 342 PHE A CA 1
ATOM 2803 C C . PHE A 1 342 ? -2.619 -0.472 -1.625 1.00 95.56 342 PHE A C 1
ATOM 2805 O O . PHE A 1 342 ? -3.070 -1.616 -1.592 1.00 95.56 342 PHE A O 1
ATOM 2812 N N . GLY A 1 343 ? -1.313 -0.225 -1.551 1.00 96.00 343 GLY A N 1
ATOM 2813 C CA . GLY A 1 343 ? -0.288 -1.252 -1.411 1.00 96.00 343 GLY A CA 1
ATOM 2814 C C . GLY A 1 343 ? -0.429 -2.138 -0.175 1.00 96.00 343 GLY A C 1
ATOM 2815 O O . GLY A 1 343 ? -0.042 -3.305 -0.193 1.00 96.00 343 GLY A O 1
ATOM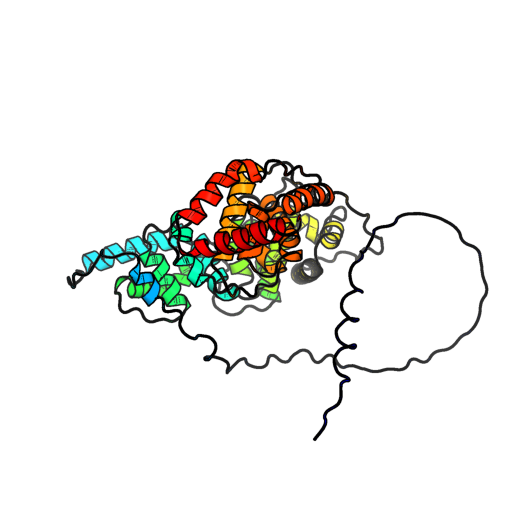 2816 N N . SER A 1 344 ? -1.028 -1.619 0.891 1.00 93.31 344 SER A N 1
ATOM 2817 C CA . SER A 1 344 ? -1.292 -2.369 2.118 1.00 93.31 344 SER A CA 1
ATOM 2818 C C . SER A 1 344 ? -2.681 -3.015 2.170 1.00 93.31 344 SER A C 1
ATOM 2820 O O . SER A 1 344 ? -2.943 -3.799 3.085 1.00 93.31 344 SER A O 1
ATOM 2822 N N . ARG A 1 345 ? -3.564 -2.716 1.205 1.00 93.50 345 ARG A N 1
ATOM 2823 C CA . ARG A 1 345 ? -4.948 -3.224 1.139 1.00 93.50 345 ARG A CA 1
ATOM 2824 C C . ARG A 1 345 ? -5.220 -4.174 -0.032 1.00 93.50 345 ARG A C 1
ATOM 2826 O O . ARG A 1 345 ? -6.141 -4.983 0.060 1.00 93.50 345 ARG A O 1
ATOM 2833 N N . MET A 1 346 ? -4.460 -4.083 -1.120 1.00 95.50 346 MET A N 1
ATOM 2834 C CA . MET A 1 346 ? -4.643 -4.919 -2.311 1.00 95.50 346 MET A CA 1
ATOM 2835 C C . MET A 1 346 ? -3.796 -6.192 -2.259 1.00 95.50 346 MET A C 1
ATOM 2837 O O . MET A 1 346 ? -2.778 -6.264 -1.571 1.00 95.50 346 MET A O 1
ATOM 2841 N N . SER A 1 347 ? -4.230 -7.212 -2.995 1.00 93.50 347 SER A N 1
ATOM 2842 C CA . SER A 1 347 ? -3.599 -8.534 -2.996 1.00 93.50 347 SER A CA 1
ATOM 2843 C C . SER A 1 347 ? -2.494 -8.643 -4.039 1.00 93.50 347 SER A C 1
ATOM 2845 O O . SER A 1 347 ? -1.513 -9.345 -3.802 1.00 93.50 347 SER A O 1
ATOM 2847 N N . THR A 1 348 ? -2.638 -7.957 -5.176 1.00 95.12 348 THR A N 1
ATOM 2848 C CA . THR A 1 348 ? -1.685 -8.047 -6.290 1.00 95.12 348 THR A CA 1
ATOM 2849 C C . THR A 1 348 ? -1.197 -6.668 -6.751 1.00 95.12 348 THR A C 1
ATOM 2851 O O . THR A 1 348 ? -1.881 -5.663 -6.528 1.00 95.12 348 THR A O 1
ATOM 2854 N N . PRO A 1 349 ? -0.005 -6.573 -7.372 1.00 95.50 349 PRO A N 1
ATOM 2855 C CA . PRO A 1 349 ? 0.517 -5.305 -7.877 1.00 95.50 349 PRO A CA 1
ATOM 2856 C C . PRO A 1 349 ? -0.417 -4.609 -8.882 1.00 95.50 349 PRO A C 1
ATOM 2858 O O . PRO A 1 349 ? -0.550 -3.386 -8.867 1.00 95.50 349 PRO A O 1
ATOM 2861 N N . GLU A 1 350 ? -1.095 -5.386 -9.728 1.00 94.69 350 GLU A N 1
ATOM 2862 C CA . GLU A 1 350 ? -2.053 -4.905 -10.726 1.00 94.69 350 GLU A CA 1
ATOM 2863 C C . GLU A 1 350 ? -3.251 -4.227 -10.055 1.00 94.69 350 GLU A C 1
ATOM 2865 O O . GLU A 1 350 ? -3.664 -3.140 -10.460 1.00 94.69 350 GLU A O 1
ATOM 2870 N N . GLU A 1 351 ? -3.773 -4.829 -8.981 1.00 96.56 351 GLU A N 1
ATOM 2871 C CA . GLU A 1 351 ? -4.856 -4.250 -8.188 1.00 96.56 351 GLU A CA 1
ATOM 2872 C C . GLU A 1 351 ? -4.449 -2.916 -7.551 1.00 96.56 351 GLU A C 1
ATOM 2874 O O . GLU A 1 351 ? -5.256 -1.989 -7.524 1.00 96.56 351 GLU A O 1
ATOM 2879 N N . VAL A 1 352 ? -3.204 -2.775 -7.075 1.00 97.00 352 VAL A N 1
ATOM 2880 C CA . VAL A 1 352 ? -2.707 -1.503 -6.511 1.00 97.00 352 VAL A CA 1
ATOM 2881 C C . VAL A 1 352 ? -2.711 -0.398 -7.566 1.00 97.00 352 VAL A C 1
ATOM 2883 O O . VAL A 1 352 ? -3.189 0.712 -7.306 1.00 97.00 352 VAL A O 1
ATOM 2886 N N . ILE A 1 353 ? -2.196 -0.690 -8.763 1.00 94.69 353 ILE A N 1
ATOM 2887 C CA . ILE A 1 353 ? -2.161 0.271 -9.872 1.00 94.69 353 ILE A CA 1
ATOM 2888 C C . ILE A 1 353 ? -3.589 0.635 -10.289 1.00 94.69 353 ILE A C 1
ATOM 2890 O O . ILE A 1 353 ? -3.924 1.818 -10.371 1.00 94.69 353 ILE A O 1
ATOM 2894 N N . LEU A 1 354 ? -4.453 -0.366 -10.478 1.00 95.75 354 LEU A N 1
ATOM 2895 C CA . LEU A 1 354 ? -5.837 -0.151 -10.890 1.00 95.75 354 LEU A CA 1
ATOM 2896 C C . LEU A 1 354 ? -6.632 0.646 -9.842 1.00 95.75 354 LEU A C 1
ATOM 2898 O O . LEU A 1 354 ? -7.358 1.573 -10.204 1.00 95.75 354 LEU A O 1
ATOM 2902 N N . ALA A 1 355 ? -6.467 0.349 -8.549 1.00 96.44 355 ALA A N 1
ATOM 2903 C CA . ALA A 1 355 ? -7.078 1.108 -7.456 1.00 96.44 355 ALA A CA 1
ATOM 2904 C C . ALA A 1 355 ? -6.631 2.573 -7.471 1.00 96.44 355 ALA A C 1
ATOM 2906 O O . ALA A 1 355 ? -7.459 3.479 -7.367 1.00 96.44 355 ALA A O 1
ATOM 2907 N N . THR A 1 356 ? -5.331 2.803 -7.664 1.00 94.50 356 THR A N 1
ATOM 2908 C CA . THR A 1 356 ? -4.745 4.145 -7.728 1.00 94.50 356 THR A CA 1
ATOM 2909 C C . THR A 1 356 ? -5.311 4.947 -8.899 1.00 94.50 356 THR A C 1
ATOM 2911 O O . THR A 1 356 ? -5.669 6.116 -8.738 1.00 94.50 356 THR A O 1
ATOM 2914 N N . ASP A 1 357 ? -5.448 4.337 -10.074 1.00 93.19 357 ASP A N 1
ATOM 2915 C CA . ASP A 1 357 ? -5.981 5.021 -11.251 1.00 93.19 357 ASP A CA 1
ATOM 2916 C C . ASP A 1 357 ? -7.489 5.273 -11.153 1.00 93.19 357 ASP A C 1
ATOM 2918 O O . ASP A 1 357 ? -7.953 6.361 -11.507 1.00 93.19 357 ASP A O 1
ATOM 2922 N N . ILE A 1 358 ? -8.260 4.329 -10.603 1.00 95.19 358 ILE A N 1
ATOM 2923 C CA . ILE A 1 358 ? -9.682 4.545 -10.302 1.00 95.19 358 ILE A CA 1
ATOM 2924 C C . ILE A 1 358 ? -9.842 5.697 -9.306 1.00 95.19 358 ILE A C 1
ATOM 2926 O O . ILE A 1 358 ? -10.650 6.602 -9.539 1.00 95.19 358 ILE A O 1
ATOM 2930 N N . PHE A 1 359 ? -9.041 5.711 -8.239 1.00 94.12 359 PHE A N 1
ATOM 2931 C CA . PHE A 1 359 ? -9.046 6.782 -7.249 1.00 94.12 359 PHE A CA 1
ATOM 2932 C C . PHE A 1 359 ? -8.753 8.143 -7.887 1.00 94.12 359 PHE A C 1
ATOM 2934 O O . PHE A 1 359 ? -9.517 9.080 -7.672 1.00 94.12 359 PHE A O 1
ATOM 2941 N N . LYS A 1 360 ? -7.722 8.253 -8.738 1.00 91.62 360 LYS A N 1
ATOM 2942 C CA . LYS A 1 360 ? -7.394 9.493 -9.471 1.00 91.62 360 LYS A CA 1
ATOM 2943 C C . LYS A 1 360 ? -8.542 9.987 -10.351 1.00 91.62 360 LYS A C 1
ATOM 2945 O O . LYS A 1 360 ? -8.788 11.190 -10.452 1.00 91.62 360 LYS A O 1
ATOM 2950 N N . VAL A 1 361 ? -9.260 9.077 -11.014 1.00 91.81 361 VAL A N 1
ATOM 2951 C CA . VAL A 1 361 ? -10.426 9.460 -11.825 1.00 91.81 361 VAL A CA 1
ATOM 2952 C C . VAL A 1 361 ? -11.548 10.006 -10.941 1.00 91.81 361 VAL A C 1
ATOM 2954 O O . VAL A 1 361 ? -12.150 11.021 -11.293 1.00 91.81 361 VAL A O 1
ATOM 2957 N N . LEU A 1 362 ? -11.825 9.372 -9.803 1.00 90.38 362 LEU A N 1
ATOM 2958 C CA . LEU A 1 362 ? -12.876 9.809 -8.883 1.00 90.38 362 LEU A CA 1
ATOM 2959 C C . LEU A 1 362 ? -12.524 11.121 -8.171 1.00 90.38 362 LEU A C 1
ATOM 2961 O O . LEU A 1 362 ? -13.363 12.019 -8.096 1.00 90.38 362 LEU A O 1
ATOM 2965 N N . SER A 1 363 ? -11.284 11.260 -7.702 1.00 88.19 363 SER A N 1
ATOM 2966 C CA . SER A 1 363 ? -10.810 12.452 -6.996 1.00 88.19 363 SER A CA 1
ATOM 2967 C C . SER A 1 363 ? -10.821 13.695 -7.883 1.00 88.19 363 SER A C 1
ATOM 2969 O O . SER A 1 363 ? -11.126 14.777 -7.400 1.00 88.19 363 SER A O 1
ATOM 2971 N N . SER A 1 364 ? -10.639 13.549 -9.202 1.00 86.00 364 SER A N 1
ATOM 2972 C CA . SER A 1 364 ? -10.767 14.671 -10.149 1.00 86.00 364 SER A CA 1
ATOM 2973 C C . SER A 1 364 ? -12.153 15.340 -10.168 1.00 86.00 364 SER A C 1
ATOM 2975 O O . SER A 1 364 ? -12.295 16.447 -10.686 1.00 86.00 364 SER A O 1
ATOM 2977 N N . LYS A 1 365 ? -13.181 14.677 -9.621 1.00 79.31 365 LYS A N 1
ATOM 2978 C CA . LYS A 1 365 ? -14.570 15.156 -9.559 1.00 79.31 365 LYS A CA 1
ATOM 2979 C C . LYS A 1 365 ? -15.050 15.448 -8.132 1.00 79.31 365 LYS A C 1
ATOM 2981 O O . LYS A 1 365 ? -16.226 15.752 -7.949 1.00 79.31 365 LYS A O 1
ATOM 2986 N N . SER A 1 366 ? -14.179 15.323 -7.136 1.00 77.31 366 SER A N 1
ATOM 2987 C CA . SER A 1 366 ? -14.541 15.343 -5.719 1.00 77.31 366 SER A CA 1
ATOM 2988 C C . SER A 1 366 ? -13.643 16.290 -4.932 1.00 77.31 366 SER A C 1
ATOM 2990 O O . SER A 1 366 ? -12.501 16.530 -5.315 1.00 77.31 366 SER A O 1
ATOM 2992 N N . ARG A 1 367 ? -14.148 16.815 -3.812 1.00 75.88 367 ARG A N 1
ATOM 2993 C CA . ARG A 1 367 ? -13.360 17.632 -2.878 1.00 75.88 367 ARG A CA 1
ATOM 2994 C C . ARG A 1 367 ? -12.996 16.897 -1.591 1.00 75.88 367 ARG A C 1
ATOM 2996 O O . ARG A 1 367 ? -12.228 17.432 -0.805 1.00 75.88 367 ARG A O 1
ATOM 3003 N N . SER A 1 368 ? -13.545 15.705 -1.347 1.00 82.38 368 SER A N 1
ATOM 3004 C CA . SER A 1 368 ? -13.323 14.967 -0.093 1.00 82.38 368 SER A CA 1
ATOM 3005 C C . SER A 1 368 ? -13.365 13.448 -0.265 1.00 82.38 368 SER A C 1
ATOM 3007 O O . SER A 1 368 ? -13.971 12.936 -1.210 1.00 82.38 368 SER A O 1
ATOM 3009 N N . MET A 1 369 ? -12.775 12.710 0.682 1.00 86.12 369 MET A N 1
ATOM 3010 C CA . MET A 1 369 ? -12.753 11.239 0.656 1.00 86.12 369 MET A CA 1
ATOM 3011 C C . MET A 1 369 ? -14.158 10.629 0.729 1.00 86.12 369 MET A C 1
ATOM 3013 O O . MET A 1 369 ? -14.469 9.712 -0.029 1.00 86.12 369 MET A O 1
ATOM 3017 N N . SER A 1 370 ? -15.057 11.184 1.551 1.00 86.12 370 SER A N 1
ATOM 3018 C CA . SER A 1 370 ? -16.450 10.716 1.621 1.00 86.12 370 SER A CA 1
ATOM 3019 C C . SER A 1 370 ? -17.204 10.918 0.303 1.00 86.12 370 SER A C 1
ATOM 3021 O O . SER A 1 370 ? -18.013 10.077 -0.079 1.00 86.12 370 SER A O 1
ATOM 3023 N N . GLU A 1 371 ? -16.929 12.005 -0.425 1.00 85.56 371 GLU A N 1
ATOM 3024 C CA . GLU A 1 371 ? -17.481 12.222 -1.768 1.00 85.56 371 GLU A CA 1
ATOM 3025 C C . GLU A 1 371 ? -16.881 11.257 -2.800 1.00 85.56 371 GLU A C 1
ATOM 3027 O O . GLU A 1 371 ? -17.609 10.775 -3.662 1.00 85.56 371 GLU A O 1
ATOM 3032 N N . ILE A 1 372 ? -15.589 10.919 -2.703 1.00 88.38 372 ILE A N 1
ATOM 3033 C CA . ILE A 1 372 ? -14.960 9.904 -3.568 1.00 88.38 372 ILE A CA 1
ATOM 3034 C C . ILE A 1 372 ? -15.638 8.544 -3.363 1.00 88.38 372 ILE A C 1
ATOM 3036 O O . ILE A 1 372 ? -16.048 7.914 -4.340 1.00 88.38 372 ILE A O 1
ATOM 3040 N N . ALA A 1 373 ? -15.807 8.118 -2.107 1.00 90.38 373 ALA A N 1
ATOM 3041 C CA . ALA A 1 373 ? -16.504 6.880 -1.765 1.00 90.38 373 ALA A CA 1
ATOM 3042 C C . ALA A 1 373 ? -17.955 6.899 -2.278 1.00 90.38 373 ALA A C 1
ATOM 3044 O O . ALA A 1 373 ? -18.404 5.961 -2.934 1.00 90.38 373 ALA A O 1
ATOM 3045 N N . ALA A 1 374 ? -18.670 8.007 -2.077 1.00 87.62 374 ALA A N 1
ATOM 3046 C CA . ALA A 1 374 ? -20.024 8.198 -2.584 1.00 87.62 374 ALA A CA 1
ATOM 3047 C C . ALA A 1 374 ? -20.125 8.112 -4.119 1.00 87.62 374 ALA A C 1
ATOM 3049 O O . ALA A 1 374 ? -21.018 7.439 -4.641 1.00 87.62 374 ALA A O 1
ATOM 3050 N N . LEU A 1 375 ? -19.216 8.768 -4.851 1.00 88.69 375 LEU A N 1
ATOM 3051 C CA . LEU A 1 375 ? -19.158 8.706 -6.314 1.00 88.69 375 LEU A CA 1
ATOM 3052 C C . LEU A 1 375 ? -18.895 7.280 -6.793 1.00 88.69 375 LEU A C 1
ATOM 3054 O O . LEU A 1 375 ? -19.528 6.830 -7.751 1.00 88.69 375 LEU A O 1
ATOM 3058 N N . PHE A 1 376 ? -17.991 6.566 -6.120 1.00 91.69 376 PHE A N 1
ATOM 3059 C CA . PHE A 1 376 ? -17.733 5.169 -6.424 1.00 91.69 376 PHE A CA 1
ATOM 3060 C C . PHE A 1 376 ? -18.983 4.323 -6.217 1.00 91.69 376 PHE A C 1
ATOM 3062 O O . PHE A 1 376 ? -19.358 3.603 -7.129 1.00 91.69 376 PHE A O 1
ATOM 3069 N N . ILE A 1 377 ? -19.662 4.430 -5.076 1.00 90.25 377 ILE A N 1
ATOM 3070 C CA . ILE A 1 377 ? -20.766 3.534 -4.713 1.00 90.25 377 ILE A CA 1
ATOM 3071 C C . ILE A 1 377 ? -22.029 3.857 -5.523 1.00 90.25 377 ILE A C 1
ATOM 3073 O O . ILE A 1 377 ? -22.545 2.993 -6.237 1.00 90.25 377 ILE A O 1
ATOM 3077 N N . TYR A 1 378 ? -22.485 5.111 -5.502 1.00 86.81 378 TYR A N 1
ATOM 3078 C CA . TYR A 1 378 ? -23.848 5.470 -5.912 1.00 86.81 378 TYR A CA 1
ATOM 3079 C C . TYR A 1 378 ? -23.953 6.150 -7.285 1.00 86.81 378 TYR A C 1
ATOM 3081 O O . TYR A 1 378 ? -25.025 6.146 -7.888 1.00 86.81 378 TYR A O 1
ATOM 3089 N N . ASN A 1 379 ? -22.877 6.744 -7.812 1.00 87.38 379 ASN A N 1
ATOM 3090 C CA . ASN A 1 379 ? -22.961 7.552 -9.033 1.00 87.38 379 ASN A CA 1
ATOM 3091 C C . ASN A 1 379 ? -22.692 6.723 -10.307 1.00 87.38 379 ASN A C 1
ATOM 3093 O O . ASN A 1 379 ? -21.558 6.331 -10.597 1.00 87.38 379 ASN A O 1
ATOM 3097 N N . GLN A 1 380 ? -23.740 6.481 -11.102 1.00 88.12 380 GLN A N 1
ATOM 3098 C CA . GLN A 1 380 ? -23.651 5.650 -12.310 1.00 88.12 380 GLN A CA 1
ATOM 3099 C C . GLN A 1 380 ? -22.880 6.316 -13.462 1.00 88.12 380 GLN A C 1
ATOM 3101 O O . GLN A 1 380 ? -22.171 5.633 -14.205 1.00 88.12 380 GLN A O 1
ATOM 3106 N N . ASP A 1 381 ? -22.947 7.642 -13.594 1.00 87.81 381 ASP A N 1
ATOM 3107 C CA . ASP A 1 381 ? -22.218 8.380 -14.638 1.00 87.81 381 ASP A CA 1
ATOM 3108 C C . ASP A 1 381 ? -20.703 8.330 -14.404 1.00 87.81 381 ASP A C 1
ATOM 3110 O O . ASP A 1 381 ? -19.903 8.134 -15.326 1.00 87.81 381 ASP A O 1
ATOM 3114 N N . SER A 1 382 ? -20.289 8.456 -13.142 1.00 88.62 382 SER A N 1
ATOM 3115 C CA . SER A 1 382 ? -18.905 8.274 -12.710 1.00 88.62 382 SER A CA 1
ATOM 3116 C C . SER A 1 382 ? -18.447 6.846 -12.954 1.00 88.62 382 SER A C 1
ATOM 3118 O O . SER A 1 382 ? -17.360 6.659 -13.494 1.00 88.62 382 SER A O 1
ATOM 3120 N N . PHE A 1 383 ? -19.287 5.848 -12.670 1.00 92.44 383 PHE A N 1
ATOM 3121 C CA . PHE A 1 383 ? -18.956 4.455 -12.961 1.00 92.44 383 PHE A CA 1
ATOM 3122 C C . PHE A 1 383 ? -18.817 4.174 -14.466 1.00 92.44 383 PHE A C 1
ATOM 3124 O O . PHE A 1 383 ? -17.855 3.543 -14.897 1.00 92.44 383 PHE A O 1
ATOM 3131 N N . THR A 1 384 ? -19.700 4.732 -15.292 1.00 92.75 384 THR A N 1
ATOM 3132 C CA . THR A 1 384 ? -19.599 4.647 -16.759 1.00 92.75 384 THR A CA 1
ATOM 3133 C C . THR A 1 384 ? -18.317 5.315 -17.269 1.00 92.75 384 THR A C 1
ATOM 3135 O O . THR A 1 384 ? -17.614 4.766 -18.121 1.00 92.75 384 THR A O 1
ATOM 3138 N N . THR A 1 385 ? -17.954 6.468 -16.691 1.00 92.88 385 THR A N 1
ATOM 3139 C CA . THR A 1 385 ? -16.676 7.142 -16.971 1.00 92.88 385 THR A CA 1
ATOM 3140 C C . THR A 1 385 ? -15.495 6.238 -16.612 1.00 92.88 385 THR A C 1
ATOM 3142 O O . THR A 1 385 ? -14.571 6.106 -17.415 1.00 92.88 385 THR A O 1
ATOM 3145 N N . LEU A 1 386 ? -15.525 5.596 -15.439 1.00 94.25 386 LEU A N 1
ATOM 3146 C CA . LEU A 1 386 ? -14.479 4.672 -14.997 1.00 94.25 386 LEU A CA 1
ATOM 3147 C C . LEU A 1 386 ? -14.296 3.518 -15.982 1.00 94.25 386 LEU A C 1
ATOM 3149 O O . LEU A 1 386 ? -13.174 3.304 -16.427 1.00 94.25 386 LEU A O 1
ATOM 3153 N N . ILE A 1 387 ? -15.378 2.842 -16.387 1.00 94.88 387 ILE A N 1
ATOM 3154 C CA . ILE A 1 387 ? -15.322 1.740 -17.364 1.00 94.88 387 ILE A CA 1
ATOM 3155 C C . ILE A 1 387 ? -14.615 2.193 -18.648 1.00 94.88 387 ILE A C 1
ATOM 3157 O O . ILE A 1 387 ? -13.686 1.536 -19.115 1.00 94.88 387 ILE A O 1
ATOM 3161 N N . SER A 1 388 ? -15.021 3.341 -19.202 1.00 94.12 388 SER A N 1
ATOM 3162 C CA . SER A 1 388 ? -14.427 3.866 -20.437 1.00 94.12 388 SER A CA 1
ATOM 3163 C C . SER A 1 388 ? -12.940 4.209 -20.287 1.00 94.12 388 SER A C 1
ATOM 3165 O O . SER A 1 388 ? -12.146 3.894 -21.172 1.00 94.12 388 SER A O 1
ATOM 3167 N N . ARG A 1 389 ? -12.545 4.812 -19.156 1.00 93.31 389 ARG A N 1
ATOM 3168 C CA . ARG A 1 389 ? -11.157 5.216 -18.906 1.00 93.31 389 ARG A CA 1
ATOM 3169 C C . ARG A 1 389 ? -10.258 4.024 -18.622 1.00 93.31 389 ARG A C 1
ATOM 3171 O O . ARG A 1 389 ? -9.166 3.977 -19.165 1.00 93.31 389 ARG A O 1
ATOM 3178 N N . MET A 1 390 ? -10.704 3.061 -17.819 1.00 93.75 390 MET A N 1
ATOM 3179 C CA . MET A 1 390 ? -9.892 1.880 -17.518 1.00 93.75 390 MET A CA 1
ATOM 3180 C C . MET A 1 390 ? -9.683 1.022 -18.767 1.00 93.75 390 MET A C 1
ATOM 3182 O O . MET A 1 390 ? -8.568 0.569 -19.007 1.00 93.75 390 MET A O 1
ATOM 3186 N N . ARG A 1 391 ? -10.691 0.911 -19.641 1.00 91.31 391 ARG A N 1
ATOM 3187 C CA . ARG A 1 391 ? -10.512 0.288 -20.958 1.00 91.31 391 ARG A CA 1
ATOM 3188 C C . ARG A 1 391 ? -9.504 1.047 -21.833 1.00 91.31 391 ARG A C 1
ATOM 3190 O O . ARG A 1 391 ? -8.696 0.430 -22.515 1.00 91.31 391 ARG A O 1
ATOM 3197 N N . LEU A 1 392 ? -9.522 2.381 -21.803 1.00 88.81 392 LEU A N 1
ATOM 3198 C CA . LEU A 1 392 ? -8.572 3.214 -22.552 1.00 88.81 392 LEU A CA 1
ATOM 3199 C C . LEU A 1 392 ? -7.138 3.127 -22.009 1.00 88.81 392 LEU A C 1
ATOM 3201 O O . LEU A 1 392 ? -6.200 3.194 -22.795 1.00 88.81 392 LEU A O 1
ATOM 3205 N N . PHE A 1 393 ? -6.959 3.031 -20.692 1.00 87.38 393 PHE A N 1
ATOM 3206 C CA . PHE A 1 393 ? -5.635 3.045 -20.063 1.00 87.38 393 PHE A CA 1
ATOM 3207 C C . PHE A 1 393 ? -4.979 1.669 -20.028 1.00 87.38 393 PHE A C 1
ATOM 3209 O O . PHE A 1 393 ? -3.766 1.575 -20.199 1.00 87.38 393 PHE A O 1
ATOM 3216 N N . HIS A 1 394 ? -5.780 0.619 -19.841 1.00 88.94 394 HIS A N 1
ATOM 3217 C CA . HIS A 1 394 ? -5.296 -0.700 -19.428 1.00 88.94 394 HIS A CA 1
ATOM 3218 C C . HIS A 1 394 ? -5.885 -1.877 -20.221 1.00 88.94 394 HIS A C 1
ATOM 3220 O O . HIS A 1 394 ? -5.550 -3.018 -19.925 1.00 88.94 394 HIS A O 1
ATOM 3226 N N . ASP A 1 395 ? -6.779 -1.626 -21.185 1.00 90.25 395 ASP A N 1
ATOM 3227 C CA . ASP A 1 395 ? -7.522 -2.658 -21.937 1.00 90.25 395 ASP A CA 1
ATOM 3228 C C . ASP A 1 395 ? -8.234 -3.686 -21.045 1.00 90.25 395 ASP A C 1
ATOM 3230 O O . ASP A 1 395 ? -8.291 -4.881 -21.329 1.00 90.25 395 ASP A O 1
ATOM 3234 N N . ILE A 1 396 ? -8.784 -3.210 -19.929 1.00 91.62 396 ILE A N 1
ATOM 3235 C CA . ILE A 1 396 ? -9.511 -4.040 -18.971 1.00 91.62 396 ILE A CA 1
ATOM 3236 C C . ILE A 1 396 ? -10.995 -3.684 -18.936 1.00 91.62 396 ILE A C 1
ATOM 3238 O O . ILE A 1 396 ? -11.379 -2.509 -18.957 1.00 91.62 396 ILE A O 1
ATOM 3242 N N . ASP A 1 397 ? -11.842 -4.712 -18.853 1.00 91.69 397 ASP A N 1
ATOM 3243 C CA . ASP A 1 397 ? -13.271 -4.555 -18.600 1.00 91.69 397 ASP A CA 1
ATOM 3244 C C . ASP A 1 397 ? -13.566 -4.643 -17.097 1.00 91.69 397 ASP A C 1
ATOM 3246 O O . ASP A 1 397 ? -13.488 -5.705 -16.485 1.00 91.69 397 ASP A O 1
ATOM 3250 N N . ILE A 1 398 ? -13.942 -3.507 -16.508 1.00 94.12 398 ILE A N 1
ATOM 3251 C CA . ILE A 1 398 ? -14.296 -3.391 -15.087 1.00 94.12 398 ILE A CA 1
ATOM 3252 C C . ILE A 1 398 ? -15.813 -3.320 -14.849 1.00 94.12 398 ILE A C 1
ATOM 3254 O O . ILE A 1 398 ? -16.250 -2.854 -13.798 1.00 94.12 398 ILE A O 1
ATOM 3258 N N . ARG A 1 399 ? -16.661 -3.755 -15.792 1.00 94.00 399 ARG A N 1
ATOM 3259 C CA . ARG A 1 399 ? -18.129 -3.748 -15.596 1.00 94.00 399 ARG A CA 1
ATOM 3260 C C . ARG A 1 399 ? -18.576 -4.514 -14.347 1.00 94.00 399 ARG A C 1
ATOM 3262 O O . ARG A 1 399 ? -19.515 -4.082 -13.684 1.00 94.00 399 ARG A O 1
ATOM 3269 N N . GLY A 1 400 ? -17.883 -5.601 -14.003 1.00 92.50 400 GLY A N 1
ATOM 3270 C CA . GLY A 1 400 ? -18.151 -6.410 -12.807 1.00 92.50 400 GLY A CA 1
ATOM 3271 C C . GLY A 1 400 ? -17.656 -5.807 -11.487 1.00 92.50 400 GLY A C 1
ATOM 3272 O O . GLY A 1 400 ? -17.840 -6.414 -10.439 1.00 92.50 400 GLY A O 1
ATOM 3273 N N . LEU A 1 401 ? -17.030 -4.624 -11.498 1.00 94.44 401 LEU A N 1
ATOM 3274 C CA . LEU A 1 401 ? -16.392 -4.042 -10.309 1.00 94.44 401 LEU A CA 1
ATOM 3275 C C . LEU A 1 401 ? -17.387 -3.771 -9.169 1.00 94.44 401 LEU A C 1
ATOM 3277 O O . LEU A 1 401 ? -17.014 -3.736 -8.003 1.00 94.44 401 LEU A O 1
ATOM 3281 N N . LYS A 1 402 ? -18.668 -3.576 -9.493 1.00 92.50 402 LYS A N 1
ATOM 3282 C CA . LYS A 1 402 ? -19.730 -3.334 -8.508 1.00 92.50 402 LYS A CA 1
ATOM 3283 C C . LYS A 1 402 ? -20.567 -4.570 -8.171 1.00 92.50 402 LYS A C 1
ATOM 3285 O O . LYS A 1 402 ? -21.552 -4.422 -7.454 1.00 92.50 402 LYS A O 1
ATOM 3290 N N . SER A 1 403 ? -20.209 -5.766 -8.646 1.00 91.88 403 SER A N 1
ATOM 3291 C CA . SER A 1 403 ? -21.030 -6.971 -8.435 1.00 91.88 403 SER A CA 1
ATOM 3292 C C . SER A 1 403 ? -21.310 -7.250 -6.953 1.00 91.88 403 SER A C 1
ATOM 3294 O O . SER A 1 403 ? -22.444 -7.552 -6.599 1.00 91.88 403 SER A O 1
ATOM 3296 N N . ASN A 1 404 ? -20.318 -7.033 -6.080 1.00 89.38 404 ASN A N 1
ATOM 3297 C CA . ASN A 1 404 ? -20.422 -7.263 -4.632 1.00 89.38 404 ASN A CA 1
ATOM 3298 C C . ASN A 1 404 ? -20.538 -5.959 -3.823 1.00 89.38 404 ASN A C 1
ATOM 3300 O O . ASN A 1 404 ? -20.214 -5.914 -2.639 1.00 89.38 404 ASN A O 1
ATOM 3304 N N . ILE A 1 405 ? -20.996 -4.862 -4.441 1.00 87.19 405 ILE A N 1
ATOM 3305 C CA . ILE A 1 405 ? -21.023 -3.548 -3.776 1.00 87.19 405 ILE A CA 1
ATOM 3306 C C . ILE A 1 405 ? -21.973 -3.509 -2.571 1.00 87.19 405 ILE A C 1
ATOM 3308 O O . ILE A 1 405 ? -21.755 -2.728 -1.652 1.00 87.19 405 ILE A O 1
ATOM 3312 N N . GLN A 1 406 ? -23.004 -4.360 -2.552 1.00 87.62 406 GLN A N 1
ATOM 3313 C CA . GLN A 1 406 ? -23.978 -4.410 -1.458 1.00 87.62 406 GLN A CA 1
ATOM 3314 C C . GLN A 1 406 ? -23.343 -4.825 -0.130 1.00 87.62 406 GLN A C 1
ATOM 3316 O O . GLN A 1 406 ? -23.721 -4.301 0.912 1.00 87.62 406 GLN A O 1
ATOM 3321 N N . GLU A 1 407 ? -22.334 -5.696 -0.161 1.00 90.31 407 GLU A N 1
ATOM 3322 C CA . GLU A 1 407 ? -21.577 -6.066 1.037 1.00 90.31 407 GLU A CA 1
ATOM 3323 C C . GLU A 1 407 ? -20.823 -4.860 1.612 1.00 90.31 407 GLU A C 1
ATOM 3325 O O . GLU A 1 407 ? -20.823 -4.633 2.819 1.00 90.31 407 GLU A O 1
ATOM 3330 N N . CYS A 1 408 ? -20.254 -4.024 0.742 1.00 90.31 408 CYS A N 1
ATOM 3331 C CA . CYS A 1 408 ? -19.627 -2.773 1.150 1.00 90.31 408 CYS A CA 1
ATOM 3332 C C . CYS A 1 408 ? -20.650 -1.754 1.680 1.00 90.31 408 CYS A C 1
ATOM 3334 O O . CYS A 1 408 ? -20.404 -1.103 2.691 1.00 90.31 408 CYS A O 1
ATOM 3336 N N . VAL A 1 409 ? -21.816 -1.628 1.035 1.00 88.00 409 VAL A N 1
ATOM 3337 C CA . VAL A 1 409 ? -22.894 -0.733 1.493 1.00 88.00 409 VAL A CA 1
ATOM 3338 C C . VAL A 1 409 ? -23.406 -1.152 2.868 1.00 88.00 409 VAL A C 1
ATOM 3340 O O . VAL A 1 409 ? -23.573 -0.291 3.725 1.00 88.00 409 VAL A O 1
ATOM 3343 N N . ALA A 1 410 ? -23.567 -2.454 3.121 1.00 89.44 410 ALA A N 1
ATOM 3344 C CA . ALA A 1 410 ? -23.983 -2.963 4.425 1.00 89.44 410 ALA A CA 1
ATOM 3345 C C . ALA A 1 410 ? -23.027 -2.537 5.552 1.00 89.44 410 ALA A C 1
ATOM 3347 O O . ALA A 1 410 ? -23.468 -2.307 6.673 1.00 89.44 410 ALA A O 1
ATOM 3348 N N . LYS A 1 411 ? -21.728 -2.364 5.264 1.00 89.31 411 LYS A N 1
ATOM 3349 C CA . LYS A 1 411 ? -20.772 -1.832 6.245 1.00 89.31 411 LYS A CA 1
ATOM 3350 C C . LYS A 1 411 ? -21.072 -0.378 6.612 1.00 89.31 411 LYS A C 1
ATOM 3352 O O . LYS A 1 411 ? -20.915 -0.023 7.769 1.00 89.31 411 LYS A O 1
ATOM 3357 N N . ILE A 1 412 ? -21.561 0.452 5.691 1.00 86.62 412 ILE A N 1
ATOM 3358 C CA . ILE A 1 412 ? -21.912 1.851 6.001 1.00 86.62 412 ILE A CA 1
ATOM 3359 C C . ILE A 1 412 ? -22.982 1.919 7.093 1.00 86.62 412 ILE A C 1
ATOM 3361 O O . ILE A 1 412 ? -22.884 2.761 7.975 1.00 86.62 412 ILE A O 1
ATOM 3365 N N . ASP A 1 413 ? -23.972 1.027 7.046 1.00 80.69 413 ASP A N 1
ATOM 3366 C CA . ASP A 1 413 ? -25.067 1.012 8.020 1.00 80.69 413 ASP A CA 1
ATOM 3367 C C . ASP A 1 413 ? -24.654 0.407 9.381 1.00 80.69 413 ASP A C 1
ATOM 3369 O O . ASP A 1 413 ? -25.338 0.625 10.379 1.00 80.69 413 ASP A O 1
ATOM 3373 N N . LEU A 1 414 ? -23.552 -0.352 9.434 1.00 86.00 414 LEU A N 1
ATOM 3374 C CA . LEU A 1 414 ? -23.076 -1.027 10.648 1.00 86.00 414 LEU A CA 1
ATOM 3375 C C . LEU A 1 414 ? -22.162 -0.162 11.526 1.00 86.00 414 LEU A C 1
ATOM 3377 O O . LEU A 1 414 ? -22.070 -0.428 12.723 1.00 86.00 414 LEU A O 1
ATOM 3381 N N . TYR A 1 415 ? -21.483 0.841 10.960 1.00 87.69 415 TYR A N 1
ATOM 3382 C CA . TYR A 1 415 ? -20.475 1.622 11.682 1.00 87.69 415 TYR A CA 1
ATOM 3383 C C . TYR A 1 415 ? -20.788 3.117 11.653 1.00 87.69 415 TYR A C 1
ATOM 3385 O O . TYR A 1 415 ? -20.878 3.736 10.589 1.00 87.69 415 TYR A O 1
ATOM 3393 N N . GLU A 1 416 ? -20.908 3.720 12.838 1.00 83.06 416 GLU A N 1
ATOM 3394 C CA . GLU A 1 416 ? -21.307 5.121 12.988 1.00 83.06 416 GLU A CA 1
ATOM 3395 C C . GLU A 1 416 ? -20.347 6.094 12.295 1.00 83.06 416 GLU A C 1
ATOM 3397 O O . GLU A 1 416 ? -20.786 7.096 11.720 1.00 83.06 416 GLU A O 1
ATOM 3402 N N . GLU A 1 417 ? -19.049 5.777 12.282 1.00 83.06 417 GLU A N 1
ATOM 3403 C CA . GLU A 1 417 ? -18.015 6.566 11.612 1.00 83.06 417 GLU A CA 1
ATOM 3404 C C . GLU A 1 417 ? -18.251 6.743 10.098 1.00 83.06 417 GLU A C 1
ATOM 3406 O O . GLU A 1 417 ? -17.778 7.722 9.514 1.00 83.06 417 GLU A O 1
ATOM 3411 N N . LEU A 1 418 ? -19.031 5.858 9.463 1.00 84.94 418 LEU A N 1
ATOM 3412 C CA . LEU A 1 418 ? -19.318 5.875 8.023 1.00 84.94 418 LEU A CA 1
ATOM 3413 C C . LEU A 1 418 ? -20.651 6.552 7.663 1.00 84.94 418 LEU A C 1
ATOM 3415 O O . LEU A 1 418 ? -20.886 6.866 6.490 1.00 84.94 418 LEU A O 1
ATOM 3419 N N . ASN A 1 419 ? -21.506 6.862 8.644 1.00 74.94 419 ASN A N 1
ATOM 3420 C CA . ASN A 1 419 ? -22.856 7.400 8.416 1.00 74.94 419 ASN A CA 1
ATOM 3421 C C . ASN A 1 419 ? -22.871 8.690 7.569 1.00 74.94 419 ASN A C 1
ATOM 3423 O O . ASN A 1 419 ? -23.813 8.949 6.814 1.00 74.94 419 ASN A O 1
ATOM 3427 N N . GLY A 1 420 ? -21.804 9.496 7.630 1.00 67.19 420 GLY A N 1
ATOM 3428 C CA . GLY A 1 420 ? -21.666 10.740 6.862 1.00 67.19 420 GLY A CA 1
ATOM 3429 C C . GLY A 1 420 ? -21.651 10.566 5.334 1.00 67.19 420 GLY A C 1
ATOM 3430 O O . GLY A 1 420 ? -21.964 11.514 4.608 1.00 67.19 420 GLY A O 1
ATOM 3431 N N . ILE A 1 421 ? -21.344 9.366 4.830 1.00 76.75 421 ILE A N 1
ATOM 3432 C CA . ILE A 1 421 ? -21.308 9.058 3.389 1.00 76.75 421 ILE A CA 1
ATOM 3433 C C . ILE A 1 421 ? -22.728 9.065 2.795 1.00 76.75 421 ILE A C 1
ATOM 3435 O O . ILE A 1 421 ? -22.945 9.538 1.673 1.00 76.75 421 ILE A O 1
ATOM 3439 N N . ARG A 1 422 ? -23.719 8.603 3.570 1.00 65.00 422 ARG A N 1
ATOM 3440 C CA . ARG A 1 422 ? -25.131 8.525 3.160 1.00 65.00 422 ARG A CA 1
ATOM 3441 C C . ARG A 1 422 ? -25.808 9.902 3.110 1.00 65.00 422 ARG A C 1
ATOM 3443 O O . ARG A 1 422 ? -26.566 10.199 2.194 1.00 65.00 422 ARG A O 1
ATOM 3450 N N . PHE A 1 423 ? -25.483 10.802 4.040 1.00 51.66 423 PHE A N 1
ATOM 3451 C CA . PHE A 1 423 ? -26.087 12.145 4.073 1.00 51.66 423 PHE A CA 1
ATOM 3452 C C . PHE A 1 423 ? -25.658 13.041 2.900 1.00 51.66 423 PHE A C 1
ATOM 3454 O O . PHE A 1 423 ? -26.468 13.814 2.381 1.00 51.66 423 PHE A O 1
ATOM 3461 N N . ARG A 1 424 ? -24.407 12.926 2.433 1.00 54.59 424 ARG A N 1
ATOM 3462 C CA . ARG A 1 424 ? -23.930 13.686 1.261 1.00 54.59 424 ARG A CA 1
ATOM 346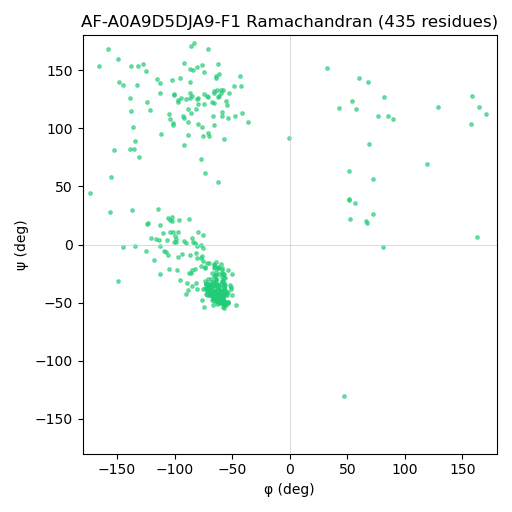3 C C . ARG A 1 424 ? -24.545 13.186 -0.049 1.00 54.59 424 ARG A C 1
ATOM 3465 O O . ARG A 1 424 ? -24.761 13.980 -0.963 1.00 54.59 424 ARG A O 1
ATOM 3472 N N . THR A 1 425 ? -24.884 11.902 -0.121 1.00 53.72 425 THR A N 1
ATOM 3473 C CA . THR A 1 425 ? -25.500 11.264 -1.294 1.00 53.72 425 THR A CA 1
ATOM 3474 C C . THR A 1 425 ? -26.999 11.518 -1.375 1.00 53.72 425 THR A C 1
ATOM 3476 O O . THR A 1 425 ? -27.491 11.840 -2.453 1.00 53.72 425 THR A O 1
ATOM 3479 N N . ASP A 1 426 ? -27.713 11.514 -0.250 1.00 50.34 426 ASP A N 1
ATOM 3480 C CA . ASP A 1 426 ? -29.129 11.894 -0.186 1.00 50.34 426 ASP A CA 1
ATOM 3481 C C . ASP A 1 426 ? -29.367 13.351 -0.610 1.00 50.34 426 ASP A C 1
ATOM 3483 O O . ASP A 1 426 ? -30.316 13.653 -1.341 1.00 50.34 426 ASP A O 1
ATOM 3487 N N . TYR A 1 427 ? -28.486 14.267 -0.195 1.00 48.62 427 TYR A N 1
ATOM 3488 C CA . TYR A 1 427 ? -28.542 15.661 -0.636 1.00 48.62 427 TYR A CA 1
ATOM 3489 C C . TYR A 1 427 ? -28.277 15.786 -2.144 1.00 48.62 427 TYR A C 1
ATOM 3491 O O . TYR A 1 427 ? -28.991 16.514 -2.834 1.00 48.62 427 TYR A O 1
ATOM 3499 N N . GLN A 1 428 ? -27.309 15.035 -2.684 1.00 49.94 428 GLN A N 1
ATOM 3500 C CA . GLN A 1 428 ? -27.015 15.009 -4.121 1.00 49.94 428 GLN A CA 1
ATOM 3501 C C . GLN A 1 428 ? -28.168 14.402 -4.939 1.00 49.94 428 GLN A C 1
ATOM 3503 O O . GLN A 1 428 ? -28.589 15.008 -5.922 1.00 49.94 428 GLN A O 1
ATOM 3508 N N . LEU A 1 429 ? -28.750 13.276 -4.516 1.00 50.81 429 LEU A N 1
ATOM 3509 C CA . LEU A 1 429 ? -29.908 12.657 -5.174 1.00 50.81 429 LEU A CA 1
ATOM 3510 C C . LEU A 1 429 ? -31.130 13.593 -5.174 1.00 50.81 429 LEU A C 1
ATOM 3512 O O . LEU A 1 429 ? -31.797 13.736 -6.201 1.00 50.81 429 LEU A O 1
ATOM 3516 N N . ARG A 1 430 ? -31.381 14.321 -4.075 1.00 50.53 430 ARG A N 1
ATOM 3517 C CA . ARG A 1 430 ? -32.447 15.342 -4.011 1.00 50.53 430 ARG A CA 1
ATOM 3518 C C . ARG A 1 430 ? -32.131 16.591 -4.843 1.00 50.53 430 ARG A C 1
ATOM 3520 O O . ARG A 1 430 ? -33.045 17.175 -5.424 1.00 50.53 430 ARG A O 1
ATOM 3527 N N . ALA A 1 431 ? -30.866 16.999 -4.940 1.00 44.72 431 ALA A N 1
ATOM 3528 C CA . ALA A 1 431 ? -30.442 18.135 -5.762 1.00 44.72 431 ALA A CA 1
ATOM 3529 C C . ALA A 1 431 ? -30.536 17.839 -7.272 1.00 44.72 431 ALA A C 1
ATOM 3531 O O . ALA A 1 431 ? -30.923 18.718 -8.041 1.00 44.72 431 ALA A O 1
ATOM 3532 N N . PHE A 1 432 ? -30.269 16.599 -7.700 1.00 44.19 432 PHE A N 1
ATOM 3533 C CA . PHE A 1 432 ? -30.514 16.153 -9.078 1.00 44.19 432 PHE A CA 1
ATOM 3534 C C . PHE A 1 432 ? -32.012 15.965 -9.378 1.00 44.19 432 PHE A C 1
ATOM 3536 O O . PHE A 1 432 ? -32.454 16.298 -10.478 1.00 44.19 432 PHE A O 1
ATOM 3543 N N . GLY A 1 433 ? -32.814 15.538 -8.395 1.00 40.72 433 GLY A N 1
ATOM 3544 C CA . GLY A 1 433 ? -34.276 15.452 -8.513 1.00 40.72 433 GLY A CA 1
ATOM 3545 C C . GLY A 1 433 ? -34.992 16.802 -8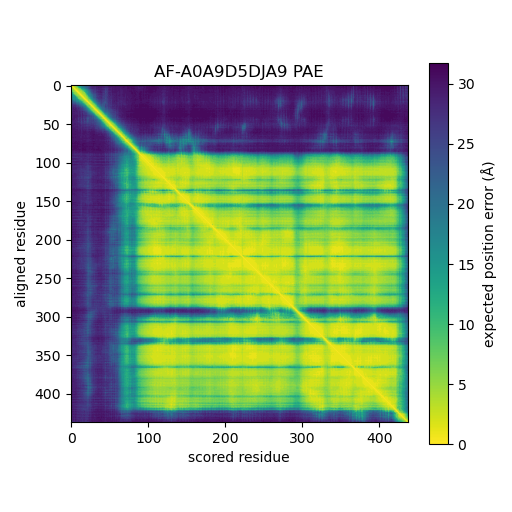.684 1.00 40.72 433 GLY A C 1
ATOM 3546 O O . GLY A 1 433 ? -36.108 16.836 -9.189 1.00 40.72 433 GLY A O 1
ATOM 3547 N N . ARG A 1 434 ? -34.349 17.927 -8.333 1.00 39.72 434 ARG A N 1
ATOM 3548 C CA . ARG A 1 434 ? -34.906 19.289 -8.485 1.00 39.72 434 ARG A CA 1
ATOM 3549 C C . ARG A 1 434 ? -34.565 19.984 -9.810 1.00 39.72 434 ARG A C 1
ATOM 3551 O O . ARG A 1 434 ? -34.957 21.128 -10.002 1.00 39.72 434 ARG A O 1
ATOM 3558 N N . LYS A 1 435 ? -33.864 19.318 -10.738 1.00 37.50 435 LYS A N 1
ATOM 3559 C CA . LYS A 1 435 ? -33.575 19.852 -12.089 1.00 37.50 435 LYS A CA 1
ATOM 3560 C C . LYS A 1 435 ? -34.536 19.375 -13.186 1.00 37.50 435 LYS A C 1
ATOM 3562 O O . LYS A 1 435 ? -34.285 19.615 -14.363 1.00 37.50 435 LYS A O 1
ATOM 3567 N N . LYS A 1 436 ? -35.645 18.735 -12.811 1.00 39.34 436 LYS A N 1
ATOM 3568 C CA . LYS A 1 436 ? -36.786 18.468 -13.695 1.00 39.34 436 LYS A CA 1
ATOM 3569 C C . LYS A 1 436 ? -38.082 18.893 -13.010 1.00 39.34 436 LYS A C 1
ATOM 3571 O O . LYS A 1 436 ? -38.837 18.052 -12.537 1.00 39.34 436 LYS A O 1
ATOM 3576 N N . THR A 1 437 ? -38.304 20.197 -12.972 1.00 34.56 437 THR A N 1
ATOM 3577 C CA . THR A 1 437 ? -39.637 20.811 -12.936 1.00 34.56 437 THR A CA 1
ATOM 3578 C C . THR A 1 437 ? -39.567 22.077 -13.752 1.00 34.56 437 THR A C 1
ATOM 3580 O O . THR A 1 437 ? -38.664 22.886 -13.433 1.00 34.56 437 THR A O 1
#

pLDDT: mean 74.1, std 24.67, range [20.73, 97.5]

Organism: NCBI:txid195482

Radius of gyration: 26.36 Å; Cα contacts (8 Å, |Δi|>4): 415; chains: 1; bounding box: 68×74×90 Å

Sequence (437 aa):
MKVSVKSHITIAFCFTILVLFPRSNFVDSEQPKRREKFVGALGPWPNIEFREPEDEDLQGTRRDSQENFRAKQYKFTKERGYSDQTSLTDEKVALLEKELGKNLSREVIDLVVMEFELIYFNSGIIFLTNFWQDLRSNFDRHEFVVGLVNFWYGEESEEICDQLVSFHYKRNKDSLMLQLYPGYVTHEKSVKELTLDFSIHVDKISCLNVKKSLAVIILIFQKSLNYVYSAYLLFLLSCTFNELYGTEFKESIHNILHNKNRVGDRLVSIANNNVAILLKKIRKVSGIHTASPKMRVESIIYPIYMKNIDIQAFGLKLCLSLLELSIQKDMEVEPNSIILLFGSRMSTPEEVILATDIFKVLSSKSRSMSEIAALFIYNQDSFTTLISRMRLFHDIDIRGLKSNIQECVAKIDLYEELNGIRFRTDYQLRAFGRKKT

Nearest PDB structures (foldseek):
  8s51-assembly1_M  TM=1.768E-01  e=6.053E+00  Homo sapiens

Solvent-accessible surface area (backbone atoms only — not comparable to full-atom values): 26572 Å² total; per-residue (Å²): 137,86,88,75,95,82,84,86,74,83,82,81,76,82,85,83,85,90,84,83,82,87,74,87,85,78,91,84,90,85,88,85,86,91,86,90,89,87,86,83,91,81,88,80,86,78,88,73,80,78,71,73,81,72,86,71,76,87,79,81,85,81,86,85,85,77,81,80,81,56,76,74,62,68,59,69,82,64,86,84,87,79,91,68,93,62,80,74,49,73,69,56,50,55,51,51,53,53,52,48,53,52,50,53,58,74,40,40,52,55,51,50,45,48,55,48,36,31,74,77,58,62,39,52,67,51,68,71,32,68,68,42,42,77,74,67,51,86,62,97,45,70,61,53,53,52,10,47,49,34,46,76,74,68,52,88,63,92,45,67,66,27,45,51,40,31,52,51,48,71,77,39,45,68,65,46,49,35,75,76,34,77,87,58,70,92,69,91,68,54,73,68,52,34,40,45,51,48,66,72,50,33,79,75,36,43,63,82,40,32,40,55,26,50,30,44,41,39,58,51,39,52,90,38,61,72,54,31,52,26,53,49,51,47,49,36,47,38,43,22,26,57,94,31,51,90,50,56,39,48,58,30,48,52,37,33,67,68,32,50,98,49,46,26,59,54,50,40,73,76,47,56,70,59,38,46,52,48,51,54,50,37,27,62,72,70,71,53,85,68,82,81,78,90,66,84,78,78,88,72,80,50,55,46,56,56,86,85,64,58,44,38,65,48,27,36,50,51,46,49,52,33,52,54,49,30,60,46,83,82,63,87,65,61,81,74,61,51,42,60,60,35,30,68,68,36,72,40,46,49,52,21,53,51,49,43,52,52,48,56,61,41,46,77,78,40,93,46,46,39,48,30,36,36,39,65,76,73,33,62,71,57,46,53,48,47,39,56,47,43,33,72,62,39,74,41,88,50,82,49,28,58,73,45,43,64,66,49,52,54,49,38,81,73,34,78,77,43,47,68,38,56,58,60,46,54,51,49,55,53,57,60,62,66,77,76,123

Secondary structure (DSSP, 8-state):
----S-SSSSSSSSSSS---------------------------------------------SSS-----HHHHGGGS--S--------HHHHHHHHHHHHHHHHHTHHHHHHHHHHHHHH-THHHHHSHHHHHHH--SS-HHHHHHHHHHHHTPPPSSHHHHHHHHHHHHHHHHHHHHH-TT--SSPPPHHHHHHHHHHTGGG--TT-HHHHHHHHHHHHTT-HHHHHHHHHHHHHHHHBGGGTTS-HHHHHHHHHTTGGGHHHHHHHHS-HHHHHHHHHHHHHTT--PPPP-SPPPPPSS-B--TT--HHHHHHHHHHHHHHHHH-TT----TTTHHHHHHHH-SSHHHHHHHHHHHHHHHTT-SSHHHHHHHHHH-HHHHHHHHHHHHHHH----GGGGTTHHHHHHHHHH-GGGTHHHHHHHHHHHHHHTT--

Foldseek 3Di:
DDDDDDPPPPPPPPPPPDDDDDDDDDDDDDDDDDDDDDDDDDDDDDDDPPDDPDPDPPPDDDDDPPPDDDPVVLVPPDPDDDPDPDPQDPVNLVVLLVLLVVQCLVCLLVLLLVLLCCVAFVLLLLLSFPLCCVPPPPRPDSLLSSLSSCLSVVHDDPDPSSVSSNVSCVVCVQVSLCSLPVPADDDDDDPLQLLVSCLVVQVSAWQQALSSNLSNLCRSCPPPLLSSLLVSLLQLLLCFFPVNDPPTRNVSLVCLLLCPVPSVVLSPVVDDVSNVVSSVSNCVSVVNDDDDDPDDDDDDAQRGHQPPDPLQVLLLLLLSLLLSQQLVWPGPDDLSSVLSSLSNRDRGSSSSVLSSVLLVLLVVVDDTSLSSSLCSQPPVVSVVVSQVVCCRRHVDGNPNSCVPSVVSVVSLVVGPSNVVSVVVNVVVVVVVVVPPD